Protein AF-A0A450W6E9-F1 (afdb_monomer_lite)

Structure (mmCIF, N/CA/C/O backbone):
data_AF-A0A450W6E9-F1
#
_entry.id   AF-A0A450W6E9-F1
#
loop_
_atom_site.group_PDB
_atom_site.id
_atom_site.type_symbol
_atom_site.label_atom_id
_atom_site.label_alt_id
_atom_site.label_comp_id
_atom_site.label_asym_id
_atom_site.label_entity_id
_atom_site.label_seq_id
_atom_site.pdbx_PDB_ins_code
_atom_site.Cartn_x
_atom_site.Cartn_y
_atom_site.Cartn_z
_atom_site.occupancy
_atom_site.B_iso_or_equiv
_atom_site.auth_seq_id
_atom_site.auth_comp_id
_atom_site.auth_asym_id
_atom_site.auth_atom_id
_atom_site.pdbx_PDB_model_num
ATOM 1 N N . MET A 1 1 ? 19.003 32.568 14.114 1.00 31.55 1 MET A N 1
ATOM 2 C CA . MET A 1 1 ? 19.183 31.500 13.105 1.00 31.55 1 MET A CA 1
ATOM 3 C C . MET A 1 1 ? 18.068 30.483 13.273 1.00 31.55 1 MET A C 1
ATOM 5 O O . MET A 1 1 ? 17.912 29.942 14.359 1.00 31.55 1 MET A O 1
ATOM 9 N N . LYS A 1 2 ? 17.239 30.324 12.237 1.00 25.06 2 LYS A N 1
ATOM 10 C CA . LYS A 1 2 ? 16.060 29.448 12.206 1.00 25.06 2 LYS A CA 1
ATOM 11 C C . LYS A 1 2 ? 16.485 27.979 12.343 1.00 25.06 2 LYS A C 1
ATOM 13 O O . LYS A 1 2 ? 17.313 27.517 11.565 1.00 25.06 2 LYS A O 1
ATOM 18 N N . ARG A 1 3 ? 15.904 27.260 13.309 1.00 22.48 3 ARG A N 1
ATOM 19 C CA . ARG A 1 3 ? 15.957 25.795 13.394 1.00 22.48 3 ARG A CA 1
ATOM 20 C C . ARG A 1 3 ? 15.055 25.220 12.302 1.00 22.48 3 ARG A C 1
ATOM 22 O O . ARG A 1 3 ? 13.838 25.324 12.394 1.00 22.48 3 ARG A O 1
ATOM 29 N N . TYR A 1 4 ? 15.670 24.647 11.273 1.00 23.84 4 TYR A N 1
ATOM 30 C CA . TYR A 1 4 ? 15.027 23.679 10.392 1.00 23.84 4 TYR A CA 1
ATOM 31 C C . TYR A 1 4 ? 14.881 22.377 11.188 1.00 23.84 4 TYR A C 1
ATOM 33 O O . TYR A 1 4 ? 15.878 21.741 11.519 1.00 23.84 4 TYR A O 1
ATOM 41 N N . VAL A 1 5 ? 13.648 22.017 11.540 1.00 29.64 5 VAL A N 1
ATOM 42 C CA . VAL A 1 5 ? 13.297 20.670 11.999 1.00 29.64 5 VAL A CA 1
ATOM 43 C C . VAL A 1 5 ? 12.618 20.001 10.813 1.00 29.64 5 VAL A C 1
ATOM 45 O O . VAL A 1 5 ? 11.480 20.311 10.485 1.00 29.64 5 VAL A O 1
ATOM 48 N N . GLY A 1 6 ? 13.364 19.147 10.124 1.00 27.61 6 GLY A N 1
ATOM 49 C CA . GLY A 1 6 ? 12.893 18.318 9.023 1.00 27.61 6 GLY A CA 1
ATOM 50 C C . GLY A 1 6 ? 13.908 17.201 8.792 1.00 27.61 6 GLY A C 1
ATOM 51 O O . GLY A 1 6 ? 15.106 17.470 8.803 1.00 27.61 6 GLY A O 1
ATOM 52 N N . ASN A 1 7 ? 13.423 15.972 8.593 1.00 29.23 7 ASN A N 1
ATOM 53 C 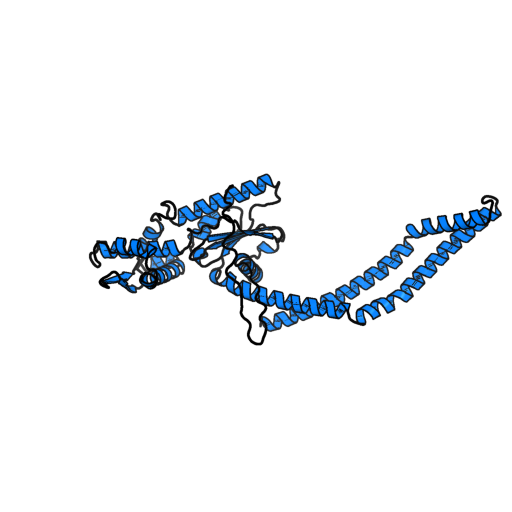CA . ASN A 1 7 ? 14.173 14.744 8.263 1.00 29.23 7 ASN A CA 1
ATOM 54 C C . ASN A 1 7 ? 14.839 13.928 9.390 1.00 29.23 7 ASN A C 1
ATOM 56 O O . ASN A 1 7 ? 15.990 13.521 9.253 1.00 29.23 7 ASN A O 1
ATOM 60 N N . THR A 1 8 ? 14.110 13.540 10.440 1.00 29.45 8 THR A N 1
ATOM 61 C CA . THR A 1 8 ? 14.608 12.547 11.426 1.00 29.45 8 THR A CA 1
ATOM 62 C C . THR A 1 8 ? 13.713 11.315 11.621 1.00 29.45 8 THR A C 1
ATOM 64 O O . THR A 1 8 ? 13.555 10.826 12.733 1.00 29.45 8 THR A O 1
ATOM 67 N N . ARG A 1 9 ? 13.186 10.733 10.533 1.00 34.72 9 ARG A N 1
ATOM 68 C CA . ARG A 1 9 ? 12.703 9.329 10.522 1.00 34.72 9 ARG A CA 1
ATOM 69 C C . ARG A 1 9 ? 13.176 8.519 9.302 1.00 34.72 9 ARG A C 1
ATOM 71 O O . ARG A 1 9 ? 12.469 7.649 8.819 1.00 34.72 9 ARG A O 1
ATOM 78 N N . ARG A 1 10 ? 14.386 8.787 8.790 1.00 36.59 10 ARG A N 1
ATOM 79 C CA . ARG A 1 10 ? 15.017 7.974 7.721 1.00 36.59 10 ARG A CA 1
ATOM 80 C C . ARG A 1 10 ? 16.165 7.070 8.177 1.00 36.59 10 ARG A C 1
ATOM 82 O O . ARG A 1 10 ? 16.804 6.450 7.339 1.00 36.59 10 ARG A O 1
ATOM 89 N N . PHE A 1 11 ? 16.432 6.950 9.475 1.00 34.41 11 PHE A N 1
ATOM 90 C CA . PHE A 1 11 ? 17.567 6.155 9.947 1.00 34.41 11 PHE A CA 1
ATOM 91 C C . PHE A 1 11 ? 17.263 5.454 11.268 1.00 34.41 11 PHE A C 1
ATOM 93 O O . PHE A 1 11 ? 17.557 6.014 12.308 1.00 34.41 11 PHE A O 1
ATOM 100 N N . PHE A 1 12 ? 16.715 4.236 11.202 1.00 31.77 12 PHE A N 1
ATOM 101 C CA . PHE A 1 12 ? 17.013 3.131 12.130 1.00 31.77 12 PHE A CA 1
ATOM 102 C C . PHE A 1 12 ? 16.741 1.778 11.441 1.00 31.77 12 PHE A C 1
ATOM 104 O O . PHE A 1 12 ? 15.971 0.959 11.916 1.00 31.77 12 PHE A O 1
ATOM 111 N N . VAL A 1 13 ? 17.398 1.541 10.300 1.00 36.69 13 VAL A N 1
ATOM 112 C CA . VAL A 1 13 ? 17.789 0.184 9.876 1.00 36.69 13 VAL A CA 1
ATOM 113 C C . VAL A 1 13 ? 19.246 0.266 9.402 1.00 36.69 13 VAL A C 1
ATOM 115 O O . VAL A 1 13 ? 19.548 0.488 8.235 1.00 36.69 13 VAL A O 1
ATOM 118 N N . ARG A 1 14 ? 20.169 0.198 10.360 1.00 33.41 14 ARG A N 1
ATOM 119 C CA . ARG A 1 14 ? 21.602 -0.108 10.201 1.00 33.41 14 ARG A CA 1
ATOM 120 C C . ARG A 1 14 ? 21.926 -0.953 11.438 1.00 33.41 14 ARG A C 1
ATOM 122 O O . ARG A 1 14 ? 21.691 -0.463 12.533 1.00 33.41 14 ARG A O 1
ATOM 129 N N . GLN A 1 15 ? 22.394 -2.194 11.383 1.00 30.80 15 GLN A N 1
ATOM 130 C CA . GLN A 1 15 ? 23.034 -2.985 10.332 1.00 30.80 15 GLN A CA 1
ATOM 131 C C . GLN A 1 15 ? 22.640 -4.463 10.534 1.00 30.80 15 GLN A C 1
ATOM 133 O O . GLN A 1 15 ? 22.459 -4.861 11.685 1.00 30.80 15 GLN A O 1
ATOM 138 N N . PRO A 1 16 ? 22.579 -5.310 9.495 1.00 40.47 16 PRO A N 1
ATOM 139 C CA . PRO A 1 16 ? 22.833 -6.726 9.717 1.00 40.47 16 PRO A CA 1
ATOM 140 C C . PRO A 1 16 ? 24.295 -6.911 10.108 1.00 40.47 16 PRO A C 1
ATOM 142 O O . PRO A 1 16 ? 25.202 -6.565 9.350 1.00 40.47 16 PRO A O 1
ATOM 145 N N . THR A 1 17 ? 24.532 -7.458 11.290 1.00 36.88 17 THR A N 1
ATOM 146 C CA . THR A 1 17 ? 25.850 -7.989 11.628 1.00 36.88 17 THR A CA 1
ATOM 147 C C . THR A 1 17 ? 25.939 -9.392 11.033 1.00 36.88 17 THR A C 1
ATOM 149 O O . THR A 1 17 ? 25.167 -10.276 11.396 1.00 36.88 17 THR A O 1
ATOM 152 N N . VAL A 1 18 ? 26.843 -9.557 10.068 1.00 50.28 18 VAL A N 1
ATOM 153 C CA . VAL A 1 18 ? 27.138 -10.812 9.359 1.00 50.28 18 VAL A CA 1
ATOM 154 C C . VAL A 1 18 ? 27.883 -11.779 10.278 1.00 50.28 18 VAL A C 1
ATOM 156 O O . VAL A 1 18 ? 28.776 -11.357 11.010 1.00 50.28 18 VAL A O 1
ATOM 159 N N . ILE A 1 19 ? 27.589 -13.077 10.164 1.00 39.28 19 ILE A N 1
ATOM 160 C CA . ILE A 1 19 ? 28.504 -14.156 10.560 1.00 39.28 19 ILE A CA 1
ATOM 161 C C . ILE A 1 19 ? 28.509 -15.188 9.414 1.00 39.28 19 ILE A C 1
ATOM 163 O O . ILE A 1 19 ? 27.454 -15.696 9.054 1.00 39.28 19 ILE A O 1
ATOM 167 N N . ASP A 1 20 ? 29.679 -15.442 8.815 1.00 38.06 20 ASP A N 1
ATOM 168 C CA . ASP A 1 20 ? 29.990 -16.567 7.905 1.00 38.06 20 ASP A CA 1
ATOM 169 C C . ASP A 1 20 ? 29.143 -16.795 6.630 1.00 38.06 20 ASP A C 1
ATOM 171 O O . ASP A 1 20 ? 28.947 -17.930 6.204 1.00 38.06 20 ASP A O 1
ATOM 175 N N . GLY A 1 21 ? 28.681 -15.751 5.943 1.00 46.06 21 GLY A N 1
ATOM 176 C CA . GLY A 1 21 ? 27.987 -15.931 4.657 1.00 46.06 21 GLY A CA 1
ATOM 177 C C . GLY A 1 21 ? 27.086 -14.754 4.340 1.00 46.06 21 GLY A C 1
ATOM 178 O O . GLY A 1 21 ? 25.941 -14.702 4.769 1.00 46.06 21 GLY A O 1
ATOM 179 N N . VAL A 1 22 ? 27.653 -13.769 3.650 1.00 48.28 22 VAL A N 1
ATOM 180 C CA . VAL A 1 22 ? 27.098 -12.426 3.448 1.00 48.28 22 VAL A CA 1
ATOM 181 C C . VAL A 1 22 ? 25.683 -12.471 2.857 1.00 48.28 22 VAL A C 1
ATOM 183 O O . VAL A 1 22 ? 25.502 -12.840 1.702 1.00 48.28 22 VAL A O 1
ATOM 186 N N . VAL A 1 23 ? 24.690 -12.035 3.637 1.00 54.41 23 VAL A N 1
ATOM 187 C CA . VAL A 1 23 ? 23.346 -11.709 3.141 1.00 54.41 23 VAL A CA 1
ATOM 188 C C . VAL A 1 23 ? 23.361 -10.242 2.710 1.00 54.41 23 VAL A C 1
ATOM 190 O O . VAL A 1 23 ? 23.524 -9.358 3.556 1.00 54.41 23 VAL A O 1
ATOM 193 N N . ASP A 1 24 ? 23.220 -9.972 1.409 1.00 63.38 24 ASP A N 1
ATOM 194 C CA . ASP A 1 24 ? 23.006 -8.611 0.900 1.00 63.38 24 ASP A CA 1
ATOM 195 C C . ASP A 1 24 ? 21.618 -8.136 1.354 1.00 63.38 24 ASP A C 1
ATOM 197 O O . ASP A 1 24 ? 20.591 -8.594 0.856 1.00 63.38 24 ASP A O 1
ATOM 201 N N . ILE A 1 25 ? 21.568 -7.262 2.364 1.00 66.25 25 ILE A N 1
ATOM 202 C CA . ILE A 1 25 ? 20.300 -6.706 2.842 1.00 66.25 25 ILE A CA 1
ATOM 203 C C . ILE A 1 25 ? 20.010 -5.416 2.101 1.00 66.25 25 ILE A C 1
ATOM 205 O O . ILE A 1 25 ? 20.614 -4.370 2.354 1.00 66.25 25 ILE A O 1
ATOM 209 N N . ARG A 1 26 ? 18.992 -5.480 1.247 1.00 73.12 26 ARG A N 1
ATOM 210 C CA . ARG A 1 26 ? 18.421 -4.317 0.578 1.00 73.12 26 ARG A CA 1
ATOM 211 C C . ARG A 1 26 ? 17.181 -3.839 1.312 1.00 73.12 26 ARG A C 1
ATOM 213 O O . ARG A 1 26 ? 16.273 -4.607 1.615 1.00 73.12 26 ARG A O 1
ATOM 220 N N . VAL A 1 27 ? 17.136 -2.538 1.574 1.00 80.50 27 VAL A N 1
ATOM 221 C CA . VAL A 1 27 ? 15.961 -1.881 2.151 1.00 80.50 27 VAL A CA 1
ATOM 222 C C . VAL A 1 27 ? 15.100 -1.359 1.008 1.00 80.50 27 VAL A C 1
ATOM 224 O O . VAL A 1 27 ? 15.495 -0.438 0.292 1.00 80.50 27 VAL A O 1
ATOM 227 N N . ILE A 1 28 ? 13.921 -1.951 0.840 1.00 82.31 28 ILE A N 1
ATOM 228 C CA . ILE A 1 28 ? 12.935 -1.563 -0.170 1.00 82.31 28 ILE A CA 1
ATOM 229 C C . ILE A 1 28 ? 11.751 -0.885 0.537 1.00 82.31 28 ILE A C 1
ATOM 231 O O . ILE A 1 28 ? 11.261 -1.430 1.525 1.00 82.31 28 ILE A O 1
ATOM 235 N N . PRO A 1 29 ? 11.272 0.284 0.065 1.00 83.12 29 PRO A N 1
ATOM 236 C CA . PRO A 1 29 ? 10.068 0.908 0.611 1.00 83.12 29 PRO A CA 1
ATOM 237 C C . PRO A 1 29 ? 8.841 -0.006 0.495 1.00 83.12 29 PRO A C 1
ATOM 239 O O . PRO A 1 29 ? 8.639 -0.628 -0.549 1.00 83.12 29 PRO A O 1
ATOM 242 N N . GLU A 1 30 ? 7.988 -0.030 1.521 1.00 84.69 30 GLU A N 1
ATOM 243 C CA . GLU A 1 30 ? 6.792 -0.888 1.577 1.00 84.69 30 GLU A CA 1
ATOM 244 C C . GLU A 1 30 ? 5.857 -0.661 0.385 1.00 84.69 30 GLU A C 1
ATOM 246 O O . GLU A 1 30 ? 5.452 -1.616 -0.275 1.00 84.69 30 GLU A O 1
ATOM 251 N N . SER A 1 31 ? 5.619 0.599 0.015 1.00 83.00 31 SER A N 1
ATOM 252 C CA . SER A 1 31 ? 4.798 0.952 -1.147 1.00 83.00 31 SER A CA 1
ATOM 253 C C . SER A 1 31 ? 5.375 0.444 -2.471 1.00 83.00 31 SER A C 1
ATOM 255 O O . SER A 1 31 ? 4.622 0.041 -3.356 1.00 83.00 31 SER A O 1
ATOM 257 N N . ARG A 1 32 ? 6.708 0.385 -2.610 1.00 83.56 32 ARG A N 1
ATOM 258 C CA . ARG A 1 32 ? 7.359 -0.212 -3.788 1.00 83.56 32 ARG A CA 1
ATOM 259 C C . ARG A 1 32 ? 7.168 -1.725 -3.807 1.00 83.56 32 ARG A C 1
ATOM 261 O O . ARG A 1 32 ? 6.845 -2.267 -4.858 1.00 83.56 32 ARG A O 1
ATOM 268 N N . ALA A 1 33 ? 7.360 -2.392 -2.673 1.00 87.62 33 ALA A N 1
ATOM 269 C CA . ALA A 1 33 ? 7.131 -3.829 -2.566 1.00 87.62 33 ALA A CA 1
ATOM 270 C C . ALA A 1 33 ? 5.669 -4.178 -2.889 1.00 87.62 33 ALA A C 1
ATOM 272 O O . ALA A 1 33 ? 5.408 -5.041 -3.724 1.00 87.62 33 ALA A O 1
ATOM 273 N N . ALA A 1 34 ? 4.719 -3.442 -2.312 1.00 86.44 34 ALA A N 1
ATOM 274 C CA . ALA A 1 34 ? 3.300 -3.656 -2.550 1.00 86.44 34 ALA A CA 1
ATOM 275 C C . ALA A 1 34 ? 2.909 -3.463 -4.025 1.00 86.44 34 ALA A C 1
ATOM 277 O O . ALA A 1 34 ? 2.123 -4.246 -4.555 1.00 86.44 34 ALA A O 1
ATOM 278 N N . LEU A 1 35 ? 3.500 -2.475 -4.708 1.00 85.31 35 LEU A N 1
ATOM 279 C CA . LEU A 1 35 ? 3.305 -2.268 -6.144 1.00 85.31 35 LEU A CA 1
ATOM 280 C C . LEU A 1 35 ? 3.817 -3.446 -6.985 1.00 85.31 35 LEU A C 1
ATOM 282 O O . LEU A 1 35 ? 3.171 -3.829 -7.957 1.00 85.31 35 LEU A O 1
ATOM 286 N N . VAL A 1 36 ? 4.970 -4.019 -6.619 1.00 85.19 36 VAL A N 1
ATOM 287 C CA . VAL A 1 36 ? 5.533 -5.197 -7.299 1.00 85.19 36 VAL A CA 1
ATOM 288 C C . VAL A 1 36 ? 4.591 -6.391 -7.166 1.00 85.19 36 VAL A C 1
ATOM 290 O O . VAL A 1 36 ? 4.277 -7.010 -8.177 1.00 85.19 36 VAL A O 1
ATOM 293 N N . GLU A 1 37 ? 4.085 -6.687 -5.963 1.00 87.12 37 GLU A N 1
ATOM 294 C CA . GLU A 1 37 ? 3.103 -7.770 -5.795 1.00 87.12 37 GLU A CA 1
ATOM 295 C C . GLU A 1 37 ? 1.834 -7.505 -6.611 1.00 87.12 37 GLU A C 1
ATOM 297 O O . GLU A 1 37 ? 1.384 -8.389 -7.333 1.00 87.12 37 GLU A O 1
ATOM 302 N N . ALA A 1 38 ? 1.286 -6.287 -6.549 1.00 82.25 38 ALA A N 1
ATOM 303 C CA . ALA A 1 38 ? 0.052 -5.930 -7.249 1.00 82.25 38 ALA A CA 1
ATOM 304 C C . ALA A 1 38 ? 0.159 -6.078 -8.777 1.00 82.25 38 ALA A C 1
ATOM 306 O O . ALA A 1 38 ? -0.804 -6.482 -9.438 1.00 82.25 38 ALA A O 1
ATOM 307 N N . LYS A 1 39 ? 1.333 -5.763 -9.337 1.00 79.56 39 LYS A N 1
ATOM 308 C CA . LYS A 1 39 ? 1.632 -5.959 -10.757 1.00 79.56 39 LYS A CA 1
ATOM 309 C C . LYS A 1 39 ? 1.682 -7.447 -11.116 1.00 79.56 39 LYS A C 1
ATOM 311 O O . LYS A 1 39 ? 1.131 -7.856 -12.131 1.00 79.56 39 LYS A O 1
ATOM 316 N N . GLU A 1 40 ? 2.318 -8.254 -10.276 1.00 78.19 40 GLU A N 1
ATOM 317 C CA . GLU A 1 40 ? 2.544 -9.682 -10.521 1.00 78.19 40 GLU A CA 1
ATOM 318 C C . GLU A 1 40 ? 1.284 -10.538 -10.332 1.00 78.19 40 GLU A C 1
ATOM 320 O O . GLU A 1 40 ? 1.114 -11.553 -11.006 1.00 78.19 40 GLU A O 1
ATOM 325 N N . THR A 1 41 ? 0.369 -10.139 -9.446 1.00 72.81 41 THR A N 1
ATOM 326 C CA . THR A 1 41 ? -0.903 -10.850 -9.225 1.00 72.81 41 THR A CA 1
ATOM 327 C C . THR A 1 41 ? -1.972 -10.521 -10.265 1.00 72.81 41 THR A C 1
ATOM 329 O O . THR A 1 41 ? -3.091 -11.023 -10.164 1.00 72.81 41 THR A O 1
ATOM 332 N N . ASN A 1 42 ? -1.659 -9.693 -11.270 1.00 63.66 42 ASN A N 1
ATOM 333 C CA . ASN A 1 42 ? -2.617 -9.185 -12.256 1.00 63.66 42 ASN A CA 1
ATOM 334 C C . ASN A 1 42 ? -3.806 -8.424 -11.630 1.00 63.66 42 ASN A C 1
ATOM 336 O O . ASN A 1 42 ? -4.760 -8.081 -12.331 1.00 63.66 42 ASN A O 1
ATOM 340 N N . ALA A 1 43 ? -3.741 -8.107 -10.327 1.00 60.25 43 ALA A N 1
ATOM 341 C CA . ALA A 1 43 ? -4.690 -7.224 -9.650 1.00 60.25 43 ALA A CA 1
ATOM 342 C C . ALA A 1 43 ? -4.719 -5.849 -10.330 1.00 60.25 43 ALA A C 1
ATOM 344 O O . ALA A 1 43 ? -5.743 -5.174 -10.348 1.00 60.25 43 ALA A O 1
ATOM 345 N N . MET A 1 44 ? -3.602 -5.479 -10.957 1.00 60.00 44 MET A N 1
ATOM 346 C CA . MET A 1 44 ? -3.468 -4.317 -11.816 1.00 60.00 44 MET A CA 1
ATOM 347 C C . MET A 1 44 ? -3.530 -4.686 -13.306 1.00 60.00 44 MET A C 1
ATOM 349 O O . MET A 1 44 ? -2.707 -4.213 -14.071 1.00 60.00 44 MET A O 1
ATOM 353 N N . ALA A 1 45 ? -4.499 -5.473 -13.786 1.00 57.22 45 ALA A N 1
ATOM 354 C CA . ALA A 1 45 ? -4.673 -5.676 -15.239 1.00 57.22 45 ALA A CA 1
ATOM 355 C C . ALA A 1 45 ? -4.784 -4.340 -16.032 1.00 57.22 45 ALA A C 1
ATOM 357 O O . ALA A 1 45 ? -4.492 -4.287 -17.223 1.00 57.22 45 ALA A O 1
ATOM 358 N N . ALA A 1 46 ? -5.132 -3.236 -15.355 1.00 49.56 46 ALA A N 1
ATOM 359 C CA . ALA A 1 46 ? -5.105 -1.862 -15.868 1.00 49.56 46 ALA A CA 1
ATOM 360 C C . ALA A 1 46 ? -3.693 -1.229 -16.015 1.00 49.56 46 ALA A C 1
ATOM 362 O O . ALA A 1 46 ? -3.554 -0.194 -16.667 1.00 49.56 46 ALA A O 1
ATOM 363 N N . MET A 1 47 ? -2.642 -1.825 -15.436 1.00 53.00 47 MET A N 1
ATOM 364 C CA . MET A 1 47 ? -1.239 -1.377 -15.512 1.00 53.00 47 MET A CA 1
ATOM 365 C C . MET A 1 47 ? -0.532 -1.732 -16.819 1.00 53.00 47 MET A C 1
ATOM 367 O O . MET A 1 47 ? 0.589 -1.271 -17.028 1.00 53.00 47 MET A O 1
ATOM 371 N N . ASP A 1 48 ? -1.170 -2.476 -17.726 1.00 56.09 48 ASP A N 1
ATOM 372 C CA . ASP A 1 48 ? -0.654 -2.640 -19.096 1.00 56.09 48 ASP A CA 1
ATOM 373 C C . ASP A 1 48 ? -0.666 -1.308 -19.886 1.00 56.09 48 ASP A C 1
ATOM 375 O O . ASP A 1 48 ? -0.319 -1.232 -21.062 1.00 56.09 48 ASP A O 1
ATOM 379 N N . ARG A 1 49 ? -1.053 -0.221 -19.208 1.00 59.34 49 ARG A N 1
ATOM 380 C CA . ARG A 1 49 ? -0.843 1.171 -19.579 1.00 59.34 49 ARG A CA 1
ATOM 381 C C . ARG A 1 49 ? 0.430 1.686 -18.882 1.00 59.34 49 ARG A C 1
ATOM 383 O O . ARG A 1 49 ? 0.373 2.037 -17.701 1.00 59.34 49 ARG A O 1
ATOM 390 N N . PRO A 1 50 ? 1.576 1.752 -19.582 1.00 57.34 50 PRO A N 1
ATOM 391 C CA . PRO A 1 50 ? 2.837 2.249 -19.015 1.00 57.34 50 PRO A CA 1
ATOM 392 C C . PRO A 1 50 ? 2.756 3.709 -18.531 1.00 57.34 50 PRO A C 1
ATOM 394 O O . PRO A 1 50 ? 3.550 4.119 -17.684 1.00 57.34 50 PRO A O 1
ATOM 397 N N . ASP A 1 51 ? 1.756 4.448 -19.015 1.00 71.00 51 ASP A N 1
ATOM 398 C CA . ASP A 1 51 ? 1.489 5.853 -18.717 1.00 71.00 51 ASP A CA 1
ATOM 399 C C . ASP A 1 51 ? 0.312 6.038 -17.742 1.00 71.00 51 ASP A C 1
ATOM 401 O O . ASP A 1 51 ? -0.421 7.015 -17.862 1.00 71.00 51 ASP A O 1
ATOM 405 N N . SER A 1 52 ? 0.081 5.113 -16.802 1.00 80.44 52 SER A N 1
ATOM 406 C CA . SER A 1 52 ? -0.927 5.294 -15.739 1.00 80.44 52 SER A CA 1
ATOM 407 C C . SER A 1 52 ? -0.332 5.945 -14.491 1.00 80.44 52 SER A C 1
ATOM 409 O O . SER A 1 52 ? 0.703 5.508 -13.976 1.00 80.44 52 SER A O 1
ATOM 411 N N . ALA A 1 53 ? -1.010 6.963 -13.957 1.00 89.88 53 ALA A N 1
ATOM 412 C CA . ALA A 1 53 ? -0.690 7.515 -12.644 1.00 89.88 53 ALA A CA 1
ATOM 413 C C . ALA A 1 53 ? -1.325 6.666 -11.546 1.00 89.88 53 ALA A C 1
ATOM 415 O O . ALA A 1 53 ? -2.521 6.382 -11.576 1.00 89.88 53 ALA A O 1
ATOM 416 N N . ILE A 1 54 ? -0.524 6.263 -10.561 1.00 90.50 54 ILE A N 1
ATOM 417 C CA . ILE A 1 54 ? -0.964 5.356 -9.500 1.00 90.50 54 ILE A CA 1
ATOM 418 C C . ILE A 1 54 ? -0.823 6.036 -8.148 1.00 90.50 54 ILE A C 1
ATOM 420 O O . ILE A 1 54 ? 0.235 6.570 -7.813 1.00 90.50 54 ILE A O 1
ATOM 424 N N . LEU A 1 55 ? -1.873 5.965 -7.338 1.00 93.25 55 LEU A N 1
ATOM 425 C CA . LEU A 1 55 ? -1.826 6.326 -5.928 1.00 93.25 55 LEU A CA 1
ATOM 426 C C . LEU A 1 55 ? -1.922 5.063 -5.075 1.00 93.25 55 LEU A C 1
ATOM 428 O O . LEU A 1 55 ? -2.924 4.362 -5.101 1.00 93.25 55 LEU A O 1
ATOM 432 N N . ILE A 1 56 ? -0.885 4.782 -4.299 1.00 92.25 56 ILE A N 1
ATOM 433 C CA . ILE A 1 56 ? -0.858 3.689 -3.330 1.00 92.25 56 ILE A CA 1
ATOM 434 C C . ILE A 1 56 ? -1.245 4.263 -1.972 1.00 92.25 56 ILE A C 1
ATOM 436 O O . ILE A 1 56 ? -0.640 5.245 -1.533 1.00 92.25 56 ILE A O 1
ATOM 440 N N . ILE A 1 57 ? -2.233 3.653 -1.324 1.00 93.50 57 ILE A N 1
ATOM 441 C CA . ILE A 1 57 ? -2.716 4.030 0.005 1.00 93.50 57 ILE A CA 1
ATOM 442 C C . ILE A 1 57 ? -2.496 2.839 0.931 1.00 93.50 57 ILE A C 1
ATOM 444 O O . ILE A 1 57 ? -3.227 1.853 0.845 1.00 93.50 57 ILE A O 1
ATOM 448 N N . ASP A 1 58 ? -1.482 2.923 1.787 1.00 91.25 58 ASP A N 1
ATOM 449 C CA . ASP A 1 58 ? -1.172 1.889 2.772 1.00 91.25 58 ASP A CA 1
ATOM 450 C C . ASP A 1 58 ? -1.812 2.227 4.111 1.00 91.25 58 ASP A C 1
ATOM 452 O O . ASP A 1 58 ? -1.432 3.195 4.765 1.00 91.25 58 ASP A O 1
ATOM 456 N N . ILE A 1 59 ? -2.820 1.445 4.495 1.00 91.94 59 ILE A N 1
ATOM 457 C CA . ILE A 1 59 ? -3.587 1.657 5.719 1.00 91.94 59 ILE A CA 1
ATOM 458 C C . ILE A 1 59 ? -3.128 0.641 6.759 1.00 91.94 59 ILE A C 1
ATOM 460 O O . ILE A 1 59 ? -3.627 -0.491 6.863 1.00 91.94 59 ILE A O 1
ATOM 464 N N . GLY A 1 60 ? -2.158 1.080 7.550 1.00 90.06 60 GLY A N 1
ATOM 465 C CA . GLY A 1 60 ? -1.554 0.320 8.622 1.00 90.06 60 GLY A CA 1
ATOM 466 C C . GLY A 1 60 ? -2.326 0.388 9.939 1.00 90.06 60 GLY A C 1
ATOM 467 O O . GLY A 1 60 ? -3.362 1.039 10.110 1.00 90.06 60 GLY A O 1
ATOM 468 N N . SER A 1 61 ? -1.775 -0.313 10.930 1.00 88.94 61 SER A N 1
ATOM 469 C CA . SER A 1 61 ? -2.280 -0.249 12.302 1.00 88.94 61 SER A CA 1
ATOM 470 C C . SER A 1 61 ? -2.051 1.130 12.915 1.00 88.94 61 SER A C 1
ATOM 472 O O . SER A 1 61 ? -2.924 1.618 13.618 1.00 88.94 61 SER A O 1
ATOM 474 N N . SER A 1 62 ? -0.903 1.753 12.652 1.00 86.00 62 SER A N 1
ATOM 475 C CA . SER A 1 62 ? -0.496 2.996 13.319 1.00 86.00 62 SER A CA 1
ATOM 476 C C . SER A 1 62 ? -0.540 4.210 12.401 1.00 86.00 62 SER A C 1
ATOM 478 O O . SER A 1 62 ? -0.783 5.312 12.876 1.00 86.00 62 SER A O 1
ATOM 480 N N . THR A 1 63 ? -0.317 4.014 11.105 1.00 89.06 63 THR A N 1
ATOM 481 C CA . THR A 1 63 ? -0.206 5.090 10.118 1.00 89.06 63 THR A CA 1
ATOM 482 C C . THR A 1 63 ? -1.042 4.773 8.892 1.00 89.06 63 THR A C 1
ATOM 484 O O . THR A 1 63 ? -1.329 3.607 8.612 1.00 89.06 63 THR A O 1
ATOM 487 N N . THR A 1 64 ? -1.425 5.828 8.177 1.00 91.19 64 THR A N 1
ATOM 488 C CA . THR A 1 64 ? -1.859 5.722 6.786 1.00 91.19 64 THR A CA 1
ATOM 489 C C . THR A 1 64 ? -0.876 6.496 5.913 1.00 91.19 64 THR A C 1
ATOM 491 O O . THR A 1 64 ? -0.678 7.696 6.115 1.00 91.19 64 THR A O 1
ATOM 494 N N . ASP A 1 65 ? -0.251 5.805 4.964 1.00 90.25 65 ASP A N 1
ATOM 495 C CA . ASP A 1 65 ? 0.820 6.332 4.124 1.00 90.25 65 ASP A CA 1
ATOM 496 C C . ASP A 1 65 ? 0.385 6.395 2.655 1.00 90.25 65 ASP A C 1
ATOM 498 O O . ASP A 1 65 ? -0.226 5.470 2.118 1.00 90.25 65 ASP A O 1
ATOM 502 N N . TYR A 1 66 ? 0.726 7.493 1.974 1.00 92.06 66 TYR A N 1
ATOM 503 C CA . TYR A 1 66 ? 0.348 7.720 0.578 1.00 92.06 66 TYR A CA 1
ATOM 504 C C . TYR A 1 66 ? 1.586 7.815 -0.301 1.00 92.06 66 TYR A C 1
ATOM 506 O O . TYR A 1 66 ? 2.458 8.659 -0.087 1.00 92.06 66 TYR A O 1
ATOM 514 N N . THR A 1 67 ? 1.656 6.986 -1.337 1.00 91.69 67 THR A N 1
ATOM 515 C CA . THR A 1 67 ? 2.733 7.038 -2.331 1.00 91.69 67 THR A CA 1
ATOM 516 C C . THR A 1 67 ? 2.150 7.235 -3.715 1.00 91.69 67 THR A C 1
ATOM 518 O O . THR A 1 67 ? 1.380 6.412 -4.193 1.00 91.69 67 THR A O 1
ATOM 521 N N . TYR A 1 68 ? 2.551 8.310 -4.383 1.00 91.44 68 TYR A N 1
ATOM 522 C CA . TYR A 1 68 ? 2.187 8.553 -5.772 1.00 91.44 68 TYR A CA 1
ATOM 523 C C . TYR A 1 68 ? 3.282 8.058 -6.704 1.00 91.44 68 TYR A C 1
ATOM 525 O O . TYR A 1 68 ? 4.461 8.336 -6.483 1.00 91.44 68 TYR A O 1
ATOM 533 N N . VAL A 1 69 ? 2.898 7.342 -7.751 1.00 88.25 69 VAL A N 1
ATOM 534 C CA . VAL A 1 69 ? 3.804 6.747 -8.727 1.00 88.25 69 VAL A CA 1
ATOM 535 C C . VAL A 1 69 ? 3.409 7.215 -10.120 1.00 88.25 69 VAL A C 1
ATOM 537 O O . VAL A 1 69 ? 2.280 7.017 -10.557 1.00 88.25 69 VAL A O 1
ATOM 540 N N . TRP A 1 70 ? 4.358 7.835 -10.817 1.00 86.56 70 TRP A N 1
ATOM 541 C CA . TRP A 1 70 ? 4.194 8.302 -12.192 1.00 86.56 70 TRP A CA 1
ATOM 542 C C . TRP A 1 70 ? 5.507 8.181 -12.952 1.00 86.56 70 TRP A C 1
ATOM 544 O O . TRP A 1 70 ? 6.554 8.532 -12.406 1.00 86.56 70 TRP A O 1
ATOM 554 N N . ASN A 1 71 ? 5.464 7.702 -14.200 1.00 79.12 71 ASN A N 1
ATOM 555 C CA . ASN A 1 71 ? 6.647 7.551 -15.056 1.00 79.12 71 ASN A CA 1
ATOM 556 C C . ASN A 1 71 ? 7.809 6.834 -14.331 1.00 79.12 71 ASN A C 1
ATOM 558 O O . ASN A 1 71 ? 8.930 7.340 -14.239 1.00 79.12 71 ASN A O 1
ATOM 562 N N . LEU A 1 72 ? 7.496 5.694 -13.703 1.00 72.44 72 LEU A N 1
ATOM 563 C CA . LEU A 1 72 ? 8.419 4.876 -12.898 1.00 72.44 72 LEU A CA 1
ATOM 564 C C . LEU A 1 72 ? 9.052 5.592 -11.686 1.00 72.44 72 LEU A C 1
ATOM 566 O O . LEU A 1 72 ? 9.955 5.052 -11.045 1.00 72.44 72 LEU A O 1
ATOM 570 N N . ARG A 1 73 ? 8.579 6.791 -11.329 1.00 79.50 73 ARG A N 1
ATOM 571 C CA . ARG A 1 73 ? 9.044 7.556 -10.169 1.00 79.50 73 ARG A CA 1
ATOM 572 C C . ARG A 1 73 ? 8.013 7.497 -9.057 1.00 79.50 73 ARG A C 1
ATOM 574 O O . ARG A 1 73 ? 6.901 7.997 -9.202 1.00 79.50 73 ARG A O 1
ATOM 581 N N . ALA A 1 74 ? 8.416 6.933 -7.925 1.00 83.44 74 ALA A N 1
ATOM 582 C CA . ALA A 1 74 ? 7.640 6.965 -6.695 1.00 83.44 74 ALA A CA 1
ATOM 583 C C . ALA A 1 74 ? 7.977 8.224 -5.886 1.00 83.44 74 ALA A C 1
ATOM 585 O O . ALA A 1 74 ? 9.143 8.543 -5.659 1.00 83.44 74 ALA A O 1
ATOM 586 N N . SER A 1 75 ? 6.946 8.933 -5.443 1.00 84.94 75 SER A N 1
ATOM 587 C CA . SER A 1 75 ? 7.026 10.094 -4.565 1.00 84.94 75 SER A CA 1
ATOM 588 C C . SER A 1 75 ? 6.087 9.871 -3.378 1.00 84.94 75 SER A C 1
ATOM 590 O O . SER A 1 75 ? 4.868 9.903 -3.572 1.00 84.94 75 SER A O 1
ATOM 592 N N . PRO A 1 76 ? 6.608 9.634 -2.161 1.00 83.50 76 PRO A N 1
ATOM 593 C CA . PRO A 1 76 ? 5.764 9.634 -0.977 1.00 83.50 76 PRO A CA 1
ATOM 594 C C . PRO A 1 76 ? 5.171 11.032 -0.789 1.00 83.50 76 PRO A C 1
ATOM 596 O O . PRO A 1 76 ? 5.822 12.046 -1.060 1.00 83.50 76 PRO A O 1
ATOM 599 N N . PHE A 1 77 ? 3.933 11.100 -0.323 1.00 80.94 77 PHE A N 1
ATOM 600 C CA . PHE A 1 77 ? 3.424 12.328 0.257 1.00 80.94 77 PHE A CA 1
ATOM 601 C C . PHE A 1 77 ? 3.899 12.372 1.708 1.00 80.94 77 PHE A C 1
ATOM 603 O O . PHE A 1 77 ? 3.414 11.610 2.535 1.00 80.94 77 PHE A O 1
ATOM 610 N N . ASP A 1 78 ? 4.841 13.271 2.011 1.00 57.75 78 ASP A N 1
ATOM 611 C CA . ASP A 1 78 ? 5.475 13.435 3.338 1.00 57.75 78 ASP A CA 1
ATOM 612 C C . ASP A 1 78 ? 4.492 13.789 4.485 1.00 57.75 78 ASP A C 1
ATOM 614 O O . ASP A 1 78 ? 4.902 13.967 5.629 1.00 57.75 78 ASP A O 1
ATOM 618 N N . GLU A 1 79 ? 3.192 13.878 4.198 1.00 56.91 79 GLU A N 1
ATOM 619 C CA . GLU A 1 79 ? 2.100 14.087 5.152 1.00 56.91 79 GLU A CA 1
ATOM 620 C C . GLU A 1 79 ? 1.230 12.825 5.280 1.00 56.91 79 GLU A C 1
ATOM 622 O O . GLU A 1 79 ? 0.004 12.913 5.271 1.00 56.91 79 GLU A O 1
ATOM 627 N N . GLY A 1 80 ? 1.847 11.641 5.364 1.00 55.44 80 GLY A N 1
ATOM 628 C CA . GLY A 1 80 ? 1.146 10.470 5.892 1.00 55.44 80 GLY A CA 1
ATOM 629 C C . GLY A 1 80 ? 0.579 10.816 7.269 1.00 55.44 80 GLY A C 1
ATOM 630 O O . GLY A 1 80 ? 1.255 11.458 8.086 1.00 55.44 80 GLY A O 1
ATOM 631 N N . SER A 1 81 ? -0.675 10.461 7.528 1.00 64.12 81 SER A N 1
ATOM 632 C CA . SER A 1 81 ? -1.269 10.768 8.820 1.00 64.12 81 SER A CA 1
ATOM 633 C C . SER A 1 81 ? -0.775 9.771 9.846 1.00 64.12 81 SER A C 1
ATOM 635 O O . SER A 1 81 ? -1.208 8.619 9.916 1.00 64.12 81 SER A O 1
ATOM 637 N N . LEU A 1 82 ? 0.149 10.260 10.672 1.00 64.06 82 LEU A N 1
ATOM 638 C CA . LEU A 1 82 ? 0.651 9.558 11.850 1.00 64.06 82 LEU A CA 1
ATOM 639 C C . LEU A 1 82 ? -0.465 9.208 12.844 1.00 64.06 82 LEU A C 1
ATOM 641 O O . LEU A 1 82 ? -0.235 8.412 13.749 1.00 64.06 82 LEU A O 1
ATOM 645 N N . GLU A 1 83 ? -1.642 9.821 12.705 1.00 75.44 83 GLU A N 1
ATOM 646 C CA . GLU A 1 83 ? -2.763 9.663 13.627 1.00 75.44 83 GLU A CA 1
ATOM 647 C C . GLU A 1 83 ? -3.916 8.837 13.042 1.00 75.44 83 GLU A C 1
ATOM 649 O O . GLU A 1 83 ? -4.749 8.351 13.807 1.00 75.44 83 GLU A O 1
ATOM 654 N N . LEU A 1 84 ? -3.945 8.597 11.724 1.00 86.31 84 LEU A N 1
ATOM 655 C CA . LEU A 1 84 ? -5.015 7.853 11.046 1.00 86.31 84 LEU A CA 1
ATOM 656 C C . LEU A 1 84 ? -4.773 6.331 10.983 1.00 86.31 84 LEU A C 1
ATOM 658 O O . LEU A 1 84 ? -5.207 5.647 10.057 1.00 86.31 84 LEU A O 1
ATOM 662 N N . GLY A 1 85 ? -4.074 5.7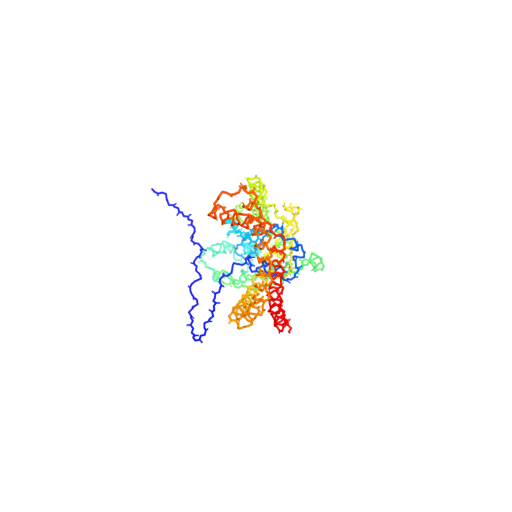70 11.966 1.00 91.25 85 GLY A N 1
ATOM 663 C CA . GLY A 1 85 ? -3.908 4.324 12.093 1.00 91.25 85 GLY A CA 1
ATOM 664 C C . GLY A 1 85 ? -5.209 3.602 12.451 1.00 91.25 85 GLY A C 1
ATOM 665 O O . GLY A 1 85 ? -6.064 4.125 13.172 1.00 91.25 85 GLY A O 1
ATOM 666 N N . CYS A 1 86 ? -5.353 2.352 12.008 1.00 91.81 86 CYS A N 1
ATOM 667 C CA . CYS A 1 86 ? -6.502 1.514 12.366 1.00 91.81 86 CYS A CA 1
ATOM 668 C C . CYS A 1 86 ? -6.554 1.101 13.848 1.00 91.81 86 CYS A C 1
ATOM 670 O O . CYS A 1 86 ? -7.587 0.587 14.281 1.00 91.81 86 CYS A O 1
ATOM 672 N N . SER A 1 87 ? -5.482 1.295 14.625 1.00 91.81 87 SER A N 1
ATOM 673 C CA . SER A 1 87 ? -5.462 1.054 16.075 1.00 91.81 87 SER A CA 1
ATOM 674 C C . SER A 1 87 ? -6.394 2.002 16.817 1.00 91.81 87 SER A C 1
ATOM 676 O O . SER A 1 87 ? -6.919 1.646 17.865 1.00 91.81 87 SER A O 1
ATOM 678 N N . LYS A 1 88 ? -6.676 3.180 16.245 1.00 92.12 88 LYS A N 1
ATOM 679 C CA . LYS A 1 88 ? -7.665 4.111 16.794 1.00 92.12 88 LYS A CA 1
ATOM 680 C C . LYS A 1 88 ? -9.059 3.510 16.838 1.00 92.12 88 LYS A C 1
ATOM 682 O O . LYS A 1 88 ? -9.771 3.728 17.807 1.00 92.12 88 LYS A O 1
ATOM 687 N N . ILE A 1 89 ? -9.407 2.676 15.862 1.00 93.31 89 ILE A N 1
ATOM 688 C CA . ILE A 1 89 ? -10.661 1.922 15.895 1.00 93.31 89 ILE A CA 1
ATOM 689 C C . ILE A 1 89 ? -10.633 0.906 17.044 1.00 93.31 89 ILE A C 1
ATOM 691 O O . ILE A 1 89 ? -11.616 0.788 17.763 1.00 93.31 89 ILE A O 1
ATOM 695 N N . ASP A 1 90 ? -9.510 0.221 17.274 1.00 93.31 90 ASP A N 1
ATOM 696 C CA . ASP A 1 90 ? -9.385 -0.741 18.381 1.00 93.31 90 ASP A CA 1
ATOM 697 C C . ASP A 1 90 ? -9.543 -0.050 19.748 1.00 93.31 90 ASP A C 1
ATOM 699 O O . ASP A 1 90 ? -10.277 -0.539 20.606 1.00 93.31 90 ASP A O 1
ATOM 703 N N . GLU A 1 91 ? -8.936 1.129 19.923 1.00 92.25 91 GLU A N 1
ATOM 704 C CA . GLU A 1 91 ? -9.102 1.972 21.115 1.00 92.25 91 GLU A CA 1
ATOM 705 C C . GLU A 1 91 ? -10.569 2.401 21.321 1.00 92.25 91 GLU A C 1
ATOM 707 O O . GLU A 1 91 ? -11.065 2.380 22.446 1.00 92.25 91 GLU A O 1
ATOM 712 N N . MET A 1 92 ? -11.291 2.775 20.256 1.00 92.38 92 MET A N 1
ATOM 713 C CA . MET A 1 92 ? -12.716 3.141 20.341 1.00 92.38 92 MET A CA 1
ATOM 714 C C . MET A 1 92 ? -13.596 1.959 20.748 1.00 92.38 92 MET A C 1
ATOM 716 O O . MET A 1 92 ? -14.513 2.113 21.554 1.00 92.38 92 MET A O 1
ATOM 720 N N . LEU A 1 93 ? -13.320 0.777 20.196 1.00 92.06 93 LEU A N 1
ATOM 721 C CA . LEU A 1 93 ? -14.041 -0.447 20.535 1.00 92.06 93 LEU A CA 1
ATOM 722 C C . LEU A 1 93 ? -13.836 -0.803 22.013 1.00 92.06 93 LEU A C 1
ATOM 724 O O . LEU A 1 93 ? -14.808 -1.121 22.699 1.00 92.06 93 LEU A O 1
ATOM 728 N N . ALA A 1 94 ? -12.606 -0.668 22.519 1.00 92.00 94 ALA A N 1
ATOM 729 C CA . ALA A 1 94 ? -12.296 -0.862 23.933 1.00 92.00 94 ALA A CA 1
ATOM 730 C C . ALA A 1 94 ? -13.061 0.129 24.825 1.00 92.00 94 ALA A C 1
ATOM 732 O O . ALA A 1 94 ? -13.757 -0.300 25.745 1.00 92.00 94 ALA A O 1
ATOM 733 N N . ARG A 1 95 ? -13.018 1.434 24.510 1.00 91.75 95 ARG A N 1
ATOM 734 C CA . ARG A 1 95 ? -13.781 2.465 25.241 1.00 91.75 95 ARG A CA 1
ATOM 735 C C . ARG A 1 95 ? -15.270 2.151 25.283 1.00 91.75 95 ARG A C 1
ATOM 737 O O . ARG A 1 95 ? -15.877 2.214 26.346 1.00 91.75 95 ARG A O 1
ATOM 744 N N . SER A 1 96 ? -15.854 1.779 24.143 1.00 90.69 96 SER A N 1
ATOM 745 C CA . SER A 1 96 ? -17.278 1.454 24.063 1.00 90.69 96 SER A CA 1
ATOM 746 C C . SER A 1 96 ? -17.649 0.236 24.910 1.00 90.69 96 SER A C 1
ATOM 748 O O . SER A 1 96 ? -18.733 0.224 25.488 1.00 90.69 96 SER A O 1
ATOM 750 N N . ALA A 1 97 ? -16.792 -0.786 24.972 1.00 90.06 97 ALA A N 1
ATOM 751 C CA . ALA A 1 97 ? -17.044 -1.967 25.791 1.00 90.06 97 ALA A CA 1
ATOM 752 C C . ALA A 1 97 ? -16.932 -1.653 27.290 1.00 90.06 97 ALA A C 1
ATOM 754 O O . ALA A 1 97 ? -17.814 -2.029 28.057 1.00 90.06 97 ALA A O 1
ATOM 755 N N . ILE A 1 98 ? -15.889 -0.918 27.690 1.00 91.19 98 ILE A N 1
ATOM 756 C CA . ILE A 1 98 ? -15.663 -0.512 29.083 1.00 91.19 98 ILE A CA 1
ATOM 757 C C . ILE A 1 98 ? -16.809 0.381 29.568 1.00 91.19 98 ILE A C 1
ATOM 759 O O . ILE A 1 98 ? -17.394 0.099 30.606 1.00 91.19 98 ILE A O 1
ATOM 763 N N . ALA A 1 99 ? -17.195 1.394 28.786 1.00 90.56 99 ALA A N 1
ATOM 764 C CA . ALA A 1 99 ? -18.305 2.280 29.132 1.00 90.56 99 ALA A CA 1
ATOM 765 C C . ALA A 1 99 ? -19.626 1.515 29.329 1.00 90.56 99 ALA A C 1
ATOM 767 O O . ALA A 1 99 ? -20.374 1.813 30.254 1.00 90.56 99 ALA A O 1
ATOM 768 N N . SER A 1 100 ? -19.894 0.507 28.491 1.00 88.88 100 SER A N 1
ATOM 769 C CA . SER A 1 100 ? -21.098 -0.327 28.599 1.00 88.88 100 SER A CA 1
ATOM 770 C C . SER A 1 100 ? -21.101 -1.177 29.872 1.00 88.88 100 SER A C 1
ATOM 772 O O . SER A 1 100 ? -22.119 -1.269 30.545 1.00 88.88 100 SER A O 1
ATOM 774 N N . GLU A 1 101 ? -19.978 -1.814 30.211 1.00 89.69 101 GLU A N 1
ATOM 775 C CA . GLU A 1 101 ? -19.876 -2.643 31.419 1.00 89.69 101 GLU A CA 1
ATOM 776 C C . GLU A 1 101 ? -19.886 -1.784 32.700 1.00 89.69 101 GLU A C 1
ATOM 778 O O . GLU A 1 101 ? -20.421 -2.218 33.721 1.00 89.69 101 GLU A O 1
ATOM 783 N N . GLU A 1 102 ? -19.353 -0.557 32.638 1.00 90.81 102 GLU A N 1
ATOM 784 C CA . GLU A 1 102 ? -19.416 0.437 33.718 1.00 90.81 102 GLU A CA 1
ATOM 785 C C . GLU A 1 102 ? -20.856 0.945 33.931 1.00 90.81 102 GLU A C 1
ATOM 787 O O . GLU A 1 102 ? -21.335 0.962 35.063 1.00 90.81 102 GLU A O 1
ATOM 792 N N . GLU A 1 103 ? -21.589 1.276 32.858 1.00 90.50 103 GLU A N 1
ATOM 793 C CA . GLU A 1 103 ? -23.007 1.679 32.919 1.00 90.50 103 GLU A CA 1
ATOM 794 C C . GLU A 1 103 ? -23.902 0.562 33.483 1.00 90.50 103 GLU A C 1
ATOM 796 O O . GLU A 1 103 ? -24.836 0.820 34.245 1.00 90.50 103 GLU A O 1
ATOM 801 N N . GLU A 1 104 ? -23.590 -0.693 33.158 1.00 89.69 104 GLU A N 1
ATOM 802 C CA . GLU A 1 104 ? -24.277 -1.872 33.693 1.00 89.69 104 GLU A CA 1
ATOM 803 C C . GLU A 1 104 ? -23.849 -2.236 35.130 1.00 89.69 104 GLU A C 1
ATOM 805 O O . GLU A 1 104 ? -24.413 -3.162 35.719 1.00 89.69 104 GLU A O 1
ATOM 810 N N . GLY A 1 105 ? -22.875 -1.523 35.708 1.00 88.75 105 GLY A N 1
ATOM 811 C CA . GLY A 1 105 ? -22.382 -1.738 37.070 1.00 88.75 105 GLY A CA 1
ATOM 812 C C . GLY A 1 105 ? -21.617 -3.051 37.263 1.00 88.75 105 GLY A C 1
ATOM 813 O O . GLY A 1 105 ? -21.581 -3.581 38.374 1.00 88.75 105 GLY A O 1
ATOM 814 N N . LYS A 1 106 ? -21.050 -3.611 36.189 1.00 88.50 106 LYS A N 1
ATOM 815 C CA . LYS A 1 106 ? -20.272 -4.862 36.220 1.00 88.50 106 LYS A CA 1
ATOM 816 C C . LYS A 1 106 ? -18.792 -4.642 36.520 1.00 88.50 106 LYS A C 1
ATOM 818 O O . LYS A 1 106 ? -18.135 -5.553 37.018 1.00 88.50 106 LYS A O 1
ATOM 823 N N . ILE A 1 107 ? -18.294 -3.450 36.215 1.00 89.62 107 ILE A N 1
ATOM 824 C CA . ILE A 1 107 ? -16.954 -2.970 36.563 1.00 89.62 107 ILE A CA 1
ATOM 825 C C . ILE A 1 107 ? -17.070 -1.625 37.287 1.00 89.62 107 ILE A C 1
ATOM 827 O O . ILE A 1 107 ? -18.130 -0.996 37.280 1.00 89.62 107 ILE A O 1
ATOM 831 N N . ASP A 1 108 ? -15.988 -1.189 37.924 1.00 89.19 108 ASP A N 1
ATOM 832 C CA . ASP A 1 108 ? -15.986 0.002 38.770 1.00 89.19 108 ASP A CA 1
ATOM 833 C C . ASP A 1 108 ? -16.210 1.285 37.975 1.00 89.19 108 ASP A C 1
ATOM 835 O O . ASP A 1 108 ? -15.662 1.471 36.883 1.00 89.19 108 ASP A O 1
ATOM 839 N N . SER A 1 109 ? -16.928 2.224 38.593 1.00 86.31 109 SER A N 1
ATOM 840 C CA . SER A 1 109 ? -17.008 3.602 38.114 1.00 86.31 109 SER A CA 1
ATOM 841 C C . SER A 1 109 ? -15.608 4.225 38.053 1.00 86.31 109 SER A C 1
ATOM 843 O O . SER A 1 109 ? -14.900 4.236 39.062 1.00 86.31 109 SER A O 1
ATOM 845 N N . GLY A 1 110 ? -15.216 4.767 36.901 1.00 88.62 110 GLY A N 1
ATOM 846 C CA . GLY A 1 110 ? -13.868 5.277 36.629 1.00 88.62 110 GLY A CA 1
ATOM 847 C C . GLY A 1 110 ? -12.975 4.323 35.829 1.00 88.62 110 GLY A C 1
ATOM 848 O O . GLY A 1 110 ? -11.859 4.701 35.470 1.00 88.62 110 GLY A O 1
ATOM 849 N N . SER A 1 111 ? -13.459 3.126 35.491 1.00 89.25 111 SER A N 1
ATOM 850 C CA . SER A 1 111 ? -12.777 2.159 34.621 1.00 89.25 111 SER A CA 1
ATOM 851 C C . SER A 1 111 ? -12.424 2.741 33.249 1.00 89.25 111 SER A C 1
ATOM 853 O O . SER A 1 111 ? -11.318 2.523 32.746 1.00 89.25 111 SER A O 1
ATOM 855 N N . LEU A 1 112 ? -13.326 3.530 32.655 1.00 89.44 112 LEU A N 1
ATOM 856 C CA . LEU A 1 112 ? -13.052 4.229 31.398 1.00 89.44 112 LEU A CA 1
ATOM 857 C C . LEU A 1 112 ? -11.939 5.277 31.545 1.00 89.44 112 LEU A C 1
ATOM 859 O O . LEU A 1 112 ? -11.040 5.337 30.709 1.00 89.44 112 LEU A O 1
ATOM 863 N N . GLN A 1 113 ? -11.954 6.056 32.631 1.00 89.06 113 GLN A N 1
ATOM 864 C CA . GLN A 1 113 ? -10.898 7.035 32.907 1.00 89.06 113 GLN A CA 1
ATOM 865 C C . GLN A 1 113 ? -9.545 6.341 33.110 1.00 89.06 113 GLN A C 1
ATOM 867 O O . GLN A 1 113 ? -8.541 6.778 32.557 1.00 89.06 113 GLN A O 1
ATOM 872 N N . PHE A 1 114 ? -9.523 5.218 33.835 1.00 87.94 114 PHE A N 1
ATOM 873 C CA . PHE A 1 114 ? -8.321 4.402 34.003 1.00 87.94 114 PHE A CA 1
ATOM 874 C C . PHE A 1 114 ? -7.776 3.891 32.661 1.00 87.94 114 PHE A C 1
ATOM 876 O O . PHE A 1 114 ? -6.559 3.882 32.461 1.00 87.94 114 PHE A O 1
ATOM 883 N N . PHE A 1 115 ? -8.650 3.474 31.738 1.00 89.69 115 PHE A N 1
ATOM 884 C CA . PHE A 1 115 ? -8.245 3.082 30.386 1.00 89.69 115 PHE A CA 1
ATOM 885 C C . PHE A 1 115 ? -7.581 4.241 29.638 1.00 89.69 115 PHE A C 1
ATOM 887 O O . PHE A 1 115 ? -6.489 4.067 29.094 1.00 89.69 115 PHE A O 1
ATOM 894 N N . ASP A 1 116 ? -8.209 5.418 29.645 1.00 87.88 116 ASP A N 1
ATOM 895 C CA . ASP A 1 116 ? -7.684 6.608 28.973 1.00 87.88 116 ASP A CA 1
ATOM 896 C C . ASP A 1 116 ? -6.336 7.056 29.560 1.00 87.88 116 ASP A C 1
ATOM 898 O O . ASP A 1 116 ? -5.394 7.285 28.804 1.00 87.88 116 ASP A O 1
ATOM 902 N N . ASP A 1 117 ? -6.194 7.072 30.887 1.00 85.75 117 ASP A N 1
ATOM 903 C CA . ASP A 1 117 ? -4.933 7.415 31.561 1.00 85.75 117 ASP A CA 1
ATOM 904 C C . ASP A 1 117 ? -3.818 6.388 31.270 1.00 85.75 117 ASP A C 1
ATOM 906 O O . ASP A 1 117 ? -2.627 6.728 31.230 1.00 85.75 117 ASP A O 1
ATOM 910 N N . SER A 1 118 ? -4.194 5.119 31.065 1.00 83.56 118 SER A N 1
ATOM 911 C CA . SER A 1 118 ? -3.267 4.014 30.786 1.00 83.56 118 SER A CA 1
ATOM 912 C C . SER A 1 118 ? -2.771 4.000 29.340 1.00 83.56 118 SER A C 1
ATOM 914 O O . SER A 1 118 ? -1.636 3.579 29.104 1.00 83.56 118 SER A O 1
ATOM 916 N N . LEU A 1 119 ? -3.568 4.486 28.378 1.00 81.06 119 LEU A N 1
ATOM 917 C CA . LEU A 1 119 ? -3.134 4.627 26.981 1.00 81.06 119 LEU A CA 1
ATOM 918 C C . LEU A 1 119 ? -1.899 5.528 26.856 1.00 81.06 119 LEU A C 1
ATOM 920 O O . LEU A 1 119 ? -1.042 5.277 26.006 1.00 81.06 119 LEU A O 1
ATOM 924 N N . ASP A 1 120 ? -1.787 6.520 27.739 1.00 71.75 120 ASP A N 1
ATOM 925 C CA . ASP A 1 120 ? -0.682 7.474 27.754 1.00 71.75 120 ASP A CA 1
ATOM 926 C C . ASP A 1 120 ? 0.558 6.961 28.519 1.00 71.75 120 ASP A C 1
ATOM 928 O O . ASP A 1 120 ? 1.663 7.442 28.262 1.00 71.75 120 ASP A O 1
ATOM 932 N N . ASN A 1 121 ? 0.415 5.984 29.434 1.00 67.00 121 ASN A N 1
ATOM 933 C CA . ASN A 1 121 ? 1.444 5.693 30.450 1.00 67.00 121 ASN A CA 1
ATOM 934 C C . ASN A 1 121 ? 1.837 4.208 30.670 1.00 67.00 121 ASN A C 1
ATOM 936 O O . ASN A 1 121 ? 2.909 3.975 31.228 1.00 67.00 121 ASN A O 1
ATOM 940 N N . ASP A 1 122 ? 1.051 3.197 30.259 1.00 62.50 122 ASP A N 1
ATOM 941 C CA . ASP A 1 122 ? 1.402 1.766 30.453 1.00 62.50 122 ASP A CA 1
ATOM 942 C C . ASP A 1 122 ? 0.766 0.837 29.392 1.00 62.50 122 ASP A C 1
ATOM 944 O O . ASP A 1 122 ? -0.289 0.228 29.586 1.00 62.50 122 ASP A O 1
ATOM 948 N N . GLN A 1 123 ? 1.444 0.689 28.247 1.00 61.38 123 GLN A N 1
ATOM 949 C CA . GLN A 1 123 ? 0.939 -0.078 27.097 1.00 61.38 123 GLN A CA 1
ATOM 950 C C . GLN A 1 123 ? 0.860 -1.595 27.331 1.00 61.38 123 GLN A C 1
ATOM 952 O O . GLN A 1 123 ? 0.049 -2.269 26.694 1.00 61.38 123 GLN A O 1
ATOM 957 N N . ASN A 1 124 ? 1.663 -2.154 28.244 1.00 65.25 124 ASN A N 1
ATOM 958 C CA . ASN A 1 124 ? 1.728 -3.607 28.432 1.00 65.25 124 ASN A CA 1
ATOM 959 C C . ASN A 1 124 ? 0.435 -4.168 29.034 1.00 65.25 124 ASN A C 1
ATOM 961 O O . ASN A 1 124 ? 0.042 -5.286 28.709 1.00 65.25 124 ASN A O 1
ATOM 965 N N . ARG A 1 125 ? -0.248 -3.388 29.882 1.00 65.38 125 ARG A N 1
ATOM 966 C CA . ARG A 1 125 ? -1.510 -3.800 30.519 1.00 65.38 125 ARG A CA 1
ATOM 967 C C . ARG A 1 125 ? -2.711 -3.717 29.581 1.00 65.38 125 ARG A C 1
ATOM 969 O O . ARG A 1 125 ? -3.683 -4.434 29.778 1.00 65.38 125 ARG A O 1
ATOM 976 N N . LEU A 1 126 ? -2.643 -2.866 28.559 1.00 81.75 126 LEU A N 1
ATOM 977 C CA . LEU A 1 126 ? -3.722 -2.685 27.584 1.00 81.75 126 LEU A CA 1
ATOM 978 C C . LEU A 1 126 ? -3.577 -3.575 26.348 1.00 81.75 126 LEU A C 1
ATOM 980 O O . LEU A 1 126 ? -4.528 -3.700 25.576 1.00 81.75 126 LEU A O 1
ATOM 984 N N . ALA A 1 127 ? -2.411 -4.197 26.156 1.00 84.50 127 ALA A N 1
ATOM 985 C CA . ALA A 1 127 ? -2.112 -4.998 24.975 1.00 84.50 127 ALA A CA 1
ATOM 986 C C . ALA A 1 127 ? -3.141 -6.115 24.744 1.00 84.50 127 ALA A C 1
ATOM 988 O O . ALA A 1 127 ? -3.567 -6.309 23.609 1.00 84.50 127 ALA A O 1
ATOM 989 N N . GLU A 1 128 ? -3.583 -6.800 25.803 1.00 86.25 128 GLU A N 1
ATOM 990 C CA . GLU A 1 128 ? -4.581 -7.874 25.705 1.00 86.25 128 GLU A CA 1
ATOM 991 C C . GLU A 1 128 ? -5.952 -7.340 25.260 1.00 86.25 128 GLU A C 1
ATOM 993 O O . GLU A 1 128 ? -6.555 -7.870 24.329 1.00 86.25 128 GLU A O 1
ATOM 998 N N . ILE A 1 129 ? -6.403 -6.224 25.842 1.00 89.12 129 ILE A N 1
ATOM 999 C CA . ILE A 1 129 ? -7.673 -5.567 25.490 1.00 89.12 129 ILE A CA 1
ATOM 1000 C C . ILE A 1 129 ? -7.665 -5.096 24.038 1.00 89.12 129 ILE A C 1
ATOM 1002 O O . ILE A 1 129 ? -8.602 -5.371 23.286 1.00 89.12 129 ILE A O 1
ATOM 1006 N N . LEU A 1 130 ? -6.604 -4.396 23.629 1.00 91.38 130 LEU A N 1
ATOM 1007 C CA . LEU A 1 130 ? -6.471 -3.877 22.269 1.00 91.38 130 LEU A CA 1
ATOM 1008 C C . LEU A 1 130 ? -6.315 -5.009 21.247 1.00 91.38 130 LEU A C 1
ATOM 1010 O O . LEU A 1 130 ? -6.874 -4.925 20.153 1.00 91.38 130 LEU A O 1
ATOM 1014 N N . TYR A 1 131 ? -5.607 -6.085 21.603 1.00 90.69 131 TYR A N 1
ATOM 1015 C CA . TYR A 1 131 ? -5.506 -7.286 20.779 1.00 90.69 131 TYR A CA 1
ATOM 1016 C C . TYR A 1 131 ? -6.876 -7.938 20.573 1.00 90.69 131 TYR A C 1
ATOM 1018 O O . TYR A 1 131 ? -7.267 -8.194 19.435 1.00 90.69 131 TYR A O 1
ATOM 1026 N N . GLU A 1 132 ? -7.649 -8.138 21.639 1.00 89.56 132 GLU A N 1
ATOM 1027 C CA . GLU A 1 132 ? -8.989 -8.718 21.536 1.00 89.56 132 GLU A CA 1
ATOM 1028 C C . GLU A 1 132 ? -9.945 -7.815 20.741 1.00 89.56 132 GLU A C 1
ATOM 1030 O O . GLU A 1 132 ? -10.698 -8.303 19.893 1.00 89.56 132 GLU A O 1
ATOM 1035 N N . CYS A 1 133 ? -9.857 -6.491 20.909 1.00 91.62 133 CYS A N 1
ATOM 1036 C CA . CYS A 1 133 ? -10.592 -5.536 20.074 1.00 91.62 133 CYS A CA 1
ATOM 1037 C C . CYS A 1 133 ? -10.211 -5.663 18.595 1.00 91.62 133 CYS A C 1
ATOM 1039 O O . CYS A 1 133 ? -11.096 -5.703 17.737 1.00 91.62 133 CYS A O 1
ATOM 1041 N N . ARG A 1 134 ? -8.917 -5.815 18.287 1.00 91.69 134 ARG A N 1
ATOM 1042 C CA . ARG A 1 134 ? -8.436 -6.042 16.920 1.00 91.69 134 ARG A CA 1
ATOM 1043 C C . ARG A 1 134 ? -8.982 -7.339 16.335 1.00 91.69 134 ARG A C 1
ATOM 1045 O O . ARG A 1 134 ? -9.471 -7.336 15.206 1.00 91.69 134 ARG A O 1
ATOM 1052 N N . MET A 1 135 ? -8.953 -8.433 17.092 1.00 89.50 135 MET A N 1
ATOM 1053 C CA . MET A 1 135 ? -9.503 -9.718 16.654 1.00 89.50 135 MET A CA 1
ATOM 1054 C C . MET A 1 135 ? -11.008 -9.617 16.379 1.00 89.50 135 MET A C 1
ATOM 1056 O O . MET A 1 135 ? -11.500 -10.161 15.383 1.00 89.50 135 MET A O 1
ATOM 1060 N N . GLN A 1 136 ? -11.743 -8.879 17.217 1.00 88.12 136 GLN A N 1
ATOM 1061 C CA . GLN A 1 136 ? -13.157 -8.598 16.983 1.00 88.12 136 GLN A CA 1
ATOM 1062 C C . GLN A 1 136 ? -13.370 -7.728 15.737 1.00 88.12 136 GLN A C 1
ATOM 1064 O O . GLN A 1 136 ? -14.190 -8.083 14.892 1.00 88.12 136 GLN A O 1
ATOM 1069 N N . LYS A 1 137 ? -12.579 -6.667 15.548 1.00 90.44 137 LYS A N 1
ATOM 1070 C CA . LYS A 1 137 ? -12.601 -5.809 14.354 1.00 90.44 137 LYS A CA 1
ATOM 1071 C C . LYS A 1 137 ? -12.353 -6.595 13.068 1.00 90.44 137 LYS A C 1
ATOM 1073 O O . LYS A 1 137 ? -13.152 -6.534 12.134 1.00 90.44 137 LYS A O 1
ATOM 1078 N N . GLU A 1 138 ? -11.276 -7.372 13.010 1.00 89.25 138 GLU A N 1
ATOM 1079 C CA . GLU A 1 138 ? -10.915 -8.146 11.818 1.00 89.25 138 GLU A CA 1
ATOM 1080 C C . GLU A 1 138 ? -11.984 -9.189 11.479 1.00 89.25 138 GLU A C 1
ATOM 1082 O O . GLU A 1 138 ? -12.344 -9.374 10.312 1.00 89.25 138 GLU A O 1
ATOM 1087 N N . LYS A 1 139 ? -12.560 -9.839 12.495 1.00 85.88 139 LYS A N 1
ATOM 1088 C CA . LYS A 1 139 ? -13.662 -10.778 12.293 1.00 85.88 139 LYS A CA 1
ATOM 1089 C C . LYS A 1 139 ? -14.965 -10.070 11.914 1.00 85.88 139 LYS A C 1
ATOM 1091 O O . LYS A 1 139 ? -15.698 -10.630 11.098 1.00 85.88 139 LYS A O 1
ATOM 1096 N N . PHE A 1 140 ? -15.232 -8.864 12.418 1.00 85.69 140 PHE A N 1
ATOM 1097 C CA . PHE A 1 140 ? -16.373 -8.039 12.012 1.00 85.69 140 PHE A CA 1
ATOM 1098 C C . PHE A 1 140 ? -16.351 -7.759 10.507 1.00 85.69 140 PHE A C 1
ATOM 1100 O O . PHE A 1 140 ? -17.307 -8.098 9.808 1.00 85.69 140 PHE A O 1
ATOM 1107 N N . PHE A 1 141 ? -15.225 -7.250 10.001 1.00 86.25 141 PHE A N 1
ATOM 1108 C CA . PHE A 1 141 ? -15.056 -6.914 8.584 1.00 86.25 141 PHE A CA 1
ATOM 1109 C C . PHE A 1 141 ? -14.797 -8.123 7.675 1.00 86.25 141 PHE A C 1
ATOM 1111 O O . PHE A 1 141 ? -14.942 -8.023 6.463 1.00 86.25 141 PHE A O 1
ATOM 1118 N N . SER A 1 142 ? -14.477 -9.298 8.228 1.00 81.75 142 SER A N 1
ATOM 1119 C CA . SER A 1 142 ? -14.400 -10.546 7.446 1.00 81.75 142 SER A CA 1
ATOM 1120 C C . SER A 1 142 ? -15.761 -11.088 6.986 1.00 81.75 142 SER A C 1
ATOM 1122 O O . SER A 1 142 ? -15.809 -12.071 6.244 1.00 81.75 142 SER A O 1
ATOM 1124 N N . LYS A 1 143 ? -16.867 -10.522 7.481 1.00 78.88 143 LYS A N 1
ATOM 1125 C CA . LYS A 1 143 ? -18.231 -11.002 7.245 1.00 78.88 143 LYS A CA 1
ATOM 1126 C C . LYS A 1 143 ? -19.051 -9.934 6.536 1.00 78.88 143 LYS A C 1
ATOM 1128 O O . LYS A 1 143 ? -18.931 -8.752 6.840 1.00 78.88 143 LYS A O 1
ATOM 1133 N N . ASP A 1 144 ? -19.908 -10.358 5.614 1.00 72.56 144 ASP A N 1
ATOM 1134 C CA . ASP A 1 144 ? -20.804 -9.448 4.910 1.00 72.56 144 ASP A CA 1
ATOM 1135 C C . ASP A 1 144 ? -22.010 -9.043 5.777 1.00 72.56 144 ASP A C 1
ATOM 1137 O O . ASP A 1 144 ? -22.304 -9.621 6.829 1.00 72.56 144 ASP A O 1
ATOM 1141 N N . LYS A 1 145 ? -22.743 -8.022 5.327 1.00 68.81 145 LYS A N 1
ATOM 1142 C CA . LYS A 1 145 ? -23.949 -7.541 6.016 1.00 68.81 145 LYS A CA 1
ATOM 1143 C C . LYS A 1 145 ? -25.003 -8.648 6.167 1.00 68.81 145 LYS A C 1
ATOM 1145 O O . LYS A 1 145 ? -25.627 -8.759 7.222 1.00 68.81 145 LYS A O 1
ATOM 1150 N N . ASN A 1 146 ? -25.143 -9.509 5.156 1.00 72.38 146 ASN A N 1
ATOM 1151 C CA . ASN A 1 146 ? -26.091 -10.624 5.156 1.00 72.38 146 ASN A CA 1
ATOM 1152 C C . ASN A 1 146 ? -25.795 -11.639 6.269 1.00 72.38 146 ASN A C 1
ATOM 1154 O O . ASN A 1 146 ? -26.720 -12.163 6.891 1.00 72.38 146 ASN A O 1
ATOM 1158 N N . TYR A 1 147 ? -24.521 -11.923 6.546 1.00 75.81 147 TYR A N 1
ATOM 1159 C CA . TYR A 1 147 ? -24.101 -12.769 7.659 1.00 75.81 147 TYR A CA 1
ATOM 1160 C C . TYR A 1 147 ? -24.557 -12.184 9.002 1.00 75.81 147 TYR A C 1
ATOM 1162 O O . TYR A 1 147 ? -25.071 -12.908 9.860 1.00 75.81 147 TYR A O 1
ATOM 1170 N N . TRP A 1 148 ? -24.428 -10.869 9.187 1.00 72.00 148 TRP A N 1
ATOM 1171 C CA . TRP A 1 148 ? -24.853 -10.197 10.417 1.00 72.00 148 TRP A CA 1
ATOM 1172 C C . TRP A 1 148 ? -26.376 -10.143 10.565 1.00 72.00 148 TRP A C 1
ATOM 1174 O O . TRP A 1 148 ? -26.897 -10.379 11.654 1.00 72.00 148 TRP A O 1
ATOM 1184 N N . GLU A 1 149 ? -27.104 -9.924 9.473 1.00 71.81 149 GLU A N 1
ATOM 1185 C CA . GLU A 1 149 ? -28.570 -9.975 9.462 1.00 71.81 149 GLU A CA 1
ATOM 1186 C C . GLU A 1 149 ? -29.088 -11.384 9.795 1.00 71.81 149 GLU A C 1
ATOM 1188 O O . GLU A 1 149 ? -29.934 -11.538 10.676 1.00 71.81 149 GLU A O 1
ATOM 1193 N N . LYS A 1 150 ? -28.511 -12.432 9.187 1.00 72.19 150 LYS A N 1
ATOM 1194 C CA . LYS A 1 150 ? -28.876 -13.839 9.447 1.00 72.19 150 LYS A CA 1
ATOM 1195 C C . LYS A 1 150 ? -28.482 -14.329 10.837 1.00 72.19 150 LYS A C 1
ATOM 1197 O O . LYS A 1 150 ? -29.178 -15.159 11.415 1.00 72.19 150 LYS A O 1
ATOM 1202 N N . SER A 1 151 ? -27.382 -13.827 11.394 1.00 67.38 151 SER A N 1
ATOM 1203 C CA . SER A 1 151 ? -26.959 -14.160 12.762 1.00 67.38 151 SER A CA 1
ATOM 1204 C C . SER A 1 151 ? -27.765 -13.418 13.836 1.00 67.38 151 SER A C 1
ATOM 1206 O O . SER A 1 151 ? -27.505 -13.598 15.026 1.00 67.38 151 SER A O 1
ATOM 1208 N N . GLY A 1 152 ? -28.758 -12.610 13.440 1.00 63.78 152 GLY A N 1
ATOM 1209 C CA . GLY A 1 152 ? -29.591 -11.829 14.349 1.00 63.78 152 GLY A CA 1
ATOM 1210 C C . GLY A 1 152 ? -28.819 -10.701 15.027 1.00 63.78 152 GLY A C 1
ATOM 1211 O O . GLY A 1 152 ? -29.144 -10.350 16.157 1.00 63.78 152 GLY A O 1
ATOM 1212 N N . LYS A 1 153 ? -27.761 -10.185 14.378 1.00 68.25 153 LYS A N 1
ATOM 1213 C CA . LYS A 1 153 ? -26.865 -9.143 14.911 1.00 68.25 153 LYS A CA 1
ATOM 1214 C C . LYS A 1 153 ? -26.275 -9.492 16.284 1.00 68.25 153 LYS A C 1
ATOM 1216 O O . LYS A 1 153 ? -25.919 -8.602 17.059 1.00 68.25 153 LYS A O 1
ATOM 1221 N N . LYS A 1 154 ? -26.188 -10.793 16.587 1.00 63.84 154 LYS A N 1
ATOM 1222 C CA . LYS A 1 154 ? -25.698 -11.294 17.870 1.00 63.84 154 LYS A CA 1
ATOM 1223 C C . LYS A 1 154 ? -24.252 -10.877 18.073 1.00 63.84 154 LYS A C 1
ATOM 1225 O O . LYS A 1 154 ? -23.456 -10.862 17.134 1.00 63.84 154 LYS A O 1
ATOM 1230 N N . ALA A 1 155 ? -23.939 -10.550 19.318 1.00 62.97 155 ALA A N 1
ATOM 1231 C CA . ALA A 1 155 ? -22.607 -10.134 19.688 1.00 62.97 155 ALA A CA 1
ATOM 1232 C C . ALA A 1 155 ? -21.583 -11.251 19.467 1.00 62.97 155 ALA A C 1
ATOM 1234 O O . ALA A 1 155 ? -21.904 -12.446 19.468 1.00 62.97 155 ALA A O 1
ATOM 1235 N N . MET A 1 156 ? -20.339 -10.839 19.246 1.00 72.69 156 MET A N 1
ATOM 1236 C CA . MET A 1 156 ? -19.215 -11.745 19.020 1.00 72.69 156 MET A CA 1
ATOM 1237 C C . MET A 1 156 ? -18.994 -12.650 20.239 1.00 72.69 156 MET A C 1
ATOM 1239 O O . MET A 1 156 ? -19.603 -12.439 21.283 1.00 72.69 156 MET A O 1
ATOM 1243 N N . ARG A 1 157 ? -18.173 -13.706 20.129 1.00 75.81 157 ARG A N 1
ATOM 1244 C CA . ARG A 1 157 ? -17.854 -14.502 21.329 1.00 75.81 157 ARG A CA 1
ATOM 1245 C C . ARG A 1 157 ? -17.235 -13.562 22.375 1.00 75.81 157 ARG A C 1
ATOM 1247 O O . ARG A 1 157 ? -16.348 -12.811 21.980 1.00 75.81 157 ARG A O 1
ATOM 1254 N N . PRO A 1 158 ? -17.711 -13.581 23.632 1.00 80.56 158 PRO A N 1
ATOM 1255 C CA . PRO A 1 158 ? -17.139 -12.743 24.670 1.00 80.56 158 PRO A CA 1
ATOM 1256 C C . PRO A 1 158 ? -15.715 -13.198 24.975 1.00 80.56 158 PRO A C 1
ATOM 1258 O O . PRO A 1 158 ? -15.474 -14.402 25.098 1.00 80.56 158 PRO A O 1
ATOM 1261 N N . SER A 1 159 ? -14.819 -12.231 25.128 1.00 84.50 159 SER A N 1
ATOM 1262 C CA . SER A 1 159 ? -13.513 -12.421 25.757 1.00 84.50 159 SER A CA 1
ATOM 1263 C C . SER A 1 159 ? -13.589 -11.841 27.168 1.00 84.50 159 SER A C 1
ATOM 1265 O O . SER A 1 159 ? -14.149 -10.762 27.357 1.00 84.50 159 SER A O 1
ATOM 1267 N N . LEU A 1 160 ? -13.093 -12.578 28.158 1.00 86.06 160 LEU A N 1
ATOM 1268 C CA . LEU A 1 160 ? -13.056 -12.150 29.556 1.00 86.06 160 LEU A CA 1
ATOM 1269 C C . LEU A 1 160 ? -11.614 -11.789 29.877 1.00 86.06 160 LEU A C 1
ATOM 1271 O O . LEU A 1 160 ? -10.741 -12.650 29.773 1.00 86.06 160 LEU A O 1
ATOM 1275 N N . ILE A 1 161 ? -11.369 -10.525 30.204 1.00 85.50 161 ILE A N 1
ATOM 1276 C CA . ILE A 1 161 ? -10.019 -10.001 30.412 1.00 85.50 161 ILE A CA 1
ATOM 1277 C C . ILE A 1 161 ? -9.938 -9.371 31.794 1.00 85.50 161 ILE A C 1
ATOM 1279 O O . ILE A 1 161 ? -10.814 -8.602 32.181 1.00 85.50 161 ILE A O 1
ATOM 1283 N N . ALA A 1 162 ? -8.871 -9.675 32.532 1.00 83.88 162 ALA A N 1
ATOM 1284 C CA . ALA A 1 162 ? -8.594 -9.009 33.797 1.00 83.88 162 ALA A CA 1
ATOM 1285 C C . ALA A 1 162 ? -8.191 -7.547 33.542 1.00 83.88 162 ALA A C 1
ATOM 1287 O O . ALA A 1 162 ? -7.199 -7.277 32.865 1.00 83.88 162 ALA A O 1
ATOM 1288 N N . PHE A 1 163 ? -8.943 -6.603 34.099 1.00 82.69 163 PHE A N 1
ATOM 1289 C CA . PHE A 1 163 ? -8.814 -5.174 33.840 1.00 82.69 163 PHE A CA 1
ATOM 1290 C C . PHE A 1 163 ? -8.888 -4.339 35.126 1.00 82.69 163 PHE A C 1
ATOM 1292 O O . PHE A 1 163 ? -9.466 -4.750 36.129 1.00 82.69 163 PHE A O 1
ATOM 1299 N N . GLY A 1 164 ? -8.293 -3.147 35.097 1.00 74.06 164 GLY A N 1
ATOM 1300 C CA . GLY A 1 164 ? -8.272 -2.235 36.238 1.00 74.06 164 GLY A CA 1
ATOM 1301 C C . GLY A 1 164 ? -7.287 -2.639 37.339 1.00 74.06 164 GLY A C 1
ATOM 1302 O O . GLY A 1 164 ? -6.596 -3.660 37.266 1.00 74.06 164 GLY A O 1
ATOM 1303 N N . LEU A 1 165 ? -7.203 -1.797 38.373 1.00 68.94 165 LEU A N 1
ATOM 1304 C CA . LEU A 1 165 ? -6.295 -1.991 39.511 1.00 68.94 165 LEU A CA 1
ATOM 1305 C C . LEU A 1 165 ? -6.640 -3.249 40.319 1.00 68.94 165 LEU A C 1
ATOM 1307 O O . LEU A 1 165 ? -5.736 -3.983 40.720 1.00 68.94 165 LEU A O 1
ATOM 1311 N N . ASP A 1 166 ? -7.933 -3.537 40.458 1.00 75.38 166 ASP A N 1
ATOM 1312 C CA . ASP A 1 166 ? -8.444 -4.672 41.228 1.00 75.38 166 ASP A CA 1
ATOM 1313 C C . ASP A 1 166 ? -8.649 -5.942 40.382 1.00 75.38 166 ASP A C 1
ATOM 1315 O O . ASP A 1 166 ? -9.183 -6.936 40.872 1.00 75.38 166 ASP A O 1
ATOM 1319 N N . LYS A 1 167 ? -8.173 -5.948 39.123 1.00 77.12 167 LYS A N 1
ATOM 1320 C CA . LYS A 1 167 ? -8.258 -7.084 38.181 1.00 77.12 167 LYS A CA 1
ATOM 1321 C C . LYS A 1 167 ? -9.686 -7.606 37.991 1.00 77.12 167 LYS A C 1
ATOM 1323 O O . LYS A 1 167 ? -9.932 -8.812 38.024 1.00 77.12 167 LYS A O 1
ATOM 1328 N N . GLN A 1 168 ? -10.612 -6.684 37.782 1.00 82.06 168 GLN A N 1
ATOM 1329 C CA . GLN A 1 168 ? -12.002 -6.983 37.476 1.00 82.06 168 GLN A CA 1
ATOM 1330 C C . GLN A 1 168 ? -12.127 -7.698 36.133 1.00 82.06 168 GLN A C 1
ATOM 1332 O O . GLN A 1 168 ? -11.273 -7.562 35.259 1.00 82.06 168 GLN A O 1
ATOM 1337 N N . GLU A 1 169 ? -13.198 -8.460 35.953 1.00 86.06 169 GLU A N 1
ATOM 1338 C CA . GLU A 1 169 ? -13.430 -9.188 34.711 1.00 86.06 169 GLU A CA 1
ATOM 1339 C C . GLU A 1 169 ? -14.153 -8.286 33.702 1.00 86.06 169 GLU A C 1
ATOM 1341 O O . GLU A 1 169 ? -15.368 -8.118 33.758 1.00 86.06 169 GLU A O 1
ATOM 1346 N N . LEU A 1 170 ? -13.404 -7.698 32.766 1.00 87.31 170 LEU A N 1
ATOM 1347 C CA . LEU A 1 170 ? -13.976 -6.977 31.636 1.00 87.31 170 LEU A CA 1
ATOM 1348 C C . LEU A 1 170 ? -14.492 -7.984 30.608 1.00 87.31 170 LEU A C 1
ATOM 1350 O O . LEU A 1 170 ? -13.717 -8.724 29.991 1.00 87.31 170 LEU A O 1
ATOM 1354 N N . ARG A 1 171 ? -15.801 -7.960 30.359 1.00 87.94 171 ARG A N 1
ATOM 1355 C CA . ARG A 1 171 ? -16.408 -8.725 29.274 1.00 87.94 171 ARG A CA 1
ATOM 1356 C C . ARG A 1 171 ? -16.364 -7.940 27.964 1.00 87.94 171 ARG A C 1
ATOM 1358 O O . ARG A 1 171 ? -17.231 -7.127 27.661 1.00 87.94 171 ARG A O 1
ATOM 1365 N N . LEU A 1 172 ? -15.392 -8.259 27.116 1.00 85.94 172 LEU A N 1
ATOM 1366 C CA . LEU A 1 172 ? -15.283 -7.711 25.766 1.00 85.94 172 LEU A CA 1
ATOM 1367 C C . LEU A 1 172 ? -16.194 -8.456 24.801 1.00 85.94 172 LEU A C 1
ATOM 1369 O O . LEU A 1 172 ? -15.844 -9.493 24.232 1.00 85.94 172 LEU A O 1
ATOM 1373 N N . GLN A 1 173 ? -17.386 -7.906 24.600 1.00 84.75 173 GLN A N 1
ATOM 1374 C CA . GLN A 1 173 ? -18.360 -8.440 23.664 1.00 84.75 173 GLN A CA 1
ATOM 1375 C C . GLN A 1 173 ? -19.162 -7.316 23.013 1.00 84.75 173 GLN A C 1
ATOM 1377 O O . GLN A 1 173 ? -20.150 -6.848 23.569 1.00 84.75 173 GLN A O 1
ATOM 1382 N N . LEU A 1 174 ? -18.781 -6.929 21.795 1.00 79.06 174 LEU A N 1
ATOM 1383 C CA . LEU A 1 174 ? -19.530 -5.925 21.045 1.00 79.06 174 LEU A CA 1
ATOM 1384 C C . LEU A 1 174 ? -20.596 -6.583 20.162 1.00 79.06 174 LEU A C 1
ATOM 1386 O O . LEU A 1 174 ? -20.344 -7.535 19.412 1.00 79.06 174 LEU A O 1
ATOM 1390 N N . SER A 1 175 ? -21.821 -6.074 20.264 1.00 80.81 175 SER A N 1
ATOM 1391 C CA . SER A 1 175 ? -22.883 -6.322 19.290 1.00 80.81 175 SER A CA 1
ATOM 1392 C C . SER A 1 175 ? -22.626 -5.557 17.992 1.00 80.81 175 SER A C 1
ATOM 1394 O O . SER A 1 175 ? -21.867 -4.590 17.959 1.00 80.81 175 SER A O 1
ATOM 1396 N N . PHE A 1 176 ? -23.312 -5.947 16.915 1.00 82.44 176 PHE A N 1
ATOM 1397 C CA . PHE A 1 176 ? -23.237 -5.217 15.646 1.00 82.44 176 PHE A CA 1
ATOM 1398 C C . PHE A 1 176 ? -23.593 -3.728 15.810 1.00 82.44 176 PHE A C 1
ATOM 1400 O O . PHE A 1 176 ? -22.927 -2.870 15.241 1.00 82.44 176 PHE A O 1
ATOM 1407 N N . GLY A 1 177 ? -24.623 -3.421 16.608 1.00 82.38 177 GLY A N 1
ATOM 1408 C CA . GLY A 1 177 ? -25.054 -2.043 16.863 1.00 82.38 177 GLY A CA 1
ATOM 1409 C C . GLY A 1 177 ? -24.026 -1.242 17.660 1.00 82.38 177 GLY A C 1
ATOM 1410 O O . GLY A 1 177 ? -23.712 -0.121 17.275 1.00 82.38 177 GLY A O 1
ATOM 1411 N N . GLN A 1 178 ? -23.447 -1.836 18.710 1.00 82.88 178 GLN A N 1
ATOM 1412 C CA . GLN A 1 178 ? -22.368 -1.200 19.477 1.00 82.88 178 GLN A CA 1
ATOM 1413 C C . GLN A 1 178 ? -21.129 -0.962 18.610 1.00 82.88 178 GLN A C 1
ATOM 1415 O O . GLN A 1 178 ? -20.525 0.097 18.699 1.00 82.88 178 GLN A O 1
ATOM 1420 N N . PHE A 1 179 ? -20.787 -1.898 17.721 1.00 87.56 179 PHE A N 1
ATOM 1421 C CA . PHE A 1 179 ? -19.668 -1.727 16.796 1.00 87.56 179 PHE A CA 1
ATOM 1422 C C . PHE A 1 179 ? -19.895 -0.547 15.840 1.00 87.56 179 PHE A C 1
ATOM 1424 O O . PHE A 1 179 ? -19.006 0.277 15.646 1.00 87.56 179 PHE A O 1
ATOM 1431 N N . GLN A 1 180 ? -21.095 -0.434 15.258 1.00 86.56 180 GLN A N 1
ATOM 1432 C CA . GLN A 1 180 ? -21.441 0.702 14.399 1.00 86.56 180 GLN A CA 1
ATOM 1433 C C . GLN A 1 180 ? -21.416 2.025 15.165 1.00 86.56 180 GLN A C 1
ATOM 1435 O O . GLN A 1 180 ? -20.799 2.974 14.694 1.00 86.56 180 GLN A O 1
ATOM 1440 N N . ALA A 1 181 ? -22.022 2.060 16.354 1.00 87.62 181 ALA A N 1
ATOM 1441 C CA . ALA A 1 181 ? -22.017 3.242 17.206 1.00 87.62 181 ALA A CA 1
ATOM 1442 C C . ALA A 1 181 ? -20.588 3.656 17.582 1.00 87.62 181 ALA A C 1
ATOM 1444 O O . ALA A 1 181 ? -20.261 4.835 17.498 1.00 87.62 181 ALA A O 1
ATOM 1445 N N . ALA A 1 182 ? -19.722 2.693 17.916 1.00 89.25 182 ALA A N 1
ATOM 1446 C CA . ALA A 1 182 ? -18.314 2.944 18.195 1.00 89.25 182 ALA A CA 1
ATOM 1447 C C . ALA A 1 182 ? -17.606 3.570 16.987 1.00 89.25 182 ALA A C 1
ATOM 1449 O O . ALA A 1 182 ? -16.901 4.550 17.161 1.00 89.25 182 ALA A O 1
ATOM 1450 N N . LEU A 1 183 ? -17.840 3.093 15.758 1.00 90.25 183 LEU A N 1
ATOM 1451 C CA . LEU A 1 183 ? -17.251 3.687 14.546 1.00 90.25 183 LEU A CA 1
ATOM 1452 C C . LEU A 1 183 ? -17.713 5.122 14.251 1.00 90.25 183 LEU A C 1
ATOM 1454 O O . LEU A 1 183 ? -17.061 5.801 13.457 1.00 90.25 183 LEU A O 1
ATOM 1458 N N . ASP A 1 184 ? -18.827 5.560 14.835 1.00 91.19 184 ASP A N 1
ATOM 1459 C CA . ASP A 1 184 ? -19.377 6.908 14.669 1.00 91.19 184 ASP A CA 1
ATOM 1460 C C . ASP A 1 184 ? -18.949 7.863 15.797 1.00 91.19 184 ASP A C 1
ATOM 1462 O O . ASP A 1 184 ? -19.205 9.066 15.710 1.00 91.19 184 ASP A O 1
ATOM 1466 N N . GLN A 1 185 ? -18.268 7.365 16.838 1.00 90.50 185 GLN A N 1
ATOM 1467 C CA . GLN A 1 185 ? -17.794 8.211 17.932 1.00 90.50 185 GLN A CA 1
ATOM 1468 C C . GLN A 1 185 ? -16.646 9.138 17.491 1.00 90.50 185 GLN A C 1
ATOM 1470 O O . GLN A 1 185 ? -15.813 8.760 16.663 1.00 90.50 185 GLN A O 1
ATOM 1475 N N . PRO A 1 186 ? -16.566 10.359 18.044 1.00 91.69 186 PRO A N 1
ATOM 1476 C CA . PRO A 1 186 ? -15.458 11.267 17.782 1.00 91.69 186 PRO A CA 1
ATOM 1477 C C . PRO A 1 186 ? -14.164 10.786 18.456 1.00 91.69 186 PRO A C 1
ATOM 1479 O O . PRO A 1 186 ? -14.180 10.278 19.576 1.00 91.69 186 PRO A O 1
ATOM 1482 N N . ILE A 1 187 ? -13.025 10.986 17.788 1.00 89.69 187 ILE A N 1
ATOM 1483 C CA . ILE A 1 187 ? -11.691 10.688 18.316 1.00 89.69 187 ILE A CA 1
ATOM 1484 C C . ILE A 1 187 ? -10.935 11.998 18.515 1.00 89.69 187 ILE A C 1
ATOM 1486 O O . ILE A 1 187 ? -10.700 12.743 17.564 1.00 89.69 187 ILE A O 1
ATOM 1490 N N . LYS A 1 188 ? -10.488 12.251 19.747 1.00 87.00 188 LYS A N 1
ATOM 1491 C CA . LYS A 1 188 ? -9.803 13.494 20.129 1.00 87.00 188 LYS A CA 1
ATOM 1492 C C . LYS A 1 188 ? -8.551 13.781 19.293 1.00 87.00 188 LYS A C 1
ATOM 1494 O O . LYS A 1 188 ? -8.370 14.904 18.831 1.00 87.00 188 LYS A O 1
ATOM 1499 N N . SER A 1 189 ? -7.703 12.775 19.060 1.00 86.12 189 SER A N 1
ATOM 1500 C CA . SER A 1 189 ? -6.521 12.929 18.197 1.00 86.12 189 SER A CA 1
ATOM 1501 C C . SER A 1 189 ? -6.903 13.259 16.752 1.00 86.12 189 SER A C 1
ATOM 1503 O O . SER A 1 189 ? -6.236 14.056 16.113 1.00 86.12 189 SER A O 1
ATOM 1505 N N . LEU A 1 190 ? -8.056 12.797 16.265 1.00 90.06 190 LEU A N 1
ATOM 1506 C CA . LEU A 1 190 ? -8.560 13.139 14.931 1.00 90.06 190 LEU A CA 1
ATOM 1507 C C . LEU A 1 190 ? -9.377 14.442 14.905 1.00 90.06 190 LEU A C 1
ATOM 1509 O O . LEU A 1 190 ? -10.252 14.611 14.055 1.00 90.06 190 LEU A O 1
ATOM 1513 N N . LYS A 1 191 ? -9.089 15.384 15.817 1.00 90.19 191 LYS A N 1
ATOM 1514 C CA . LYS A 1 191 ? -9.785 16.679 15.939 1.00 90.19 191 LYS A CA 1
ATOM 1515 C C . LYS A 1 191 ? -11.298 16.503 16.109 1.00 90.19 191 LYS A C 1
ATOM 1517 O O . LYS A 1 191 ? -12.083 17.154 15.419 1.00 90.19 191 LYS A O 1
ATOM 1522 N N . ASP A 1 192 ? -11.673 15.576 16.989 1.00 91.19 192 ASP A N 1
ATOM 1523 C CA . ASP A 1 192 ? -13.054 15.229 17.341 1.00 91.19 192 ASP A CA 1
ATOM 1524 C C . ASP A 1 192 ? -13.903 14.717 16.164 1.00 91.19 192 ASP A C 1
ATOM 1526 O O . ASP A 1 192 ? -15.131 14.781 16.185 1.00 91.19 192 ASP A O 1
ATOM 1530 N N . LYS A 1 193 ? -13.259 14.164 15.131 1.00 93.56 193 LYS A N 1
ATOM 1531 C CA . LYS A 1 193 ? -13.933 13.433 14.049 1.00 93.56 193 LYS A CA 1
ATOM 1532 C C . LYS A 1 193 ? -13.930 11.944 14.338 1.00 93.56 193 LYS A C 1
ATOM 1534 O O . LYS A 1 193 ? -13.011 11.430 14.977 1.00 93.56 193 LYS A O 1
ATOM 1539 N N . ASN A 1 194 ? -14.933 11.238 13.828 1.00 94.06 194 ASN A N 1
ATOM 1540 C CA . ASN A 1 194 ? -14.830 9.788 13.727 1.00 94.06 194 ASN A CA 1
ATOM 1541 C C . ASN A 1 194 ? -13.799 9.408 12.649 1.00 94.06 194 ASN A C 1
ATOM 1543 O O . ASN A 1 194 ? -13.415 10.224 11.804 1.00 94.06 194 ASN A O 1
ATOM 1547 N N . TRP A 1 195 ? -13.351 8.154 12.674 1.00 94.62 195 TRP A N 1
ATOM 1548 C CA . TRP A 1 195 ? -12.293 7.687 11.777 1.00 94.62 195 TRP A CA 1
ATOM 1549 C C . TRP A 1 195 ? -12.664 7.840 10.292 1.00 94.62 195 TRP A C 1
ATOM 1551 O O . TRP A 1 195 ? -11.832 8.250 9.486 1.00 94.62 195 TRP A O 1
ATOM 1561 N N . LYS A 1 196 ? -13.924 7.557 9.928 1.00 95.06 196 LYS A N 1
ATOM 1562 C CA . LYS A 1 196 ? -14.415 7.624 8.539 1.00 95.06 196 LYS A CA 1
ATOM 1563 C C . LYS A 1 196 ? -14.359 9.050 7.991 1.00 95.06 196 LYS A C 1
ATOM 1565 O O . LYS A 1 196 ? -13.881 9.260 6.878 1.00 95.06 196 LYS A O 1
ATOM 1570 N N . ASP A 1 197 ? -14.810 10.020 8.779 1.00 95.31 197 ASP A N 1
ATOM 1571 C CA . ASP A 1 197 ? -14.807 11.431 8.393 1.00 95.31 197 ASP A CA 1
ATOM 1572 C C . ASP A 1 197 ? -13.385 11.991 8.322 1.00 95.31 197 ASP A C 1
ATOM 1574 O O . ASP A 1 197 ? -13.060 12.717 7.382 1.00 95.31 197 ASP A O 1
ATOM 1578 N N . ALA A 1 198 ? -12.516 11.604 9.261 1.00 94.44 198 ALA A N 1
ATOM 1579 C CA . ALA A 1 198 ? -11.104 11.970 9.227 1.00 94.44 198 ALA A CA 1
ATOM 1580 C C . ALA A 1 198 ? -10.405 11.427 7.969 1.00 94.44 198 ALA A C 1
ATOM 1582 O O . ALA A 1 198 ? -9.752 12.191 7.261 1.00 94.44 198 ALA A O 1
ATOM 1583 N N . TYR A 1 199 ? -10.613 10.147 7.635 1.00 95.25 199 TYR A N 1
ATOM 1584 C CA . TYR A 1 199 ? -10.063 9.538 6.420 1.00 95.25 199 TYR A CA 1
ATOM 1585 C C . TYR A 1 199 ? -10.562 10.237 5.153 1.00 95.25 199 TYR A C 1
ATOM 1587 O O . TYR A 1 199 ? -9.780 10.568 4.263 1.00 95.25 199 TYR A O 1
ATOM 1595 N N . LYS A 1 200 ? -11.869 10.510 5.079 1.00 95.81 200 LYS A N 1
ATOM 1596 C CA . LYS A 1 200 ? -12.478 11.197 3.937 1.00 95.81 200 LYS A CA 1
ATOM 1597 C C . LYS A 1 200 ? -11.896 12.593 3.724 1.00 95.81 200 LYS A C 1
ATOM 1599 O O . LYS A 1 200 ? -11.596 12.963 2.591 1.00 95.81 200 LYS A O 1
ATOM 1604 N N . GLU A 1 201 ? -11.753 13.370 4.792 1.00 94.44 201 GLU A N 1
ATOM 1605 C CA . GLU A 1 201 ? -11.159 14.705 4.719 1.00 94.44 201 GLU A CA 1
ATOM 1606 C C . GLU A 1 201 ? -9.699 14.649 4.274 1.00 94.44 201 GLU A C 1
ATOM 1608 O O . GLU A 1 201 ? -9.274 15.446 3.439 1.00 94.44 201 GLU A O 1
ATOM 1613 N N . GLU A 1 202 ? -8.942 13.684 4.781 1.00 92.19 202 GLU A N 1
ATOM 1614 C CA . GLU A 1 202 ? -7.544 13.501 4.419 1.00 92.19 202 GLU A CA 1
ATOM 1615 C C . GLU A 1 202 ? -7.374 13.139 2.939 1.00 92.19 202 GLU A C 1
ATOM 1617 O O . GLU A 1 202 ? -6.563 13.756 2.242 1.00 92.19 202 GLU A O 1
ATOM 1622 N N . LEU A 1 203 ? -8.207 12.230 2.419 1.00 94.75 203 LEU A N 1
ATOM 1623 C CA . LEU A 1 203 ? -8.245 11.931 0.988 1.00 94.75 203 LEU A CA 1
ATOM 1624 C C . LEU A 1 203 ? -8.650 13.143 0.149 1.00 94.75 203 LEU A C 1
ATOM 1626 O O . LEU A 1 203 ? -8.080 13.347 -0.922 1.00 94.75 203 LEU A O 1
ATOM 1630 N N . GLN A 1 204 ? -9.592 13.966 0.618 1.00 95.31 204 GLN A N 1
ATOM 1631 C CA . GLN A 1 204 ? -9.969 15.191 -0.088 1.00 95.31 204 GLN A CA 1
ATOM 1632 C C . GLN A 1 204 ? -8.796 16.179 -0.148 1.00 95.31 204 GLN A C 1
ATOM 1634 O O . GLN A 1 204 ? -8.497 16.723 -1.209 1.00 95.31 204 GLN A O 1
ATOM 1639 N N . ILE A 1 205 ? -8.079 16.369 0.963 1.00 92.94 205 ILE A N 1
ATOM 1640 C CA . ILE A 1 205 ? -6.876 17.212 1.013 1.00 92.94 205 ILE A CA 1
ATOM 1641 C C . ILE A 1 205 ? -5.807 16.680 0.051 1.00 92.94 205 ILE A C 1
ATOM 1643 O O . ILE A 1 205 ? -5.164 17.459 -0.659 1.00 92.94 205 ILE A O 1
ATOM 1647 N N . LEU A 1 206 ? -5.603 15.362 0.021 1.00 93.06 206 LEU A N 1
ATOM 1648 C CA . LEU A 1 206 ? -4.657 14.712 -0.877 1.00 93.06 206 LEU A CA 1
ATOM 1649 C C . LEU A 1 206 ? -5.039 14.919 -2.348 1.00 93.06 206 LEU A C 1
ATOM 1651 O O . LEU A 1 206 ? -4.197 15.339 -3.145 1.00 93.06 206 LEU A O 1
ATOM 1655 N N . TYR A 1 207 ? -6.305 14.693 -2.694 1.00 94.38 207 TYR A N 1
ATOM 1656 C CA . TYR A 1 207 ? -6.843 14.923 -4.031 1.00 94.38 207 TYR A CA 1
ATOM 1657 C C . TYR A 1 207 ? -6.635 16.374 -4.483 1.00 94.38 207 TYR A C 1
ATOM 1659 O O . TYR A 1 207 ? -6.062 16.621 -5.546 1.00 94.38 207 TYR A O 1
ATOM 1667 N N . ASP A 1 208 ? -6.986 17.345 -3.637 1.00 94.00 208 ASP A N 1
ATOM 1668 C CA . ASP A 1 208 ? -6.815 18.770 -3.928 1.00 94.00 208 ASP A CA 1
ATOM 1669 C C . ASP A 1 208 ? -5.338 19.139 -4.145 1.00 94.00 208 ASP A C 1
ATOM 1671 O O . ASP A 1 208 ? -5.006 19.989 -4.978 1.00 94.00 208 ASP A O 1
ATOM 1675 N N . LYS A 1 209 ? -4.415 18.511 -3.403 1.00 91.94 209 LYS A N 1
ATOM 1676 C CA . LYS A 1 209 ? -2.967 18.704 -3.587 1.00 91.94 209 LYS A CA 1
ATOM 1677 C C . LYS A 1 209 ? -2.483 18.141 -4.917 1.00 91.94 209 LYS A C 1
ATOM 1679 O O . LYS A 1 209 ? -1.695 18.809 -5.589 1.00 91.94 209 LYS A O 1
ATOM 1684 N N . ILE A 1 210 ? -2.936 16.947 -5.291 1.00 92.25 210 ILE A N 1
ATOM 1685 C CA . ILE A 1 210 ? -2.618 16.333 -6.584 1.00 92.25 210 ILE A CA 1
ATOM 1686 C C . ILE A 1 210 ? -3.150 17.219 -7.714 1.00 92.25 210 ILE A C 1
ATOM 1688 O O . ILE A 1 210 ? -2.375 17.591 -8.592 1.00 92.25 210 ILE A O 1
ATOM 1692 N N . GLN A 1 211 ? -4.411 17.662 -7.648 1.00 92.19 211 GLN A N 1
ATOM 1693 C CA . GLN A 1 211 ? -4.987 18.585 -8.632 1.00 92.19 211 GLN A CA 1
ATOM 1694 C C . GLN A 1 211 ? -4.185 19.886 -8.753 1.00 92.19 211 GLN A C 1
ATOM 1696 O O . GLN A 1 211 ? -3.854 20.320 -9.856 1.00 92.19 211 GLN A O 1
ATOM 1701 N N . LYS A 1 212 ? -3.808 20.505 -7.627 1.00 92.12 212 LYS A N 1
ATOM 1702 C CA . LYS A 1 212 ? -2.976 21.720 -7.637 1.00 92.12 212 LYS A CA 1
ATOM 1703 C C . LYS A 1 212 ? -1.607 21.477 -8.277 1.00 92.12 212 LYS A C 1
ATOM 1705 O O . LYS A 1 212 ? -1.106 22.356 -8.976 1.00 92.12 212 LYS A O 1
ATOM 1710 N N . LYS A 1 213 ? -0.981 20.318 -8.037 1.00 90.62 213 LYS A N 1
ATOM 1711 C CA . LYS A 1 213 ? 0.286 19.939 -8.687 1.00 90.62 213 LYS A CA 1
ATOM 1712 C C . LYS A 1 213 ? 0.098 19.694 -10.184 1.00 90.62 213 LYS A C 1
ATOM 1714 O O . LYS A 1 213 ? 0.940 20.146 -10.955 1.00 90.62 213 LYS A O 1
ATOM 1719 N N . ASN A 1 214 ? -0.991 19.046 -10.589 1.00 90.31 214 ASN A N 1
ATOM 1720 C CA . ASN A 1 214 ? -1.332 18.825 -11.992 1.00 90.31 214 ASN A CA 1
ATOM 1721 C C . ASN A 1 214 ? -1.444 20.152 -12.758 1.00 90.31 214 ASN A C 1
ATOM 1723 O O . ASN A 1 214 ? -0.763 20.347 -13.764 1.00 90.31 214 ASN A O 1
ATOM 1727 N N . GLN A 1 215 ? -2.219 21.098 -12.214 1.00 89.38 215 GLN A N 1
ATOM 1728 C CA . GLN A 1 215 ? -2.431 22.423 -12.806 1.00 89.38 215 GLN A CA 1
ATOM 1729 C C . GLN A 1 215 ? -1.135 23.239 -12.904 1.00 89.38 215 GLN A C 1
ATOM 1731 O O . GLN A 1 215 ? -0.893 23.899 -13.911 1.00 89.38 215 GLN A O 1
ATOM 1736 N N . LYS A 1 216 ? -0.281 23.194 -11.872 1.00 90.25 216 LYS A N 1
ATOM 1737 C CA . LYS A 1 216 ? 0.985 23.947 -11.848 1.00 90.25 216 LYS A CA 1
ATOM 1738 C C . LYS A 1 216 ? 2.040 23.411 -12.812 1.00 90.25 216 LYS A C 1
ATOM 1740 O O . LYS A 1 216 ? 2.827 24.204 -13.314 1.00 90.25 216 LYS A O 1
ATOM 1745 N N . A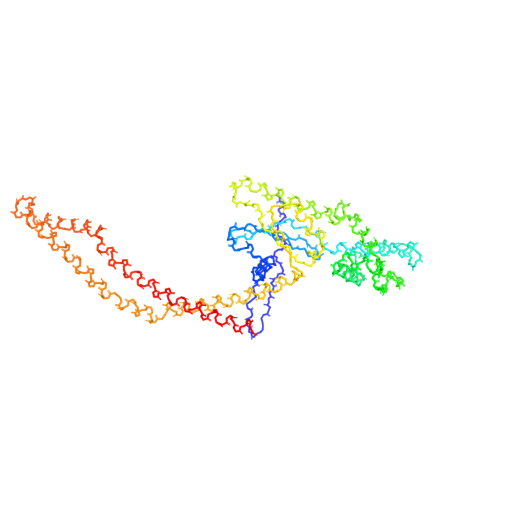SN A 1 217 ? 2.073 22.100 -13.042 1.00 83.75 217 ASN A N 1
ATOM 1746 C CA . ASN A 1 217 ? 3.091 21.453 -13.874 1.00 83.75 217 ASN A CA 1
ATOM 1747 C C . ASN A 1 217 ? 2.573 21.113 -15.281 1.00 83.75 217 ASN A C 1
ATOM 1749 O O . ASN A 1 217 ? 3.077 20.184 -15.898 1.00 83.75 217 ASN A O 1
ATOM 1753 N N . ALA A 1 218 ? 1.541 21.816 -15.768 1.00 80.38 218 ALA A N 1
ATOM 1754 C CA . ALA A 1 218 ? 0.993 21.661 -17.121 1.00 80.38 218 ALA A CA 1
ATOM 1755 C C . ALA A 1 218 ? 0.721 20.196 -17.542 1.00 80.38 218 ALA A C 1
ATOM 1757 O O . ALA A 1 218 ? 0.911 19.836 -18.700 1.00 80.38 218 ALA A O 1
ATOM 1758 N N . GLY A 1 219 ? 0.280 19.346 -16.607 1.00 73.50 219 GLY A N 1
ATOM 1759 C CA . GLY A 1 219 ? -0.001 17.932 -16.878 1.00 73.50 219 GLY A CA 1
ATOM 1760 C C . GLY A 1 219 ? 1.148 16.948 -16.612 1.00 73.50 219 GLY A C 1
ATOM 1761 O O . GLY A 1 219 ? 0.904 15.749 -16.645 1.00 73.50 219 GLY A O 1
ATOM 1762 N N . GLU A 1 220 ? 2.354 17.393 -16.235 1.00 79.00 220 GLU A N 1
ATOM 1763 C CA . GLU A 1 220 ? 3.474 16.496 -15.861 1.00 79.00 220 GLU A CA 1
ATOM 1764 C C . GLU A 1 220 ? 3.270 15.763 -14.517 1.00 79.00 220 GLU A C 1
ATOM 1766 O O . GLU A 1 220 ? 4.091 14.945 -14.097 1.00 79.00 220 GLU A O 1
ATOM 1771 N N . TYR A 1 221 ? 2.161 16.048 -13.832 1.00 85.88 221 TYR A N 1
ATOM 1772 C CA . TYR A 1 221 ? 1.721 15.363 -12.620 1.00 85.88 221 TYR A CA 1
ATOM 1773 C C . TYR A 1 221 ? 0.238 14.987 -12.767 1.00 85.88 221 TYR A C 1
ATOM 1775 O O . TYR A 1 221 ? -0.610 15.717 -12.251 1.00 85.88 221 TYR A O 1
ATOM 1783 N N . PRO A 1 222 ? -0.104 13.957 -13.565 1.00 89.75 222 PRO A N 1
ATOM 1784 C CA . PRO A 1 222 ? -1.491 13.585 -13.848 1.00 89.75 222 PRO A CA 1
ATOM 1785 C C . PRO A 1 222 ? -2.302 13.246 -12.590 1.00 89.75 222 PRO A C 1
ATOM 1787 O O . PRO A 1 222 ? -1.764 13.032 -11.504 1.00 89.75 222 PRO A O 1
ATOM 1790 N N . LEU A 1 223 ? -3.628 13.248 -12.723 1.00 92.44 223 LEU A N 1
ATOM 1791 C CA . LEU A 1 223 ? -4.475 12.669 -11.684 1.00 92.44 223 LEU A CA 1
ATOM 1792 C C . LEU A 1 223 ? -4.319 11.141 -11.716 1.00 92.44 223 LEU A C 1
ATOM 1794 O O . LEU A 1 223 ? -4.166 10.602 -12.807 1.00 92.44 223 LEU A O 1
ATOM 1798 N N . PRO A 1 224 ? -4.336 10.449 -10.562 1.00 92.25 224 PRO A N 1
ATOM 1799 C CA . PRO A 1 224 ? -4.272 8.998 -10.526 1.00 92.25 224 PRO A CA 1
ATOM 1800 C C . PRO A 1 224 ? -5.420 8.377 -11.316 1.00 92.25 224 PRO A C 1
ATOM 1802 O O . PRO A 1 224 ? -6.580 8.628 -11.001 1.00 92.25 224 PRO A O 1
ATOM 1805 N N . ASP A 1 225 ? -5.082 7.536 -12.286 1.00 90.44 225 ASP A N 1
ATOM 1806 C CA . ASP A 1 225 ? -6.029 6.676 -12.998 1.00 90.44 225 ASP A CA 1
ATOM 1807 C C . ASP A 1 225 ? -6.290 5.390 -12.210 1.00 90.44 225 ASP A C 1
ATOM 1809 O O . ASP A 1 225 ? -7.302 4.724 -12.403 1.00 90.44 225 ASP A O 1
ATOM 1813 N N . VAL A 1 226 ? -5.364 5.030 -11.316 1.00 90.81 226 VAL A N 1
ATOM 1814 C CA . VAL A 1 226 ? -5.429 3.814 -10.509 1.00 90.81 226 VAL A CA 1
ATOM 1815 C C . VAL A 1 226 ? -5.128 4.134 -9.053 1.00 90.81 226 VAL A C 1
ATOM 1817 O O . VAL A 1 226 ? -4.159 4.829 -8.736 1.00 90.81 226 VAL A O 1
ATOM 1820 N N . ILE A 1 227 ? -5.925 3.575 -8.147 1.00 93.12 227 ILE A N 1
ATOM 1821 C CA . ILE A 1 227 ? -5.678 3.643 -6.707 1.00 93.12 227 ILE A CA 1
ATOM 1822 C C . ILE A 1 227 ? -5.505 2.241 -6.168 1.00 93.12 227 ILE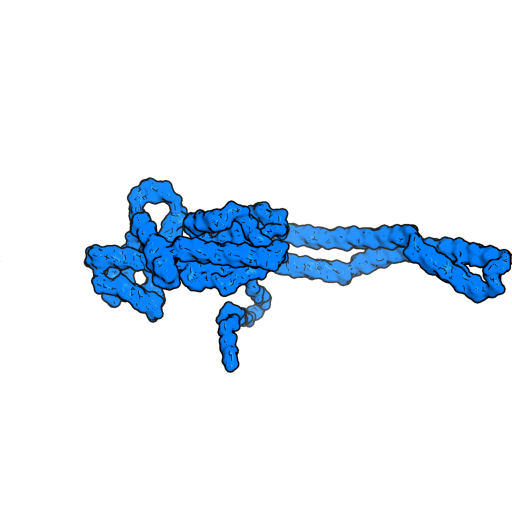 A C 1
ATOM 1824 O O . ILE A 1 227 ? -6.406 1.420 -6.272 1.00 93.12 227 ILE A O 1
ATOM 1828 N N . LEU A 1 228 ? -4.352 1.976 -5.571 1.00 91.50 228 LEU A N 1
ATOM 1829 C CA . LEU A 1 228 ? -4.033 0.694 -4.971 1.00 91.50 228 LEU A CA 1
ATOM 1830 C C . LEU A 1 228 ? -4.188 0.792 -3.451 1.00 91.50 228 LEU A C 1
ATOM 1832 O O . LEU A 1 228 ? -3.379 1.439 -2.784 1.00 91.50 228 LEU A O 1
ATOM 1836 N N . LEU A 1 229 ? -5.219 0.143 -2.909 1.00 92.69 229 LEU A N 1
ATOM 1837 C CA . LEU A 1 229 ? -5.435 0.051 -1.466 1.00 92.69 229 LEU A CA 1
ATOM 1838 C C . LEU A 1 229 ? -4.641 -1.129 -0.894 1.00 92.69 229 LEU A C 1
ATOM 1840 O O . LEU A 1 229 ? -4.838 -2.276 -1.300 1.00 92.69 229 LEU A O 1
ATOM 1844 N N . VAL A 1 230 ? -3.747 -0.853 0.056 1.00 91.00 230 VAL A N 1
ATOM 1845 C CA . VAL A 1 230 ? -2.885 -1.858 0.696 1.00 91.00 230 VAL A CA 1
ATOM 1846 C C . VAL A 1 230 ? -2.920 -1.738 2.220 1.00 91.00 230 VAL A C 1
ATOM 1848 O O . VAL A 1 230 ? -3.504 -0.809 2.779 1.00 91.00 230 VAL A O 1
ATOM 1851 N N . GLY A 1 231 ? -2.359 -2.737 2.901 1.00 88.62 231 GLY A N 1
ATOM 1852 C CA . GLY A 1 231 ? -2.395 -2.825 4.359 1.00 88.62 231 GLY A CA 1
ATOM 1853 C C . GLY A 1 231 ? -3.674 -3.477 4.894 1.00 88.62 231 GLY A C 1
ATOM 1854 O O . GLY A 1 231 ? -4.659 -3.686 4.184 1.00 88.62 231 GLY A O 1
ATOM 1855 N N . GLY A 1 232 ? -3.656 -3.860 6.173 1.00 87.00 232 GLY A N 1
ATOM 1856 C CA . GLY A 1 232 ? -4.783 -4.558 6.806 1.00 87.00 232 GLY A CA 1
ATOM 1857 C C . GLY A 1 232 ? -6.043 -3.694 6.932 1.00 87.00 232 GLY A C 1
ATOM 1858 O O . GLY A 1 232 ? -7.154 -4.225 6.897 1.00 87.00 232 GLY A O 1
ATOM 1859 N N . GLY A 1 233 ? -5.881 -2.371 7.036 1.00 89.94 233 GLY A N 1
ATOM 1860 C CA . GLY A 1 233 ? -6.987 -1.421 7.135 1.00 89.94 233 GLY A CA 1
ATOM 1861 C C . GLY A 1 233 ? -7.826 -1.310 5.864 1.00 89.94 233 GLY A C 1
ATOM 1862 O O . GLY A 1 233 ? -9.027 -1.065 5.951 1.00 89.94 233 GLY A O 1
ATOM 1863 N N . ALA A 1 234 ? -7.238 -1.589 4.696 1.00 90.88 234 ALA A N 1
ATOM 1864 C CA . ALA A 1 234 ? -7.936 -1.556 3.410 1.00 90.88 234 ALA A CA 1
ATOM 1865 C C . ALA A 1 234 ? -9.121 -2.535 3.324 1.00 90.88 234 ALA A C 1
ATOM 1867 O O . ALA A 1 234 ? -10.021 -2.344 2.516 1.00 90.88 234 ALA A O 1
ATOM 1868 N N . ARG A 1 235 ? -9.163 -3.563 4.183 1.00 88.25 235 ARG A N 1
ATOM 1869 C CA . ARG A 1 235 ? -10.241 -4.565 4.220 1.00 88.25 235 ARG A CA 1
ATOM 1870 C C . ARG A 1 235 ? -11.562 -4.042 4.788 1.00 88.25 235 ARG A C 1
ATOM 1872 O O . ARG A 1 235 ? -12.560 -4.762 4.763 1.00 88.25 235 ARG A O 1
ATOM 1879 N N . MET A 1 236 ? -11.578 -2.840 5.356 1.00 89.75 236 MET A N 1
ATOM 1880 C CA . MET A 1 236 ? -12.801 -2.225 5.863 1.00 89.75 236 MET A CA 1
ATOM 1881 C C . MET A 1 236 ? -13.616 -1.669 4.681 1.00 89.75 236 MET A C 1
ATOM 1883 O O . MET A 1 236 ? -13.120 -0.777 4.000 1.00 89.75 236 MET A O 1
ATOM 1887 N N . PRO A 1 237 ? -14.867 -2.115 4.436 1.00 88.19 237 PRO A N 1
ATOM 1888 C CA . PRO A 1 237 ? -15.601 -1.771 3.208 1.00 88.19 237 PRO A CA 1
ATOM 1889 C C . PRO A 1 237 ? -15.773 -0.268 2.960 1.00 88.19 237 PRO A C 1
ATOM 1891 O O . PRO A 1 237 ? -15.687 0.200 1.830 1.00 88.19 237 PRO A O 1
ATOM 1894 N N . PHE A 1 238 ? -15.946 0.514 4.030 1.00 91.38 238 PHE A N 1
ATOM 1895 C CA . PHE A 1 238 ? -16.100 1.962 3.907 1.00 91.38 238 PHE A CA 1
ATOM 1896 C C . PHE A 1 238 ? -14.837 2.661 3.386 1.00 91.38 238 PHE A C 1
ATOM 1898 O O . PHE A 1 238 ? -14.947 3.780 2.901 1.00 91.38 238 PHE A O 1
ATOM 1905 N N . VAL A 1 239 ? -13.650 2.050 3.495 1.00 94.25 239 VAL A N 1
ATOM 1906 C CA . VAL A 1 239 ? -12.412 2.619 2.944 1.00 94.25 239 VAL A CA 1
ATOM 1907 C C . VAL A 1 239 ? -12.550 2.715 1.435 1.00 94.25 239 VAL A C 1
ATOM 1909 O O . VAL A 1 239 ? -12.438 3.805 0.886 1.00 94.25 239 VAL A O 1
ATOM 1912 N N . GLU A 1 240 ? -12.874 1.596 0.788 1.00 92.94 240 GLU A N 1
ATOM 1913 C CA . GLU A 1 240 ? -13.072 1.529 -0.657 1.00 92.94 240 GLU A CA 1
ATOM 1914 C C . GLU A 1 240 ? -14.180 2.490 -1.114 1.00 92.94 240 GLU A C 1
ATOM 1916 O O . GLU A 1 240 ? -13.981 3.254 -2.062 1.00 92.94 240 GLU A O 1
ATOM 1921 N N . ASP A 1 241 ? -15.314 2.515 -0.406 1.00 94.31 241 ASP A N 1
ATOM 1922 C CA . ASP A 1 241 ? -16.435 3.413 -0.712 1.00 94.31 241 ASP A CA 1
ATOM 1923 C C . ASP A 1 241 ? -16.027 4.893 -0.636 1.00 94.31 241 ASP A C 1
ATOM 1925 O O . ASP A 1 241 ? -16.341 5.687 -1.530 1.00 94.31 241 ASP A O 1
ATOM 1929 N N . ILE A 1 242 ? -15.304 5.280 0.421 1.00 97.00 242 ILE A N 1
ATOM 1930 C CA . ILE A 1 242 ? -14.821 6.652 0.602 1.00 97.00 242 ILE A CA 1
ATOM 1931 C C . ILE A 1 242 ? -13.818 6.997 -0.501 1.00 97.00 242 ILE A C 1
ATOM 1933 O O . ILE A 1 242 ? -13.972 8.044 -1.135 1.00 97.00 242 ILE A O 1
ATOM 1937 N N . THR A 1 243 ? -12.849 6.123 -0.790 1.00 96.81 243 THR A N 1
ATOM 1938 C CA . THR A 1 243 ? -11.860 6.333 -1.857 1.00 96.81 243 THR A CA 1
ATOM 1939 C C . THR A 1 243 ? -12.536 6.544 -3.212 1.00 96.81 243 THR A C 1
ATOM 1941 O O . THR A 1 243 ? -12.260 7.550 -3.867 1.00 96.81 243 THR A O 1
ATOM 1944 N N . LYS A 1 244 ? -13.482 5.676 -3.598 1.00 95.88 244 LYS A N 1
ATOM 1945 C CA . LYS A 1 244 ? -14.255 5.805 -4.849 1.00 95.88 244 LYS A CA 1
ATOM 1946 C C . LYS A 1 244 ? -15.069 7.096 -4.908 1.00 95.88 244 LYS A C 1
ATOM 1948 O O . LYS A 1 244 ? -15.231 7.684 -5.974 1.00 95.88 244 LYS A O 1
ATOM 1953 N N . SER A 1 245 ? -15.589 7.559 -3.769 1.00 97.12 245 SER A N 1
ATOM 1954 C CA . SER A 1 245 ? -16.374 8.798 -3.722 1.00 97.12 245 SER A CA 1
ATOM 1955 C C . SER A 1 245 ? -15.541 10.056 -4.004 1.00 97.12 245 SER A C 1
ATOM 1957 O O . SER A 1 245 ? -16.072 11.020 -4.567 1.00 97.12 245 SER A O 1
ATOM 1959 N N . ILE A 1 246 ? -14.257 10.039 -3.628 1.00 97.25 246 ILE A N 1
ATOM 1960 C CA . ILE A 1 246 ? -13.310 11.146 -3.814 1.00 97.25 246 ILE A CA 1
ATOM 1961 C C . ILE A 1 246 ? -12.668 11.074 -5.205 1.00 97.25 246 ILE A C 1
ATOM 1963 O O . ILE A 1 246 ? -12.662 12.063 -5.934 1.00 97.25 246 ILE A O 1
ATOM 1967 N N . PHE A 1 247 ? -12.185 9.896 -5.601 1.00 95.38 247 PHE A N 1
ATOM 1968 C CA . PHE A 1 247 ? -11.493 9.663 -6.868 1.00 95.38 247 PHE A CA 1
ATOM 1969 C C . PHE A 1 247 ? -12.408 8.948 -7.867 1.00 95.38 247 PHE A C 1
ATOM 1971 O O . PHE A 1 247 ? -12.251 7.765 -8.151 1.00 95.38 247 PHE A O 1
ATOM 1978 N N . LYS A 1 248 ? -13.399 9.678 -8.382 1.00 93.12 248 LYS A N 1
ATOM 1979 C CA . LYS A 1 248 ? -14.496 9.110 -9.187 1.00 93.12 248 LYS A CA 1
ATOM 1980 C C . LYS A 1 248 ? -14.069 8.542 -10.539 1.00 93.12 248 LYS A C 1
ATOM 1982 O O . LYS A 1 248 ? -14.733 7.643 -11.042 1.00 93.12 248 LYS A O 1
ATOM 1987 N N . ASP A 1 249 ? -12.999 9.088 -11.106 1.00 91.06 249 ASP A N 1
ATOM 1988 C CA . ASP A 1 249 ? -12.499 8.720 -12.433 1.00 91.06 249 ASP A CA 1
ATOM 1989 C C . ASP A 1 249 ? -11.374 7.672 -12.367 1.00 91.06 249 ASP A C 1
ATOM 1991 O O . ASP A 1 249 ? -10.865 7.261 -13.406 1.00 91.06 249 ASP A O 1
ATOM 1995 N N . ALA A 1 250 ? -10.980 7.249 -11.159 1.00 92.19 250 ALA A N 1
ATOM 1996 C CA . ALA A 1 250 ? -9.899 6.296 -10.947 1.00 92.19 250 ALA A CA 1
ATOM 1997 C C . ALA A 1 250 ? -10.429 4.879 -10.694 1.00 92.19 250 ALA A C 1
ATOM 1999 O O . ALA A 1 250 ? -11.405 4.676 -9.965 1.00 92.19 250 ALA A O 1
ATOM 2000 N N . ASP A 1 251 ? -9.713 3.885 -11.208 1.00 90.38 251 ASP A N 1
ATOM 2001 C CA . ASP A 1 251 ? -9.926 2.484 -10.872 1.00 90.38 251 ASP A CA 1
ATOM 2002 C C . ASP A 1 251 ? -9.366 2.206 -9.469 1.00 90.38 251 ASP A C 1
ATOM 2004 O O . ASP A 1 251 ? -8.152 2.148 -9.252 1.00 90.38 251 ASP A O 1
ATOM 2008 N N . VAL A 1 252 ? -10.257 2.043 -8.489 1.00 91.50 252 VAL A N 1
ATOM 2009 C CA . VAL A 1 252 ? -9.881 1.667 -7.119 1.00 91.50 252 VAL A CA 1
ATOM 2010 C C . VAL A 1 252 ? -9.732 0.152 -7.035 1.00 91.50 252 VAL A C 1
ATOM 2012 O O . VAL A 1 252 ? -10.710 -0.589 -7.131 1.00 91.50 252 VAL A O 1
ATOM 2015 N N . LEU A 1 253 ? -8.495 -0.296 -6.846 1.00 87.44 253 LEU A N 1
ATOM 2016 C CA . LEU A 1 253 ? -8.102 -1.693 -6.767 1.00 87.44 253 LEU A CA 1
ATOM 2017 C C . LEU A 1 253 ? -7.949 -2.123 -5.309 1.00 87.44 253 LEU A C 1
ATOM 2019 O O . LEU A 1 253 ? -7.200 -1.525 -4.531 1.00 87.44 253 LEU A O 1
ATOM 2023 N N . PHE A 1 254 ? -8.634 -3.212 -4.975 1.00 82.19 254 PHE A N 1
ATOM 2024 C CA . PHE A 1 254 ? -8.584 -3.864 -3.676 1.00 82.19 254 PHE A CA 1
ATOM 2025 C C . PHE A 1 254 ? -8.440 -5.377 -3.865 1.00 82.19 254 PHE A C 1
ATOM 2027 O O . PHE A 1 254 ? -9.186 -5.990 -4.629 1.00 82.19 254 PHE A O 1
ATOM 2034 N N . ASP A 1 255 ? -7.495 -5.975 -3.141 1.00 79.06 255 ASP A N 1
ATOM 2035 C CA . ASP A 1 255 ? -7.346 -7.426 -3.037 1.00 79.06 255 ASP A CA 1
ATOM 2036 C C . ASP A 1 255 ? -7.620 -7.856 -1.582 1.00 79.06 255 ASP A C 1
ATOM 2038 O O . ASP A 1 255 ? -6.982 -7.330 -0.666 1.00 79.06 255 ASP A O 1
ATOM 2042 N N . PRO A 1 256 ? -8.511 -8.833 -1.324 1.00 75.25 256 PRO A N 1
ATOM 2043 C CA . PRO A 1 256 ? -8.717 -9.412 0.005 1.00 75.25 256 PRO A CA 1
ATOM 2044 C C . PRO A 1 256 ? -7.444 -9.868 0.740 1.00 75.25 256 PRO A C 1
ATOM 2046 O O . PRO A 1 256 ? -7.456 -9.949 1.972 1.00 75.25 256 PRO A O 1
ATOM 2049 N N . VAL A 1 257 ? -6.355 -10.176 0.022 1.00 81.25 257 VAL A N 1
ATOM 2050 C CA . VAL A 1 257 ? -5.057 -10.570 0.594 1.00 81.25 257 VAL A CA 1
ATOM 2051 C C . VAL A 1 257 ? -4.028 -9.430 0.658 1.00 81.25 257 VAL A C 1
ATOM 2053 O O . VAL A 1 257 ? -2.855 -9.690 0.937 1.00 81.25 257 VAL A O 1
ATOM 2056 N N . CYS A 1 258 ? -4.452 -8.170 0.486 1.00 81.12 258 CYS A N 1
ATOM 2057 C CA . CYS A 1 258 ? -3.601 -6.967 0.470 1.00 81.12 258 CYS A CA 1
ATOM 2058 C C . CYS A 1 258 ? -2.666 -6.821 1.685 1.00 81.12 258 CYS A C 1
ATOM 2060 O O . CYS A 1 258 ? -1.594 -6.231 1.583 1.00 81.12 258 CYS A O 1
ATOM 2062 N N . GLN A 1 259 ? -3.012 -7.418 2.828 1.00 81.19 259 GLN A N 1
ATOM 2063 C CA . GLN A 1 259 ? -2.165 -7.467 4.027 1.00 81.19 259 GLN A CA 1
ATOM 2064 C C . GLN A 1 259 ? -0.820 -8.195 3.820 1.00 81.19 259 GLN A C 1
ATOM 2066 O O . GLN A 1 259 ? 0.108 -7.999 4.599 1.00 81.19 259 GLN A O 1
ATOM 2071 N N . PHE A 1 260 ? -0.704 -9.039 2.788 1.00 85.69 260 PHE A N 1
ATOM 2072 C CA . PHE A 1 260 ? 0.527 -9.761 2.446 1.00 85.69 260 PHE A CA 1
ATOM 2073 C C . PHE A 1 260 ? 1.303 -9.117 1.290 1.00 85.69 260 PHE A C 1
ATOM 2075 O O . PHE A 1 260 ? 2.345 -9.641 0.902 1.00 85.69 260 PHE A O 1
ATOM 2082 N N . TYR A 1 261 ? 0.821 -8.003 0.728 1.00 87.56 261 TYR A N 1
ATOM 2083 C CA . TYR A 1 261 ? 1.432 -7.397 -0.457 1.00 87.56 261 TYR A CA 1
ATOM 2084 C C . TYR A 1 261 ? 2.858 -6.922 -0.206 1.00 87.56 261 TYR A C 1
ATOM 2086 O O . TYR A 1 261 ? 3.733 -7.144 -1.036 1.00 87.56 261 TYR A O 1
ATOM 2094 N N . VAL A 1 262 ? 3.117 -6.330 0.960 1.00 87.00 262 VAL A N 1
ATOM 2095 C CA . VAL A 1 262 ? 4.462 -5.874 1.323 1.00 87.00 262 VAL A CA 1
ATOM 2096 C C . VAL A 1 262 ? 5.417 -7.061 1.446 1.00 87.00 262 VAL A C 1
ATOM 2098 O O . VAL A 1 262 ? 6.461 -7.074 0.805 1.00 87.00 262 VAL A O 1
ATOM 2101 N N . SER A 1 263 ? 5.066 -8.097 2.214 1.00 88.50 263 SER A N 1
ATOM 2102 C CA . SER A 1 263 ? 5.967 -9.233 2.449 1.00 88.50 263 SER A CA 1
ATOM 2103 C C . SER A 1 263 ? 6.213 -10.071 1.193 1.00 88.50 263 SER A C 1
ATOM 2105 O O . SER A 1 263 ? 7.359 -10.417 0.903 1.00 88.50 263 SER A O 1
ATOM 2107 N N . ARG A 1 264 ? 5.168 -10.358 0.410 1.00 89.50 264 ARG A N 1
ATOM 2108 C CA . ARG A 1 264 ? 5.308 -11.059 -0.876 1.00 89.50 264 ARG A CA 1
ATOM 2109 C C . ARG A 1 264 ? 6.059 -10.210 -1.891 1.00 89.50 264 ARG A C 1
ATOM 2111 O O . ARG A 1 264 ? 6.975 -10.707 -2.538 1.00 89.50 264 ARG A O 1
ATOM 2118 N N . GLY A 1 265 ? 5.746 -8.920 -1.954 1.00 88.44 265 GLY A N 1
ATOM 2119 C CA . GLY A 1 265 ? 6.443 -7.959 -2.792 1.00 88.44 265 GLY A CA 1
ATOM 2120 C C . GLY A 1 265 ? 7.932 -7.866 -2.477 1.00 88.44 265 GLY A C 1
ATOM 2121 O O . GLY A 1 265 ? 8.740 -7.829 -3.399 1.00 88.44 265 GLY A O 1
ATOM 2122 N N . LEU A 1 266 ? 8.321 -7.906 -1.198 1.00 88.19 266 LEU A N 1
ATOM 2123 C CA . LEU A 1 266 ? 9.725 -7.945 -0.778 1.00 88.19 266 LEU A CA 1
ATOM 2124 C C . LEU A 1 266 ? 10.418 -9.228 -1.246 1.00 88.19 266 LEU A C 1
ATOM 2126 O O . LEU A 1 266 ? 11.510 -9.155 -1.807 1.00 88.19 266 LEU A O 1
ATOM 2130 N N . ALA A 1 267 ? 9.772 -10.386 -1.080 1.00 87.44 267 ALA A N 1
ATOM 2131 C CA . ALA A 1 267 ? 10.305 -11.656 -1.572 1.00 87.44 267 ALA A CA 1
ATOM 2132 C C . ALA A 1 267 ? 10.487 -11.644 -3.101 1.00 87.44 267 ALA A C 1
ATOM 2134 O O . ALA A 1 267 ? 11.517 -12.087 -3.607 1.00 87.44 267 ALA A O 1
ATOM 2135 N N . ARG A 1 268 ? 9.531 -11.064 -3.841 1.00 83.81 268 ARG A N 1
ATOM 2136 C CA . ARG A 1 268 ? 9.645 -10.883 -5.295 1.00 83.81 268 ARG A CA 1
ATOM 2137 C C . ARG A 1 268 ? 10.745 -9.913 -5.689 1.00 83.81 268 ARG A C 1
ATOM 2139 O O . ARG A 1 268 ? 11.459 -10.198 -6.640 1.00 83.81 268 ARG A O 1
ATOM 2146 N N . CYS A 1 269 ? 10.907 -8.799 -4.972 1.00 82.81 269 CYS A N 1
ATOM 2147 C CA . CYS A 1 269 ? 12.026 -7.884 -5.207 1.00 82.81 269 CYS A CA 1
ATOM 2148 C C . CYS A 1 269 ? 13.363 -8.624 -5.103 1.00 82.81 269 CYS A C 1
ATOM 2150 O O . CYS A 1 269 ? 14.202 -8.450 -5.978 1.00 82.81 269 CYS A O 1
ATOM 2152 N N . GLY A 1 270 ? 13.524 -9.487 -4.092 1.00 79.50 270 GLY A N 1
ATOM 2153 C CA . GLY A 1 270 ? 14.710 -10.335 -3.952 1.00 79.50 270 GLY A CA 1
ATOM 2154 C C . GLY A 1 270 ? 14.916 -11.261 -5.154 1.00 79.50 270 GLY A C 1
ATOM 2155 O O . GLY A 1 270 ? 15.967 -11.224 -5.780 1.00 79.50 270 GLY A O 1
ATOM 2156 N N . ALA A 1 271 ? 13.885 -12.012 -5.549 1.00 78.88 271 ALA A N 1
ATOM 2157 C CA . ALA A 1 271 ? 13.974 -12.914 -6.702 1.00 78.88 271 ALA A CA 1
ATOM 2158 C C . ALA A 1 271 ? 14.272 -12.186 -8.030 1.00 78.88 271 ALA A C 1
ATOM 2160 O O . ALA A 1 271 ? 15.001 -12.703 -8.881 1.00 78.88 271 ALA A O 1
ATOM 2161 N N . ILE A 1 272 ? 13.712 -10.986 -8.222 1.00 76.94 272 ILE A N 1
ATOM 2162 C CA . ILE A 1 272 ? 13.995 -10.132 -9.383 1.00 76.94 272 ILE A CA 1
ATOM 2163 C C . ILE A 1 272 ? 15.450 -9.662 -9.346 1.00 76.94 272 ILE A C 1
ATOM 2165 O O . ILE A 1 272 ? 16.121 -9.724 -10.372 1.00 76.94 272 ILE A O 1
ATOM 2169 N N . ASP A 1 273 ? 15.936 -9.207 -8.192 1.00 74.50 273 ASP A N 1
ATOM 2170 C CA . ASP A 1 273 ? 17.315 -8.745 -8.033 1.00 74.50 273 ASP A CA 1
ATOM 2171 C C . ASP A 1 273 ? 18.322 -9.868 -8.329 1.00 74.50 273 ASP A C 1
ATOM 2173 O O . ASP A 1 273 ? 19.280 -9.623 -9.064 1.00 74.50 273 ASP A O 1
ATOM 2177 N N . ASP A 1 274 ? 18.072 -11.091 -7.850 1.00 74.75 274 ASP A N 1
ATOM 2178 C CA . ASP A 1 274 ? 18.893 -12.269 -8.164 1.00 74.75 274 ASP A CA 1
ATOM 2179 C C . ASP A 1 274 ? 18.896 -12.549 -9.674 1.00 74.75 274 ASP A C 1
ATOM 2181 O O . ASP A 1 274 ? 19.951 -12.662 -10.296 1.00 74.75 274 ASP A O 1
ATOM 2185 N N . SER A 1 275 ? 17.713 -12.543 -10.297 1.00 72.31 275 SER A N 1
ATOM 2186 C CA . SER A 1 275 ? 17.569 -12.779 -11.741 1.00 72.31 275 SER A CA 1
ATOM 2187 C C . SER A 1 275 ? 18.277 -11.719 -12.588 1.00 72.31 275 SER A C 1
ATOM 2189 O O . SER A 1 275 ? 18.844 -12.024 -13.637 1.00 72.31 275 SER A O 1
ATOM 2191 N N . VAL A 1 276 ? 18.237 -10.456 -12.157 1.00 72.75 276 VAL A N 1
ATOM 2192 C CA . VAL A 1 276 ? 18.961 -9.358 -12.810 1.00 72.75 276 VAL A CA 1
ATOM 2193 C C . VAL A 1 276 ? 20.466 -9.506 -12.593 1.00 72.75 276 VAL A C 1
ATOM 2195 O O . VAL A 1 276 ? 21.234 -9.232 -13.512 1.00 72.75 276 VAL A O 1
ATOM 2198 N N . GLY A 1 277 ? 20.898 -9.954 -11.413 1.00 70.81 277 GLY A N 1
ATOM 2199 C CA . GLY A 1 277 ? 22.295 -10.274 -11.129 1.00 70.81 277 GLY A CA 1
ATOM 2200 C C . GLY A 1 277 ? 22.841 -11.339 -12.078 1.00 70.81 277 GLY A C 1
ATOM 2201 O O . GLY A 1 277 ? 23.830 -11.088 -12.768 1.00 70.81 277 GLY A O 1
ATOM 2202 N N . ASP A 1 278 ? 22.148 -12.472 -12.184 1.00 73.00 278 ASP A N 1
ATOM 2203 C CA . ASP A 1 278 ? 22.505 -13.568 -13.091 1.00 73.00 278 ASP A CA 1
ATOM 2204 C C . ASP A 1 278 ? 22.519 -13.107 -14.555 1.00 73.00 278 ASP A C 1
ATOM 2206 O O . ASP A 1 278 ? 23.466 -13.382 -15.293 1.00 73.00 278 ASP A O 1
ATOM 2210 N N . PHE A 1 279 ? 21.530 -12.305 -14.964 1.00 72.31 279 PHE A N 1
ATOM 2211 C CA . PHE A 1 279 ? 21.499 -11.711 -16.301 1.00 72.31 279 PHE A CA 1
ATOM 2212 C C . PHE A 1 279 ? 22.722 -10.847 -16.607 1.00 72.31 279 PHE A C 1
ATOM 2214 O O . PHE A 1 279 ? 23.275 -10.908 -17.706 1.00 72.31 279 PHE A O 1
ATOM 2221 N N . LEU A 1 280 ? 23.139 -10.013 -15.653 1.00 70.38 280 LEU A N 1
ATOM 2222 C CA . LEU A 1 280 ? 24.305 -9.154 -15.825 1.00 70.38 280 LEU A CA 1
ATOM 2223 C C . LEU A 1 280 ? 25.591 -9.978 -15.907 1.00 70.38 280 LEU A C 1
ATOM 2225 O O . LEU A 1 280 ? 26.453 -9.655 -16.723 1.00 70.38 280 LEU A O 1
ATOM 2229 N N . ILE A 1 281 ? 25.707 -11.050 -15.118 1.00 76.31 281 ILE A N 1
ATOM 2230 C CA . ILE A 1 281 ? 26.828 -11.995 -15.202 1.00 76.31 281 ILE A CA 1
ATOM 2231 C C . ILE A 1 281 ? 26.873 -12.639 -16.592 1.00 76.31 281 ILE A C 1
ATOM 2233 O O . ILE A 1 281 ? 27.930 -12.638 -17.223 1.00 76.31 281 ILE A O 1
ATOM 2237 N N . ASP A 1 282 ? 25.735 -13.111 -17.101 1.00 74.00 282 ASP A N 1
ATOM 2238 C CA . ASP A 1 282 ? 25.630 -13.709 -18.434 1.00 74.00 282 ASP A CA 1
ATOM 2239 C C . ASP A 1 282 ? 26.019 -12.722 -19.546 1.00 74.00 282 ASP A C 1
ATOM 2241 O O . ASP A 1 282 ? 26.786 -13.068 -20.449 1.00 74.00 282 ASP A O 1
ATOM 2245 N N . ILE A 1 283 ? 25.544 -11.471 -19.474 1.00 73.88 283 ILE A N 1
ATOM 2246 C CA . ILE A 1 283 ? 25.920 -10.416 -20.427 1.00 73.88 283 ILE A CA 1
ATOM 2247 C C . ILE A 1 283 ? 27.424 -10.159 -20.386 1.00 73.88 283 ILE A C 1
ATOM 2249 O O . ILE A 1 283 ? 28.063 -10.106 -21.436 1.00 73.88 283 ILE A O 1
ATOM 2253 N N . VAL A 1 284 ? 27.999 -9.993 -19.193 1.00 74.06 284 VAL A N 1
ATOM 2254 C CA . VAL A 1 284 ? 29.440 -9.758 -19.035 1.00 74.06 284 VAL A CA 1
ATOM 2255 C C . VAL A 1 284 ? 30.234 -10.954 -19.564 1.00 74.06 284 VAL A C 1
ATOM 2257 O O . VAL A 1 284 ? 31.250 -10.763 -20.232 1.00 74.06 284 VAL A O 1
ATOM 2260 N N . GLY A 1 285 ? 29.749 -12.177 -19.340 1.00 76.56 285 GLY A N 1
ATOM 2261 C CA . GLY A 1 285 ? 30.315 -13.397 -19.907 1.00 76.56 285 GLY A CA 1
ATOM 2262 C C . GLY A 1 285 ? 30.320 -13.387 -21.436 1.00 76.56 285 GLY A C 1
ATOM 2263 O O . GLY A 1 285 ? 31.332 -13.733 -22.038 1.00 76.56 285 GLY A O 1
ATOM 2264 N N . ILE A 1 286 ? 29.237 -12.933 -22.074 1.00 73.00 286 ILE A N 1
ATOM 2265 C CA . ILE A 1 286 ? 29.168 -12.789 -23.536 1.00 73.00 286 ILE A CA 1
ATOM 2266 C C . ILE A 1 286 ? 30.128 -11.710 -24.037 1.00 73.00 286 ILE A C 1
ATOM 2268 O O . ILE A 1 286 ? 30.865 -11.964 -24.990 1.00 73.00 286 ILE A O 1
ATOM 2272 N N . ILE A 1 287 ? 30.138 -10.531 -23.410 1.00 71.50 287 ILE A N 1
ATOM 2273 C CA . ILE A 1 287 ? 31.021 -9.419 -23.799 1.00 71.50 287 ILE A CA 1
ATOM 2274 C C . ILE A 1 287 ? 32.488 -9.856 -23.748 1.00 71.50 287 ILE A C 1
ATOM 2276 O O . ILE A 1 287 ? 33.254 -9.526 -24.647 1.00 71.50 287 ILE A O 1
ATOM 2280 N N . ASN A 1 288 ? 32.859 -10.633 -22.730 1.00 73.31 288 ASN A N 1
ATOM 2281 C CA . ASN A 1 288 ? 34.222 -11.125 -22.538 1.00 73.31 288 ASN A CA 1
ATOM 2282 C C . ASN A 1 288 ? 34.510 -12.453 -23.257 1.00 73.31 288 ASN A C 1
ATOM 2284 O O . ASN A 1 288 ? 35.576 -13.033 -23.057 1.00 73.31 288 ASN A O 1
ATOM 2288 N N . SER A 1 289 ? 33.570 -12.978 -24.045 1.00 73.00 289 SER A N 1
ATOM 2289 C CA . SER A 1 289 ? 33.757 -14.254 -24.730 1.00 73.00 289 SER A CA 1
ATOM 2290 C C . SER A 1 289 ? 34.489 -14.082 -26.058 1.00 73.00 289 SER A C 1
ATOM 2292 O O . SER A 1 289 ? 34.197 -13.166 -26.830 1.00 73.00 289 SER A O 1
ATOM 2294 N N . GLU A 1 290 ? 35.321 -15.071 -26.398 1.00 75.88 290 GLU A N 1
ATOM 2295 C CA . GLU A 1 290 ? 35.898 -15.230 -27.743 1.00 75.88 290 GLU A CA 1
ATOM 2296 C C . GLU A 1 290 ? 34.814 -15.285 -28.832 1.00 75.88 290 GLU A C 1
ATOM 2298 O O . GLU A 1 290 ? 35.089 -15.085 -30.005 1.00 75.88 290 GLU A O 1
ATOM 2303 N N . ARG A 1 291 ? 33.550 -15.540 -28.473 1.00 70.12 291 ARG A N 1
ATOM 2304 C CA . ARG A 1 291 ? 32.440 -15.576 -29.423 1.00 70.12 291 ARG A CA 1
ATOM 2305 C C . ARG A 1 291 ? 32.145 -14.205 -30.020 1.00 70.12 291 ARG A C 1
ATOM 2307 O O . ARG A 1 291 ? 31.932 -14.133 -31.224 1.00 70.12 291 ARG A O 1
ATOM 2314 N N . LEU A 1 292 ? 32.123 -13.141 -29.213 1.00 72.12 292 LEU A N 1
ATOM 2315 C CA . LEU A 1 292 ? 31.949 -11.785 -29.744 1.00 72.12 292 LEU A CA 1
ATOM 2316 C C . LEU A 1 292 ? 33.158 -11.399 -30.603 1.00 72.12 292 LEU A C 1
ATOM 2318 O O . LEU A 1 292 ? 32.997 -10.834 -31.680 1.00 72.12 292 LEU A O 1
ATOM 2322 N N . GLU A 1 293 ? 34.355 -11.766 -30.151 1.00 75.62 293 GLU A N 1
ATOM 2323 C CA . GLU A 1 293 ? 35.596 -11.555 -30.891 1.00 75.62 293 GLU A CA 1
ATOM 2324 C C . GLU A 1 293 ? 35.595 -12.292 -32.242 1.00 75.62 293 GLU A C 1
ATOM 2326 O O . GLU A 1 293 ? 35.938 -11.697 -33.258 1.00 75.62 293 GLU A O 1
ATOM 2331 N N . ASN A 1 294 ? 35.110 -13.535 -32.297 1.00 78.44 294 ASN A N 1
ATOM 2332 C CA . ASN A 1 294 ? 34.979 -14.314 -33.530 1.00 78.44 294 ASN A CA 1
ATOM 2333 C C . ASN A 1 294 ? 33.963 -13.702 -34.498 1.00 78.44 294 ASN A C 1
ATOM 2335 O O . ASN A 1 294 ? 34.267 -13.579 -35.678 1.00 78.44 294 ASN A O 1
ATOM 2339 N N . ILE A 1 295 ? 32.804 -13.246 -34.012 1.00 74.25 295 ILE A N 1
ATOM 2340 C CA . ILE A 1 295 ? 31.792 -12.571 -34.848 1.00 74.25 295 ILE A CA 1
ATOM 2341 C C . ILE A 1 295 ? 32.384 -11.312 -35.496 1.00 74.25 295 ILE A C 1
ATOM 2343 O O . ILE A 1 295 ? 32.199 -11.056 -36.688 1.00 74.25 295 ILE A O 1
ATOM 2347 N N . LEU A 1 296 ? 33.140 -10.532 -34.719 1.00 74.69 296 LEU A N 1
ATOM 2348 C CA . LEU A 1 296 ? 33.837 -9.358 -35.234 1.00 74.69 296 LEU A CA 1
ATOM 2349 C C . LEU A 1 296 ? 34.927 -9.760 -36.242 1.00 74.69 296 LEU A C 1
ATOM 2351 O O . LEU A 1 296 ? 34.976 -9.205 -37.339 1.00 74.69 296 LEU A O 1
ATOM 2355 N N . ASN A 1 297 ? 35.756 -10.752 -35.916 1.00 78.75 297 ASN A N 1
ATOM 2356 C CA . ASN A 1 297 ? 36.864 -11.206 -36.758 1.00 78.75 297 ASN A CA 1
ATOM 2357 C C . ASN A 1 297 ? 36.417 -11.886 -38.062 1.00 78.75 297 ASN A C 1
ATOM 2359 O O . ASN A 1 297 ? 37.140 -11.808 -39.052 1.00 78.75 297 ASN A O 1
ATOM 2363 N N . GLU A 1 298 ? 35.244 -12.519 -38.099 1.00 79.06 298 GLU A N 1
ATOM 2364 C CA . GLU A 1 298 ? 34.670 -13.113 -39.313 1.00 79.06 298 GLU A CA 1
ATOM 2365 C C . GLU A 1 298 ? 34.053 -12.049 -40.236 1.00 79.06 298 GLU A C 1
ATOM 2367 O O . GLU A 1 298 ? 34.211 -12.123 -41.455 1.00 79.06 298 GLU A O 1
ATOM 2372 N N . GLY A 1 299 ? 33.390 -11.029 -39.677 1.00 74.31 299 GLY A N 1
ATOM 2373 C CA . GLY A 1 299 ? 32.708 -9.997 -40.468 1.00 74.31 299 GLY A CA 1
ATOM 2374 C C . GLY A 1 299 ? 33.610 -8.862 -40.973 1.00 74.31 299 GLY A C 1
ATOM 2375 O O . GLY A 1 299 ? 33.312 -8.246 -42.002 1.00 74.31 299 GLY A O 1
ATOM 2376 N N . ILE A 1 300 ? 34.710 -8.565 -40.270 1.00 80.00 300 ILE A N 1
ATOM 2377 C CA . ILE A 1 300 ? 35.626 -7.465 -40.621 1.00 80.00 300 ILE A CA 1
ATOM 2378 C C . ILE A 1 300 ? 36.324 -7.677 -41.976 1.00 80.00 300 ILE A C 1
ATOM 2380 O O . ILE A 1 300 ? 36.343 -6.718 -42.751 1.00 80.00 300 ILE A O 1
ATOM 2384 N N . PRO A 1 301 ? 36.887 -8.857 -42.312 1.00 84.25 301 PRO A N 1
ATOM 2385 C CA . PRO A 1 301 ? 37.615 -9.054 -43.566 1.00 84.25 301 PRO A CA 1
ATOM 2386 C C . PRO A 1 301 ? 36.756 -8.824 -44.814 1.00 84.25 301 PRO A C 1
ATOM 2388 O O . PRO A 1 301 ? 37.164 -8.067 -45.691 1.00 84.25 301 PRO A O 1
ATOM 2391 N N . ASP A 1 302 ? 35.556 -9.408 -44.866 1.00 84.06 302 ASP A N 1
ATOM 2392 C CA . ASP A 1 302 ? 34.633 -9.276 -46.004 1.00 84.06 302 ASP A CA 1
ATOM 2393 C C . ASP A 1 302 ? 34.141 -7.829 -46.168 1.00 84.06 302 ASP A C 1
ATOM 2395 O O . ASP A 1 302 ? 34.201 -7.249 -47.254 1.00 84.06 302 ASP A O 1
ATOM 2399 N N . THR A 1 303 ? 33.763 -7.184 -45.060 1.00 84.69 303 THR A N 1
ATOM 2400 C CA . THR A 1 303 ? 33.355 -5.769 -45.066 1.00 84.69 303 THR A CA 1
ATOM 2401 C C . THR A 1 303 ? 34.503 -4.858 -45.502 1.00 84.69 303 THR A C 1
ATOM 2403 O O . THR A 1 303 ? 34.311 -3.939 -46.297 1.00 84.69 303 THR A O 1
ATOM 2406 N N . SER A 1 304 ? 35.718 -5.122 -45.015 1.00 82.12 304 SER A N 1
ATOM 2407 C CA . SER A 1 304 ? 36.919 -4.369 -45.387 1.00 82.12 304 SER A CA 1
ATOM 2408 C C . SER A 1 304 ? 37.252 -4.542 -46.866 1.00 82.12 304 SER A C 1
ATOM 2410 O O . SER A 1 304 ? 37.625 -3.566 -47.514 1.00 82.12 304 SER A O 1
ATOM 2412 N N . GLN A 1 305 ? 37.081 -5.748 -47.415 1.00 89.50 305 GLN A N 1
ATOM 2413 C CA . GLN A 1 305 ? 37.270 -6.007 -48.837 1.00 89.50 305 GLN A CA 1
ATOM 2414 C C . GLN A 1 305 ? 36.251 -5.237 -49.687 1.00 89.50 305 GLN A C 1
ATOM 2416 O O . GLN A 1 305 ? 36.654 -4.508 -50.591 1.00 89.50 305 GLN A O 1
ATOM 2421 N N . GLN A 1 306 ? 34.958 -5.313 -49.362 1.00 88.56 306 GLN A N 1
ATOM 2422 C CA . GLN A 1 306 ? 33.907 -4.590 -50.092 1.00 88.56 306 GLN A CA 1
ATOM 2423 C C . GLN A 1 306 ? 34.112 -3.069 -50.045 1.00 88.56 306 GLN A C 1
ATOM 2425 O O . GLN A 1 306 ? 33.964 -2.378 -51.054 1.00 88.56 306 GLN A O 1
ATOM 2430 N N . LEU A 1 307 ? 34.510 -2.533 -48.886 1.00 87.56 307 LEU A N 1
ATOM 2431 C CA . LEU A 1 307 ? 34.852 -1.117 -48.758 1.00 87.56 307 LEU A CA 1
ATOM 2432 C C . LEU A 1 307 ? 36.089 -0.754 -49.585 1.00 87.56 307 LEU A C 1
ATOM 2434 O O . LEU A 1 307 ? 36.081 0.278 -50.252 1.00 87.56 307 LEU A O 1
ATOM 2438 N N . ALA A 1 308 ? 37.137 -1.580 -49.569 1.00 87.81 308 ALA A N 1
ATOM 2439 C CA . ALA A 1 308 ? 38.348 -1.340 -50.349 1.00 87.81 308 ALA A CA 1
ATOM 2440 C C . ALA A 1 308 ? 38.065 -1.340 -51.858 1.00 87.81 308 ALA A C 1
ATOM 2442 O O . ALA A 1 308 ? 38.518 -0.435 -52.558 1.00 87.81 308 ALA A O 1
ATOM 2443 N N . GLU A 1 309 ? 37.275 -2.299 -52.345 1.00 91.88 309 GLU A N 1
ATOM 2444 C CA . GLU A 1 309 ? 36.837 -2.370 -53.743 1.00 91.88 309 GLU A CA 1
ATOM 2445 C C . GLU A 1 309 ? 36.032 -1.124 -54.132 1.00 91.88 309 GLU A C 1
ATOM 2447 O O . GLU A 1 309 ? 36.307 -0.499 -55.162 1.00 91.88 309 GLU A O 1
ATOM 2452 N N . ARG A 1 310 ? 35.102 -0.686 -53.271 1.00 90.81 310 ARG A N 1
ATOM 2453 C CA . ARG A 1 310 ? 34.308 0.520 -53.527 1.00 90.81 310 ARG A CA 1
ATOM 2454 C C . ARG A 1 310 ? 35.154 1.792 -53.513 1.00 90.81 310 ARG A C 1
ATOM 2456 O O . ARG A 1 310 ? 35.009 2.631 -54.401 1.00 90.81 310 ARG A O 1
ATOM 2463 N N . PHE A 1 311 ? 36.059 1.938 -52.546 1.00 88.25 311 PHE A N 1
ATOM 2464 C CA . PHE A 1 311 ? 36.983 3.071 -52.500 1.00 88.25 311 PHE A CA 1
ATOM 2465 C C . PHE A 1 311 ? 37.893 3.107 -53.721 1.00 88.25 311 PHE A C 1
ATOM 2467 O O . PHE A 1 311 ? 38.105 4.181 -54.280 1.00 88.25 311 PHE A O 1
ATOM 2474 N N . PHE A 1 312 ? 38.403 1.956 -54.158 1.00 90.25 312 PHE A N 1
ATOM 2475 C CA . PHE A 1 312 ? 39.236 1.882 -55.350 1.00 90.25 312 PHE A CA 1
ATOM 2476 C C . PHE A 1 312 ? 38.468 2.319 -56.601 1.00 90.25 312 PHE A C 1
ATOM 2478 O O . PHE A 1 312 ? 38.982 3.137 -57.358 1.00 90.25 312 PHE A O 1
ATOM 2485 N N . ALA A 1 313 ? 37.221 1.870 -56.776 1.00 89.38 313 ALA A N 1
ATOM 2486 C CA . ALA A 1 313 ? 36.383 2.273 -57.906 1.00 89.38 313 ALA A CA 1
ATOM 2487 C C . ALA A 1 313 ? 36.120 3.792 -57.937 1.00 89.38 313 ALA A C 1
ATOM 2489 O O . ALA A 1 313 ? 36.275 4.430 -58.979 1.00 89.38 313 ALA A O 1
ATOM 2490 N N . ILE A 1 314 ? 35.785 4.394 -56.786 1.00 88.44 314 ILE A N 1
ATOM 2491 C CA . ILE A 1 314 ? 35.601 5.852 -56.679 1.00 88.44 314 ILE A CA 1
ATOM 2492 C C . ILE A 1 314 ? 36.914 6.568 -57.012 1.00 88.44 314 ILE A C 1
ATOM 2494 O O . ILE A 1 314 ? 36.922 7.536 -57.774 1.00 88.44 314 ILE A O 1
ATOM 2498 N N . PHE A 1 315 ? 38.030 6.102 -56.448 1.00 88.56 315 PHE A N 1
ATOM 2499 C CA . PHE A 1 315 ? 39.339 6.689 -56.702 1.00 88.56 315 PHE A CA 1
ATOM 2500 C C . PHE A 1 315 ? 39.713 6.618 -58.184 1.00 88.56 315 PHE A C 1
ATOM 2502 O O . PHE A 1 315 ? 40.126 7.631 -58.738 1.00 88.56 315 PHE A O 1
ATOM 2509 N N . GLU A 1 316 ? 39.537 5.468 -58.835 1.00 90.69 316 GLU A N 1
ATOM 2510 C CA . GLU A 1 316 ? 39.832 5.278 -60.256 1.00 90.69 316 GLU A CA 1
ATOM 2511 C C . GLU A 1 316 ? 39.005 6.231 -61.128 1.00 90.69 316 GLU A C 1
ATOM 2513 O O . GLU A 1 316 ? 39.566 6.945 -61.963 1.00 90.69 316 GLU A O 1
ATOM 2518 N N . GLU A 1 317 ? 37.695 6.331 -60.882 1.00 90.00 317 GLU A N 1
ATOM 2519 C CA . GLU A 1 317 ? 36.813 7.255 -61.600 1.00 90.00 317 GLU A CA 1
ATOM 2520 C C . GLU A 1 317 ? 37.299 8.709 -61.471 1.00 90.00 317 GLU A C 1
ATOM 2522 O O . GLU A 1 317 ? 37.446 9.421 -62.474 1.00 90.00 317 GLU A O 1
ATOM 2527 N N . L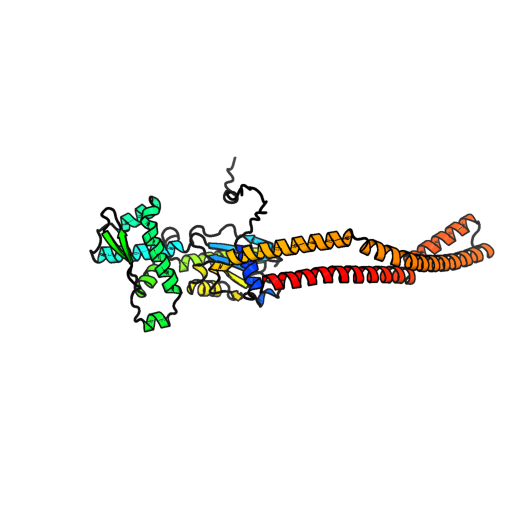YS A 1 318 ? 37.600 9.157 -60.242 1.00 89.81 318 LYS A N 1
ATOM 2528 C CA . LYS A 1 318 ? 38.055 10.535 -59.996 1.00 89.81 318 LYS A CA 1
ATOM 2529 C C . LYS A 1 318 ? 39.466 10.777 -60.522 1.00 89.81 318 LYS A C 1
ATOM 2531 O O . LYS A 1 318 ? 39.730 11.856 -61.052 1.00 89.81 318 LYS A O 1
ATOM 2536 N N . ALA A 1 319 ? 40.351 9.787 -60.455 1.00 87.88 319 ALA A N 1
ATOM 2537 C CA . ALA A 1 319 ? 41.698 9.865 -61.003 1.00 87.88 319 ALA A CA 1
ATOM 2538 C C . ALA A 1 319 ? 41.675 10.008 -62.530 1.00 87.88 319 ALA A C 1
ATOM 2540 O O . ALA A 1 319 ? 42.350 10.885 -63.072 1.00 87.88 319 ALA A O 1
ATOM 2541 N N . VAL A 1 320 ? 40.848 9.221 -63.226 1.00 91.62 320 VAL A N 1
ATOM 2542 C CA . VAL A 1 320 ? 40.665 9.322 -64.683 1.00 91.62 320 VAL A CA 1
ATOM 2543 C C . VAL A 1 320 ? 40.053 10.675 -65.065 1.00 91.62 320 VAL A C 1
ATOM 2545 O O . VAL A 1 320 ? 40.533 11.331 -65.995 1.00 91.62 320 VAL A O 1
ATOM 2548 N N . ALA A 1 321 ? 39.030 11.140 -64.341 1.00 89.25 321 ALA A N 1
ATOM 2549 C CA . ALA A 1 321 ? 38.404 12.442 -64.583 1.00 89.25 321 ALA A CA 1
ATOM 2550 C C . ALA A 1 321 ? 39.372 13.619 -64.351 1.00 89.25 321 ALA A C 1
ATOM 2552 O O . ALA A 1 321 ? 39.449 14.542 -65.175 1.00 89.25 321 ALA A O 1
ATOM 2553 N N . GLY A 1 322 ? 40.149 13.566 -63.266 1.00 90.31 322 GLY A N 1
ATOM 2554 C CA . GLY A 1 322 ? 41.195 14.536 -62.955 1.00 90.31 322 GLY A CA 1
ATOM 2555 C C . GLY A 1 322 ? 42.277 14.548 -64.033 1.00 90.31 322 GLY A C 1
ATOM 2556 O O . GLY A 1 322 ? 42.595 15.606 -64.581 1.00 90.31 322 GLY A O 1
ATOM 2557 N N . TYR A 1 323 ? 42.785 13.373 -64.416 1.00 89.88 323 TYR A N 1
ATOM 2558 C CA . TYR A 1 323 ? 43.814 13.239 -65.448 1.00 89.88 323 TYR A CA 1
ATOM 2559 C C . TYR A 1 323 ? 43.350 13.794 -66.800 1.00 89.88 323 TYR A C 1
ATOM 2561 O O . TYR A 1 323 ? 44.080 14.544 -67.447 1.00 89.88 323 TYR A O 1
ATOM 2569 N N . ASN A 1 324 ? 42.112 13.504 -67.210 1.00 90.19 324 ASN A N 1
ATOM 2570 C CA . ASN A 1 324 ? 41.529 14.066 -68.429 1.00 90.19 324 ASN A CA 1
ATOM 2571 C C . ASN A 1 324 ? 41.389 15.595 -68.355 1.00 90.19 324 ASN A C 1
ATOM 2573 O O . ASN A 1 324 ? 41.606 16.288 -69.350 1.00 90.19 324 ASN A O 1
ATOM 2577 N N . SER A 1 325 ? 41.055 16.145 -67.186 1.00 87.19 325 SER A N 1
ATOM 2578 C CA . SER A 1 325 ? 40.971 17.596 -66.980 1.00 87.19 325 SER A CA 1
ATOM 2579 C C . SER A 1 325 ? 42.344 18.269 -67.059 1.00 87.19 325 SER A C 1
ATOM 2581 O O . SER A 1 325 ? 42.473 19.319 -67.691 1.00 87.19 325 SER A O 1
ATOM 2583 N N . TRP A 1 326 ? 43.377 17.634 -66.503 1.00 89.69 326 TRP A N 1
ATOM 2584 C CA . TRP A 1 326 ? 44.769 18.068 -66.633 1.00 89.69 326 TRP A CA 1
ATOM 2585 C C . TRP A 1 326 ? 45.266 17.997 -68.081 1.00 89.69 326 TRP A C 1
ATOM 2587 O O . TRP A 1 326 ? 45.751 18.994 -68.612 1.00 89.69 326 TRP A O 1
ATOM 2597 N N . ARG A 1 327 ? 45.043 16.871 -68.772 1.00 90.12 327 ARG A N 1
ATOM 2598 C CA . ARG A 1 327 ? 45.412 16.686 -70.186 1.00 90.12 327 ARG A CA 1
ATOM 2599 C C . ARG A 1 327 ? 44.793 17.744 -71.105 1.00 90.12 327 ARG A C 1
ATOM 2601 O O . ARG A 1 327 ? 45.423 18.158 -72.071 1.00 90.12 327 ARG A O 1
ATOM 2608 N N . ASN A 1 328 ? 43.577 18.189 -70.796 1.00 91.12 328 ASN A N 1
ATOM 2609 C CA . ASN A 1 328 ? 42.857 19.210 -71.559 1.00 91.12 328 ASN A CA 1
ATOM 2610 C C . ASN A 1 328 ? 43.177 20.652 -71.113 1.00 91.12 328 ASN A C 1
ATOM 2612 O O . ASN A 1 328 ? 42.475 21.580 -71.511 1.00 91.12 328 ASN A O 1
ATOM 2616 N N . GLY A 1 329 ? 44.197 20.853 -70.270 1.00 87.38 329 GLY A N 1
ATOM 2617 C CA . GLY A 1 329 ? 44.666 22.173 -69.837 1.00 87.38 329 GLY A CA 1
ATOM 2618 C C . GLY A 1 329 ? 43.762 22.887 -68.828 1.00 87.38 329 GLY A C 1
ATOM 2619 O O . GLY A 1 329 ? 43.960 24.071 -68.572 1.00 87.38 329 GLY A O 1
ATOM 2620 N N . ARG A 1 330 ? 42.770 22.198 -68.243 1.00 88.56 330 ARG A N 1
ATOM 2621 C CA . ARG A 1 330 ? 41.876 22.772 -67.215 1.00 88.56 330 ARG A CA 1
ATOM 2622 C C . ARG A 1 330 ? 42.510 22.794 -65.825 1.00 88.56 330 ARG A C 1
ATOM 2624 O O . ARG A 1 330 ? 42.056 23.537 -64.963 1.00 88.56 330 ARG A O 1
ATOM 2631 N N . ILE A 1 331 ? 43.543 21.981 -65.611 1.00 88.75 331 ILE A N 1
ATOM 2632 C CA . ILE A 1 331 ? 44.352 21.940 -64.390 1.00 88.75 331 ILE A CA 1
ATOM 2633 C C . ILE A 1 331 ? 45.795 22.245 -64.798 1.00 88.75 331 ILE A C 1
ATOM 2635 O O . ILE A 1 331 ? 46.316 21.612 -65.712 1.00 88.75 331 ILE A O 1
ATOM 2639 N N . ALA A 1 332 ? 46.426 23.229 -64.154 1.00 83.44 332 ALA A N 1
ATOM 2640 C CA . ALA A 1 332 ? 47.712 23.771 -64.598 1.00 83.44 332 ALA A CA 1
ATOM 2641 C C . ALA A 1 332 ? 48.925 22.974 -64.091 1.00 83.44 332 ALA A C 1
ATOM 2643 O O . ALA A 1 332 ? 49.930 22.869 -64.794 1.00 83.44 332 ALA A O 1
ATOM 2644 N N . THR A 1 333 ? 48.850 22.403 -62.884 1.00 90.25 333 THR A N 1
ATOM 2645 C CA . THR A 1 333 ? 49.977 21.695 -62.261 1.00 90.25 333 THR A CA 1
ATOM 2646 C C . THR A 1 333 ? 49.592 20.297 -61.783 1.00 90.25 333 THR A C 1
ATOM 2648 O O . THR A 1 333 ? 48.432 20.015 -61.494 1.00 90.25 333 THR A O 1
ATOM 2651 N N . ILE A 1 334 ? 50.588 19.415 -61.651 1.00 86.69 334 ILE A N 1
ATOM 2652 C CA . ILE A 1 334 ? 50.406 18.075 -61.064 1.00 86.69 334 ILE A CA 1
ATOM 2653 C C . ILE A 1 334 ? 49.927 18.178 -59.606 1.00 86.69 334 ILE A C 1
ATOM 2655 O O . ILE A 1 334 ? 49.123 17.370 -59.156 1.00 86.69 334 ILE A O 1
ATOM 2659 N N . LYS A 1 335 ? 50.363 19.213 -58.881 1.00 90.69 335 LYS A N 1
ATOM 2660 C CA . LYS A 1 335 ? 49.919 19.470 -57.508 1.00 90.69 335 LYS A CA 1
ATOM 2661 C C . LYS A 1 335 ? 48.428 19.823 -57.446 1.00 90.69 335 LYS A C 1
ATOM 2663 O O . LYS A 1 335 ? 47.721 19.362 -56.556 1.00 90.69 335 LYS A O 1
ATOM 2668 N N . ASP A 1 336 ? 47.941 20.606 -58.406 1.00 89.44 336 ASP A N 1
ATOM 2669 C CA . ASP A 1 336 ? 46.516 20.940 -58.502 1.00 89.44 336 ASP A CA 1
ATOM 2670 C C . ASP A 1 336 ? 45.677 19.723 -58.913 1.00 89.44 336 ASP A C 1
ATOM 2672 O O . ASP A 1 336 ? 44.545 19.580 -58.457 1.00 89.44 336 ASP A O 1
ATOM 2676 N N . LEU A 1 337 ? 46.245 18.819 -59.720 1.00 89.31 337 LEU A N 1
ATOM 2677 C CA . LEU A 1 337 ? 45.626 17.540 -60.072 1.00 89.31 337 LEU A CA 1
ATOM 2678 C C . LEU A 1 337 ? 45.446 16.649 -58.837 1.00 89.31 337 LEU A C 1
ATOM 2680 O O . LEU A 1 337 ? 44.350 16.144 -58.607 1.00 89.31 337 LEU A O 1
ATOM 2684 N N . GLU A 1 338 ? 46.491 16.491 -58.025 1.00 88.19 338 GLU A N 1
ATOM 2685 C CA . GLU A 1 338 ? 46.436 15.708 -56.786 1.00 88.19 338 GLU A CA 1
ATOM 2686 C C . GLU A 1 338 ? 45.390 16.270 -55.810 1.00 88.19 338 GLU A C 1
ATOM 2688 O O . GLU A 1 338 ? 44.539 15.533 -55.308 1.00 88.19 338 GLU A O 1
ATOM 2693 N N . ASN A 1 339 ? 45.389 17.593 -55.607 1.00 90.81 339 ASN A N 1
ATOM 2694 C CA . ASN A 1 339 ? 44.407 18.264 -54.753 1.00 90.81 339 ASN A CA 1
ATOM 2695 C C . ASN A 1 339 ? 42.973 18.105 -55.280 1.00 90.81 339 ASN A C 1
ATOM 2697 O O . ASN A 1 339 ? 42.044 17.927 -54.491 1.00 90.81 339 ASN A O 1
ATOM 2701 N N . ASN A 1 340 ? 42.784 18.163 -56.601 1.00 89.81 340 ASN A N 1
ATOM 2702 C CA . ASN A 1 340 ? 41.478 17.990 -57.225 1.00 89.81 340 ASN A CA 1
ATOM 2703 C C . ASN A 1 340 ? 40.950 16.561 -57.051 1.00 89.81 340 ASN A C 1
ATOM 2705 O O . ASN A 1 340 ? 39.834 16.399 -56.564 1.00 89.81 340 ASN A O 1
ATOM 2709 N N . ILE A 1 341 ? 41.758 15.544 -57.374 1.00 89.12 341 ILE A N 1
ATOM 2710 C CA . ILE A 1 341 ? 41.376 14.134 -57.199 1.00 89.12 341 ILE A CA 1
ATOM 2711 C C . ILE A 1 341 ? 41.014 13.872 -55.736 1.00 89.12 341 ILE A C 1
ATOM 2713 O O . ILE A 1 341 ? 39.973 13.282 -55.464 1.00 89.12 341 ILE A O 1
ATOM 2717 N N . ARG A 1 342 ? 41.831 14.360 -54.795 1.00 88.69 342 ARG A N 1
ATOM 2718 C CA . ARG A 1 342 ? 41.584 14.197 -53.359 1.00 88.69 342 ARG A CA 1
ATOM 2719 C C . ARG A 1 342 ? 40.275 14.851 -52.916 1.00 88.69 342 ARG A C 1
ATOM 2721 O O . ARG A 1 342 ? 39.474 14.203 -52.253 1.00 88.69 342 ARG A O 1
ATOM 2728 N N . SER A 1 343 ? 40.029 16.101 -53.312 1.00 88.50 343 SER A N 1
ATOM 2729 C CA . SER A 1 343 ? 38.802 16.811 -52.935 1.00 88.50 343 SER A CA 1
ATOM 2730 C C . SER A 1 343 ? 37.546 16.154 -53.509 1.00 88.50 343 SER A C 1
ATOM 2732 O O . SER A 1 343 ? 36.541 16.058 -52.809 1.00 88.50 343 SER A O 1
ATOM 2734 N N . GLU A 1 344 ? 37.588 15.701 -54.762 1.00 86.31 344 GLU A N 1
ATOM 2735 C CA . GLU A 1 344 ? 36.441 15.050 -55.401 1.00 86.31 344 GLU A CA 1
ATOM 2736 C C . GLU A 1 344 ? 36.211 13.630 -54.868 1.00 86.31 344 GLU A C 1
ATOM 2738 O O . GLU A 1 344 ? 35.062 13.211 -54.723 1.00 86.31 344 GLU A O 1
ATOM 2743 N N . PHE A 1 345 ? 37.279 12.911 -54.509 1.00 88.31 345 PHE A N 1
ATOM 2744 C CA . PHE A 1 345 ? 37.186 11.637 -53.800 1.00 88.31 345 PHE A CA 1
ATOM 2745 C C . PHE A 1 345 ? 36.530 11.807 -52.424 1.00 88.31 345 PHE A C 1
ATOM 2747 O O . PHE A 1 345 ? 35.569 11.100 -52.123 1.00 88.31 345 PHE A O 1
ATOM 2754 N N . ASP A 1 346 ? 37.003 12.762 -51.615 1.00 84.69 346 ASP A N 1
ATOM 2755 C CA . ASP A 1 346 ? 36.484 13.000 -50.262 1.00 84.69 346 ASP A CA 1
ATOM 2756 C C . ASP A 1 346 ? 34.997 13.391 -50.290 1.00 84.69 346 ASP A C 1
ATOM 2758 O O . ASP A 1 346 ? 34.204 12.828 -49.533 1.00 84.69 346 ASP A O 1
ATOM 2762 N N . LYS A 1 347 ? 34.594 14.272 -51.219 1.00 86.81 347 LYS A N 1
ATOM 2763 C CA . LYS A 1 347 ? 33.180 14.629 -51.423 1.00 86.81 347 LYS A CA 1
ATOM 2764 C C . LYS A 1 347 ? 32.337 13.419 -51.808 1.00 86.81 347 LYS A C 1
ATOM 2766 O O . LYS A 1 347 ? 31.281 13.207 -51.229 1.00 86.81 347 LYS A O 1
ATOM 2771 N N . GLN A 1 348 ? 32.772 12.630 -52.791 1.00 83.31 348 GLN A N 1
ATOM 2772 C CA . GLN A 1 348 ? 31.977 11.500 -53.273 1.00 83.31 348 GLN A CA 1
ATOM 2773 C C . GLN A 1 348 ? 31.823 10.429 -52.191 1.00 83.31 348 GLN A C 1
ATOM 2775 O O . GLN A 1 348 ? 30.728 9.913 -51.995 1.00 83.31 348 GLN A O 1
ATOM 2780 N N . ARG A 1 349 ? 32.902 10.126 -51.466 1.00 80.00 349 ARG A N 1
ATOM 2781 C CA . ARG A 1 349 ? 32.907 9.151 -50.374 1.00 80.00 349 ARG A CA 1
ATOM 2782 C C . ARG A 1 349 ? 31.900 9.494 -49.272 1.00 80.00 349 ARG A C 1
ATOM 2784 O O . ARG A 1 349 ? 31.293 8.581 -48.722 1.00 80.00 349 ARG A O 1
ATOM 2791 N N . GLU A 1 350 ? 31.752 10.770 -48.919 1.00 76.75 350 GLU A N 1
ATOM 2792 C CA . GLU A 1 350 ? 30.863 11.205 -47.832 1.00 76.75 350 GLU A CA 1
ATOM 2793 C C . GLU A 1 350 ? 29.380 10.917 -48.132 1.00 76.75 350 GLU A C 1
ATOM 2795 O O . GLU A 1 350 ? 28.622 10.570 -47.226 1.00 76.75 350 GLU A O 1
ATOM 2800 N N . TYR A 1 351 ? 28.985 10.980 -49.407 1.00 77.00 351 TYR A N 1
ATOM 2801 C CA . TYR A 1 351 ? 27.597 10.802 -49.854 1.00 77.00 351 TYR A CA 1
ATOM 2802 C C . TYR A 1 351 ? 27.361 9.494 -50.625 1.00 77.00 351 TYR A C 1
ATOM 2804 O O . TYR A 1 351 ? 26.297 9.315 -51.222 1.00 77.00 351 TYR A O 1
ATOM 2812 N N . ASP A 1 352 ? 28.329 8.575 -50.636 1.00 85.62 352 ASP A N 1
ATOM 2813 C CA . ASP A 1 352 ? 28.214 7.333 -51.395 1.00 85.62 352 ASP A CA 1
ATOM 2814 C C . ASP A 1 352 ? 27.226 6.364 -50.726 1.00 85.62 352 ASP A C 1
ATOM 2816 O O . ASP A 1 352 ? 27.470 5.810 -49.649 1.00 85.62 352 ASP A O 1
ATOM 2820 N N . SER A 1 353 ? 26.086 6.147 -51.383 1.00 85.56 353 SER A N 1
ATOM 2821 C CA . SER A 1 353 ? 25.018 5.279 -50.881 1.00 85.56 353 SER A CA 1
ATOM 2822 C C . SER A 1 353 ? 25.438 3.813 -50.758 1.00 85.56 353 SER A C 1
ATOM 2824 O O . SER A 1 353 ? 24.867 3.081 -49.953 1.00 85.56 353 SER A O 1
ATOM 2826 N N . GLU A 1 354 ? 26.421 3.370 -51.543 1.00 85.56 354 GLU A N 1
ATOM 2827 C CA . GLU A 1 354 ? 26.899 1.988 -51.534 1.00 85.56 354 GLU A CA 1
ATOM 2828 C C . GLU A 1 354 ? 27.805 1.737 -50.326 1.00 85.56 354 GLU A C 1
ATOM 2830 O O . GLU A 1 354 ? 27.608 0.752 -49.619 1.00 85.56 354 GLU A O 1
ATOM 2835 N N . ILE A 1 355 ? 28.690 2.686 -49.991 1.00 85.25 355 ILE A N 1
ATOM 2836 C CA . ILE A 1 355 ? 29.451 2.671 -48.728 1.00 85.25 355 ILE A CA 1
ATOM 2837 C C . ILE A 1 355 ? 28.501 2.619 -47.526 1.00 85.25 355 ILE A C 1
ATOM 2839 O O . ILE A 1 355 ? 28.662 1.771 -46.647 1.00 85.25 355 ILE A O 1
ATOM 2843 N N . GLN A 1 356 ? 27.485 3.489 -47.495 1.00 82.88 356 GLN A N 1
ATOM 2844 C CA . GLN A 1 356 ? 26.473 3.493 -46.430 1.00 82.88 356 GLN A CA 1
ATOM 2845 C C . GLN A 1 356 ? 25.743 2.146 -46.343 1.00 82.88 356 GLN A C 1
ATOM 2847 O O . GLN A 1 356 ? 25.536 1.616 -45.253 1.00 82.88 356 GLN A O 1
ATOM 2852 N N . SER A 1 357 ? 25.389 1.554 -47.486 1.00 87.94 357 SER A N 1
ATOM 2853 C CA . SER A 1 357 ? 24.740 0.243 -47.543 1.00 87.94 357 SER A CA 1
ATOM 2854 C C . SER A 1 357 ? 25.635 -0.878 -47.003 1.00 87.94 357 SER A C 1
ATOM 2856 O O . SER A 1 357 ? 25.150 -1.717 -46.245 1.00 87.94 357 SER A O 1
ATOM 2858 N N . ILE A 1 358 ? 26.925 -0.899 -47.361 1.00 84.94 358 ILE A N 1
ATOM 2859 C CA . ILE A 1 358 ? 27.895 -1.900 -46.883 1.00 84.94 358 ILE A CA 1
ATOM 2860 C C . ILE A 1 358 ? 28.021 -1.822 -45.355 1.00 84.94 358 ILE A C 1
ATOM 2862 O O . ILE A 1 358 ? 27.879 -2.834 -44.666 1.00 84.94 358 ILE A O 1
ATOM 2866 N N . VAL A 1 359 ? 28.197 -0.612 -44.812 1.00 82.25 359 VAL A N 1
ATOM 2867 C CA . VAL A 1 359 ? 28.316 -0.387 -43.362 1.00 82.25 359 VAL A CA 1
ATOM 2868 C C . VAL A 1 359 ? 27.028 -0.765 -42.625 1.00 82.25 359 VAL A C 1
ATOM 2870 O O . VAL A 1 359 ? 27.083 -1.469 -41.616 1.00 82.25 359 VAL A O 1
ATOM 2873 N N . ASN A 1 360 ? 25.863 -0.353 -43.133 1.00 84.12 360 ASN A N 1
ATOM 2874 C CA . ASN A 1 360 ? 24.575 -0.660 -42.506 1.00 84.12 360 ASN A CA 1
ATOM 2875 C C . ASN A 1 360 ? 24.271 -2.160 -42.513 1.00 84.12 360 ASN A C 1
ATOM 2877 O O . ASN A 1 360 ? 23.753 -2.681 -41.525 1.00 84.12 360 ASN A O 1
ATOM 2881 N N . LYS A 1 361 ? 24.612 -2.866 -43.597 1.00 85.06 361 LYS A N 1
ATOM 2882 C CA . LYS A 1 361 ? 24.434 -4.318 -43.698 1.00 85.06 361 LYS A CA 1
ATOM 2883 C C . LYS A 1 361 ? 25.267 -5.049 -42.646 1.00 85.06 361 LYS A C 1
ATOM 2885 O O . LYS A 1 361 ? 24.732 -5.890 -41.928 1.00 85.06 361 LYS A O 1
ATOM 2890 N N . TRP A 1 362 ? 26.543 -4.691 -42.512 1.00 82.19 362 TRP A N 1
ATOM 2891 C CA . TRP A 1 362 ? 27.420 -5.273 -41.495 1.00 82.19 362 TRP A CA 1
ATOM 2892 C C . TRP A 1 362 ? 26.949 -4.942 -40.070 1.00 82.19 362 TRP A C 1
ATOM 2894 O O . TRP A 1 362 ? 26.813 -5.838 -39.237 1.00 82.19 362 TRP A O 1
ATOM 2904 N N . SER A 1 363 ? 26.601 -3.678 -39.807 1.00 77.88 363 SER A N 1
ATOM 2905 C CA . SER A 1 363 ? 26.088 -3.244 -38.502 1.00 77.88 363 SER A CA 1
ATOM 2906 C C . SER A 1 363 ? 24.800 -3.976 -38.110 1.00 77.88 363 SER A C 1
ATOM 2908 O O . SER A 1 363 ? 24.680 -4.431 -36.973 1.00 77.88 363 SER A O 1
ATOM 2910 N N . SER A 1 364 ? 23.871 -4.152 -39.054 1.00 81.38 364 SER A N 1
ATOM 2911 C CA . SER A 1 364 ? 22.618 -4.882 -38.821 1.00 81.38 364 SER A CA 1
ATOM 2912 C C . SER A 1 364 ? 22.875 -6.359 -38.519 1.00 81.38 364 SER A C 1
ATOM 2914 O O . SER A 1 364 ? 22.287 -6.895 -37.585 1.00 81.38 364 SER A O 1
ATOM 2916 N N . SER A 1 365 ? 23.804 -6.998 -39.240 1.00 79.31 365 SER A N 1
ATOM 2917 C CA . SER A 1 365 ? 24.199 -8.393 -38.990 1.00 79.31 365 SER A CA 1
ATOM 2918 C C . SER A 1 365 ? 24.742 -8.583 -37.570 1.00 79.31 365 SER A C 1
ATOM 2920 O O . SER A 1 365 ? 24.319 -9.487 -36.854 1.00 79.31 365 SER A O 1
ATOM 2922 N N . ILE A 1 366 ? 25.623 -7.684 -37.118 1.00 77.94 366 ILE A N 1
ATOM 2923 C CA . ILE A 1 366 ? 26.152 -7.716 -35.747 1.00 77.94 366 ILE A CA 1
ATOM 2924 C C . ILE A 1 366 ? 25.033 -7.487 -34.723 1.00 77.94 366 ILE A C 1
ATOM 2926 O O . ILE A 1 366 ? 24.966 -8.185 -33.710 1.00 77.94 366 ILE A O 1
ATOM 2930 N N . GLN A 1 367 ? 24.138 -6.526 -34.970 1.00 75.38 367 GLN A N 1
ATOM 2931 C CA . GLN A 1 367 ? 23.008 -6.257 -34.077 1.00 75.38 367 GLN A CA 1
ATOM 2932 C C . GLN A 1 367 ? 22.074 -7.462 -33.941 1.00 75.38 367 GLN A C 1
ATOM 2934 O O . GLN A 1 367 ? 21.614 -7.744 -32.831 1.00 75.38 367 GLN A O 1
ATOM 2939 N N . GLU A 1 368 ? 21.800 -8.182 -35.028 1.00 79.50 368 GLU A N 1
ATOM 2940 C CA . GLU A 1 368 ? 20.984 -9.398 -35.007 1.00 79.50 368 GLU A CA 1
ATOM 2941 C C . GLU A 1 368 ? 21.637 -10.507 -34.181 1.00 79.50 368 GLU A C 1
ATOM 2943 O O . GLU A 1 368 ? 20.970 -11.118 -33.341 1.00 79.50 368 GLU A O 1
ATOM 2948 N N . GLU A 1 369 ? 22.939 -10.730 -34.348 1.00 74.19 369 GLU A N 1
ATOM 2949 C CA . GLU A 1 369 ? 23.665 -11.762 -33.608 1.00 74.19 369 GLU A CA 1
ATOM 2950 C C . GLU A 1 369 ? 23.788 -11.445 -32.114 1.00 74.19 369 GLU A C 1
ATOM 2952 O O . GLU A 1 369 ? 23.508 -12.306 -31.273 1.00 74.19 369 GLU A O 1
ATOM 2957 N N . ILE A 1 370 ? 24.108 -10.195 -31.763 1.00 71.69 370 ILE A N 1
ATOM 2958 C CA . ILE A 1 370 ? 24.109 -9.728 -30.369 1.00 71.69 370 ILE A CA 1
ATOM 2959 C C . ILE A 1 370 ? 22.703 -9.854 -29.770 1.00 71.69 370 ILE A C 1
ATOM 2961 O O . ILE A 1 370 ? 22.541 -10.347 -28.651 1.00 71.69 370 ILE A O 1
ATOM 2965 N N . SER A 1 371 ? 21.664 -9.480 -30.520 1.00 71.75 371 SER A N 1
ATOM 2966 C CA . SER A 1 371 ? 20.274 -9.617 -30.074 1.00 71.75 371 SER A CA 1
ATOM 2967 C C . SER A 1 371 ? 19.874 -11.079 -29.871 1.00 71.75 371 SER A C 1
ATOM 2969 O O . SER A 1 371 ? 19.148 -11.394 -28.928 1.00 71.75 371 SER A O 1
ATOM 2971 N N . ALA A 1 372 ? 20.335 -11.994 -30.725 1.00 73.69 372 ALA A N 1
ATOM 2972 C CA . ALA A 1 372 ? 20.089 -13.426 -30.583 1.00 73.69 372 ALA A CA 1
ATOM 2973 C C . ALA A 1 372 ? 20.784 -14.009 -29.342 1.00 73.69 372 ALA A C 1
ATOM 2975 O O . ALA A 1 372 ? 20.207 -14.853 -28.651 1.00 73.69 372 ALA A O 1
ATOM 2976 N N . LEU A 1 373 ? 21.994 -13.536 -29.030 1.00 67.81 373 LEU A N 1
ATOM 2977 C CA . LEU A 1 373 ? 22.712 -13.891 -27.807 1.00 67.81 373 LEU A CA 1
ATOM 2978 C C . LEU A 1 373 ? 21.982 -13.378 -26.560 1.00 67.81 373 LEU A C 1
ATOM 2980 O O . LEU A 1 373 ? 21.681 -14.169 -25.667 1.00 67.81 373 LEU A O 1
ATOM 2984 N N . ALA A 1 374 ? 21.585 -12.105 -26.547 1.00 66.06 374 ALA A N 1
ATOM 2985 C CA . ALA A 1 374 ? 20.823 -11.518 -25.446 1.00 66.06 374 ALA A CA 1
ATOM 2986 C C . ALA A 1 374 ? 19.474 -12.232 -25.223 1.00 66.06 374 ALA A C 1
ATOM 2988 O O . ALA A 1 374 ? 19.101 -12.527 -24.087 1.00 66.06 374 ALA A O 1
ATOM 2989 N N . LYS A 1 375 ? 18.760 -12.592 -26.301 1.00 67.88 375 LYS A N 1
ATOM 2990 C CA . LYS A 1 375 ? 17.502 -13.361 -26.227 1.00 67.88 375 LYS A CA 1
ATOM 2991 C C . LYS A 1 375 ? 17.689 -14.745 -25.604 1.00 67.88 375 LYS A C 1
ATOM 2993 O O . LYS A 1 375 ? 16.796 -15.204 -24.894 1.00 67.88 375 LYS A O 1
ATOM 2998 N N . LYS A 1 376 ? 18.824 -15.415 -25.840 1.00 64.50 376 LYS A N 1
ATOM 2999 C CA . LYS A 1 376 ? 19.123 -16.706 -25.198 1.00 64.50 376 LYS A CA 1
ATOM 3000 C C . LYS A 1 376 ? 19.309 -16.560 -23.690 1.00 64.50 376 LYS A C 1
ATOM 3002 O O . LYS A 1 376 ? 18.751 -17.376 -22.965 1.00 64.50 376 LYS A O 1
ATOM 3007 N N . CYS A 1 377 ? 19.989 -15.515 -23.222 1.00 60.25 377 CYS A N 1
ATOM 3008 C CA . CYS A 1 377 ? 20.110 -15.225 -21.787 1.00 60.25 377 CYS A CA 1
ATOM 3009 C C . CYS A 1 377 ? 18.739 -14.981 -21.148 1.00 60.25 377 CYS A C 1
ATOM 3011 O O . CYS A 1 377 ? 18.391 -15.623 -20.162 1.00 60.25 377 CYS A O 1
ATOM 3013 N N . VAL A 1 378 ? 17.897 -14.153 -21.777 1.00 57.34 378 VAL A N 1
ATOM 3014 C CA . VAL A 1 378 ? 16.521 -13.903 -21.306 1.00 57.34 378 VAL A CA 1
ATOM 3015 C C . VAL A 1 378 ? 15.693 -15.195 -21.248 1.00 57.34 378 VAL A C 1
ATOM 3017 O O . VAL A 1 378 ? 14.935 -15.402 -20.302 1.00 57.34 378 VAL A O 1
ATOM 3020 N N . TRP A 1 379 ? 15.840 -16.094 -22.226 1.00 54.44 379 TRP A N 1
ATOM 3021 C CA . TRP A 1 379 ? 15.126 -17.374 -22.237 1.00 54.44 379 TRP A CA 1
ATOM 3022 C C . TRP A 1 379 ? 15.626 -18.350 -21.163 1.00 54.44 379 TRP A C 1
ATOM 3024 O O . TRP A 1 379 ? 14.812 -19.037 -20.543 1.00 54.44 379 TRP A O 1
ATOM 3034 N N . ILE A 1 380 ? 16.938 -18.393 -20.905 1.00 54.38 380 ILE A N 1
ATOM 3035 C CA . ILE A 1 380 ? 17.537 -19.192 -19.824 1.00 54.38 380 ILE A CA 1
ATOM 3036 C C . ILE A 1 380 ? 17.012 -18.712 -18.468 1.00 54.38 380 ILE A C 1
ATOM 3038 O O . ILE A 1 380 ? 16.536 -19.537 -17.687 1.00 54.38 380 ILE A O 1
ATOM 3042 N N . ILE A 1 381 ? 16.976 -17.397 -18.244 1.00 52.00 381 ILE A N 1
ATOM 3043 C CA . ILE A 1 381 ? 16.406 -16.794 -17.033 1.00 52.00 381 ILE A CA 1
ATOM 3044 C C . ILE A 1 381 ? 14.918 -17.117 -16.915 1.00 52.00 381 ILE A C 1
ATOM 3046 O O . ILE A 1 381 ? 14.470 -17.562 -15.865 1.00 52.00 381 ILE A O 1
ATOM 3050 N N . HIS A 1 382 ? 14.141 -16.984 -17.994 1.00 47.31 382 HIS A N 1
ATOM 3051 C CA . HIS A 1 382 ? 12.717 -17.331 -17.980 1.00 47.31 382 HIS A CA 1
ATOM 3052 C C . HIS A 1 382 ? 12.479 -18.817 -17.640 1.00 47.31 382 HIS A C 1
ATOM 3054 O O . HIS A 1 382 ? 11.537 -19.157 -16.920 1.00 47.31 382 HIS A O 1
ATOM 3060 N N . CYS A 1 383 ? 13.346 -19.716 -18.116 1.00 43.03 383 CYS A N 1
ATOM 3061 C CA . CYS A 1 383 ? 13.287 -21.142 -17.795 1.00 43.03 383 CYS A CA 1
ATOM 3062 C C . CYS A 1 383 ? 13.732 -21.452 -16.358 1.00 43.03 383 CYS A C 1
ATOM 3064 O O . CYS A 1 383 ? 13.172 -22.356 -15.738 1.00 43.03 383 CYS A O 1
ATOM 3066 N N . GLN A 1 384 ? 14.715 -20.724 -15.822 1.00 43.81 384 GLN A N 1
ATOM 3067 C CA . GLN A 1 384 ? 15.140 -20.846 -14.427 1.00 43.81 384 GLN A CA 1
ATOM 3068 C C . GLN A 1 384 ? 14.074 -20.294 -13.476 1.00 43.81 384 GLN A C 1
ATOM 3070 O O . GLN A 1 384 ? 13.672 -21.004 -12.560 1.00 43.81 384 GLN A O 1
ATOM 3075 N N . LEU A 1 385 ? 13.502 -19.122 -13.763 1.00 38.62 385 LEU A N 1
ATOM 3076 C CA . LEU A 1 385 ? 12.371 -18.543 -13.031 1.00 38.62 385 LEU A CA 1
ATOM 3077 C C . LEU A 1 385 ? 11.162 -19.487 -12.977 1.00 38.62 385 LEU A C 1
ATOM 3079 O O . LEU A 1 385 ? 10.553 -19.645 -11.921 1.00 38.62 385 LEU A O 1
ATOM 3083 N N . ARG A 1 386 ? 10.846 -20.193 -14.074 1.00 35.06 386 ARG A N 1
ATOM 3084 C CA . ARG A 1 386 ? 9.785 -21.217 -14.071 1.00 35.06 386 ARG A CA 1
ATOM 3085 C C . ARG A 1 386 ? 10.049 -22.375 -13.110 1.00 35.06 386 ARG A C 1
ATOM 3087 O O . ARG A 1 386 ? 9.083 -22.913 -12.590 1.00 35.06 386 ARG A O 1
ATOM 3094 N N . LYS A 1 387 ? 11.308 -22.756 -12.864 1.00 36.84 387 LYS A N 1
ATOM 3095 C CA . LYS A 1 387 ? 11.652 -23.833 -11.916 1.00 36.84 387 LYS A CA 1
ATOM 3096 C C . LYS A 1 387 ? 11.501 -23.426 -10.449 1.00 36.84 387 LYS A C 1
ATOM 3098 O O . LYS A 1 387 ? 11.376 -24.309 -9.615 1.00 36.84 387 LYS A O 1
ATOM 3103 N N . TYR A 1 388 ? 11.530 -22.130 -10.140 1.00 33.06 388 TYR A N 1
ATOM 3104 C CA . TYR A 1 388 ? 11.316 -21.614 -8.780 1.00 33.06 388 TYR A CA 1
ATOM 3105 C C . TYR A 1 388 ? 9.844 -21.282 -8.486 1.00 33.06 388 TYR A C 1
ATOM 3107 O O . TYR A 1 388 ? 9.480 -21.074 -7.332 1.00 33.06 388 TYR A O 1
ATOM 3115 N N . LEU A 1 389 ? 9.000 -21.228 -9.522 1.00 29.55 389 LEU A N 1
ATOM 3116 C CA . LEU A 1 389 ? 7.574 -20.890 -9.438 1.00 29.55 389 LEU A CA 1
ATOM 3117 C C . LEU A 1 389 ? 6.635 -22.108 -9.580 1.00 29.55 389 LEU A C 1
ATOM 3119 O O . LEU A 1 389 ? 5.416 -21.937 -9.551 1.00 29.55 389 LEU A O 1
ATOM 3123 N N . THR A 1 390 ? 7.186 -23.317 -9.712 1.00 30.34 390 THR A N 1
ATOM 3124 C CA . THR A 1 390 ? 6.489 -24.616 -9.623 1.00 30.34 390 THR A CA 1
ATOM 3125 C C . THR A 1 390 ? 7.088 -25.432 -8.499 1.00 30.34 390 THR A C 1
ATOM 3127 O O . THR A 1 390 ? 6.311 -26.051 -7.742 1.00 30.34 390 THR A O 1
#

pLDDT: mean 79.32, std 16.19, range [22.48, 97.25]

Radius of gyration: 35.61 Å; chains: 1; bounding box: 80×56×113 Å

InterPro domains:
  IPR043129 ATPase, nucleotide binding domain [SSF53067] (51-272)

Foldseek 3Di:
DDDDDDDDPPDDDDDPDDDDDDDPDDDDDLQQLLVQLCVVVCLPVVCVPVQFWEWEWAAAQQWTWIWIAGNNDIDTPPPTPSHLHVLLLLLLLLLLLQVVCVVVVQDDDCQSVVSVVCVVPPVVLCVVSSVVSVVQVLVVLVDDPVVCVVVVQAWDPWDWFQGDPVRGTRTRIDGPVSSVVSQQFFDVSLVGGRSLVSLLVVLLVVQVVLVVVCVVVVNPRPRGQEYEYAASVSSRVSNQVSNCVRRVNHHYRDDPVRNCSSVNSVVVVVLVVVLVVLLVVLLVCVVPDCVLVVLCVVLVVVLVVQVVVVLVVLLVVLLVVLVVCVVVVVAPDPVSSVVRSVVSSVVCVVPPVSNVVSVVVSVVVSVVVSVVSSVVSVVVSVVVVVVVVD

Organism: NCBI:txid2126335

Sequence (390 aa):
MKRYVGNTRRFFVRQPTVIDGVVDIRVIPESRAALVEAKETNAMAAMDRPDSAILIIDIGSSTTDYTYVWNLRASPFDEGSLELGCSKIDEMLARSAIASEEEEGKIDSGSLQFFDDSLDNDQNRLAEILYECRMQKEKFFSKDKNYWEKSGKKAMRPSLIAFGLDKQELRLQLSFGQFQAALDQPIKSLKDKNWKDAYKEELQILYDKIQKKNQKNAGEYPLPDVILLVGGGARMPFVEDITKSIFKDADVLFDPVCQFYVSRGLARCGAIDDSVGDFLIDIVGIINSERLENILNEGIPDTSQQLAERFFAIFEEKAVAGYNSWRNGRIATIKDLENNIRSEFDKQREYDSEIQSIVNKWSSSIQEEISALAKKCVWIIHCQLRKYLT

Secondary structure (DSSP, 8-state):
--------SS---------SS--------HHHHHHHHHHHTTTTGGGG-TT--EEEEEE-SS-EEEEEEETTEEEE-S--BTT--THHHHHHHHHHHHHHHHHTTSS-TTHHHHHHHHHHH-HHHHHHHHHHHHHHHHHHHTS-HHHHHHTTTPPPPPEEEEETTTTEEEEE---HHHHHHHHHS-BTTTTTB-HHHHHHHHHHHHHHHHHH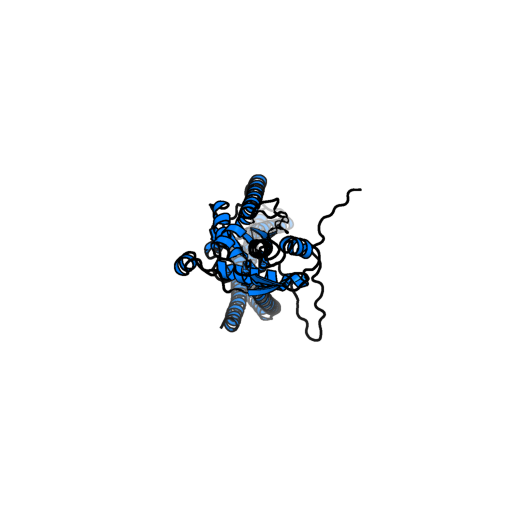HHHHTTTSSPPPSEEEEESGGGGSHHHHHHHHHH-TTSEEEE-TTGGGHHHHHHHHHHHHHHHHHHHHHHHHHHHTSHHHHHHHHHHHHHHHHHHHHHHHHHHHHHHHHHHHHHHTTSS-SHHHHHHHHHHHHHHHHHT-HHHHHHHHHHHHHHHHHHHHHHHHHHHHHHHHHHHH--